Protein 5XEI (pdb70)

Sequence (517 aa):
MPYIEKLELKGFKSYGNRKVVIPFSKGFTAIVGANGSGKSNIGDAILFVLGGLSAKAMRATRISDLIFAGSKGEPPAKYAEVAIYFNNEDRGFPIDEDEVVIKRRVYPDGRSAYWLNGRRATRSEILDLLSAAMISPEGYNLVLQGDITKFIKMSPLERRQLIDEISGIAEYDAKKEKALEELKQAEENLARVDLLIKEVKKQLDKLEKERNDALRYLDLKERLERARVALLLGEIKRLESMIDEGERKRAEIEENTIKVKSAQLRIQLEEKRRELKHFDAALIRSVKEVSLDLEVLRKEIEDMEAEIKALEPVNMKAIEDFEVVERRYLELKSKREKLEAEKESIIEFINEIEKEKKNVFMRTLEAIAKNFSELFAKLSPGGSARLILENPEDPFSGGLEIEAKPAGKDVKRIEAMSGGEKALTALAFIFAIQRFKPAPFYLFDEIDAHLDDANVKRVADLIKESSRESQFIVITLRDVMMANADKIIGVSMRDGVSRVVSLSLEKAMKILEEAKK

Nearest PDB structures (foldseek):
  5xei-assembly1_A  TM=1.002E+00  e=3.843E-80  Pyrococcus yayanosii CH1
  5xns-assembly1_A  TM=9.616E-01  e=6.512E-53  Pyrococcus furiosus DSM 3638
  7qen-assembly1_B  TM=7.552E-01  e=3.077E-23  Saccharomyces cerevisiae CEN.PK113-7D
  7q2y-assembly1_B  TM=7.771E-01  e=1.416E-22  Saccharomyces cerevisiae S288C
  6yvu-assembly1_B  TM=4.804E-01  e=2.755E-14  Saccharomyces cerevisiae S288C

Solvent-accessible surface area: 27731 Å² total; per-residue (Å²): 87,1,48,0,48,63,0,11,0,79,1,0,28,18,0,2,45,139,119,21,68,0,50,14,22,141,10,0,0,0,0,2,5,47,135,62,6,10,18,13,12,0,0,0,0,0,29,0,0,18,4,6,98,51,33,143,40,2,95,9,125,156,70,19,76,1,18,10,90,29,30,178,61,13,87,76,15,158,51,0,13,0,2,0,37,0,16,0,123,71,101,18,0,90,49,123,90,64,82,0,26,0,70,2,46,0,46,79,106,32,145,41,9,10,46,32,63,60,188,160,11,78,86,76,86,0,63,87,12,10,80,64,0,48,8,26,10,109,22,30,0,16,6,10,90,38,53,24,54,108,33,7,162,45,36,27,92,108,2,22,58,16,0,24,90,5,7,25,11,70,130,56,49,60,131,49,105,132,4,80,85,73,26,125,98,2,62,97,39,27,51,135,3,54,133,64,13,158,119,1,87,157,70,8,61,119,19,49,129,47,53,51,42,0,70,146,36,69,101,34,91,99,128,4,60,67,11,94,0,18,25,8,41,1,51,18,107,106,33,97,48,112,37,98,107,12,44,118,102,92,78,103,102,148,174,65,91,27,96,103,121,4,54,56,23,33,52,58,11,83,68,72,108,108,47,20,151,121,57,106,79,76,41,30,156,73,11,131,119,119,74,94,82,24,105,79,17,124,63,89,14,130,47,17,81,60,86,11,69,70,53,97,131,35,59,75,155,0,38,122,62,25,70,97,14,51,153,115,26,112,121,21,75,46,106,61,91,129,15,79,63,80,53,89,62,24,57,104,101,11,62,104,4,54,107,68,26,50,95,41,1,45,164,2,12,96,26,0,22,140,27,0,35,88,13,1,38,117,1,19,74,73,8,56,3,172,17,64,26,84,57,97,139,80,1,56,82,5,0,0,22,0,55,2,88,21,54,75,135,111,79,54,112,0,70,68,9,79,41,17,37,42,6,10,0,3,3,0,11,17,2,0,1,0,90,48,78,38,1,4,0,1,0,0,3,38,6,6,67,138,8,79,92,52,30,0,110,66,2,0,54,6,0,93,119,2,19,220,89,6,2,1,0,0,1,2,53,51,50,38,1,7,77,35,18,97,58,16,2,6,5,61,89,103,82,38,4,2,37,33,77,72,44,44,70,112,97,0,71,99,101,13,86,107,66,102,216

Secondary structure (DSSP, 8-state):
--EEEEEEEESBTTB-SS-EEEE--SSEEEEE--TTSSTTHHHHHHHHHTT---TTTTT-SSGGGGB----SSSPPPS-EEEEEEEE-TT--SSSS-SEEEEEEEE-TTS-EEEEETTEEE-HHHHHHHHHHTT-SGGGTTEE-TTHHHHHHS--HHHHHHHHHHHHTTHHHHHHHHHHHHHHHHHHHHHHHHHHHHHHHHHHHHHHHHHHHHHHHHHHHHHHHHHHHHHHHHHHHHHHHHHHHHHTTTGGG----HHHHHHHHHHHHHHHHHHGGGGS-HHHHHTTTTS---HHHHHHHHHHHHHHHHHH-S--THHHHHHHHHHHHHHHHHHHHHHHHHHHHHHHHHHHHHHHHHHHHHHHHHHHHHHHHHHHHHHHSTT-EEEEEES-SSSGGGS-EEEEEE-TTS--EEGGG--SHHHHHHHHHHHHHHHHHS--SEEEEESSSTT--HHHHHHHHHHHHHHTTTSEEEEEE--HHHHHH-SEEEEEEEETTEEEEEE--HHHHHHHHHHS--

Foldseek 3Di:
DKAWQWKWKAQFAQAANDIAIGGADLFFEEEAEDDPLCSQLVLLLVCVQLVNPPCVQSVAVGLLNRGACDFPVHHTDQKIKMKIWIQCPVVLFVDPDRIWMKMKIAGNVGDMWIDTVRDTDDNVVSNVRCVSSPFQQVPLQRAHPCVLVVVLQQDLARVLVSLLSLLVLVVLVVVLVVLVVVLVVLVVVLVVLVVVLVVLVVVLVVLVVLLVLLVVLVVLVLVLVLLVLQLLVLVQVVLVVCLVCLLVCVVPCPPVPSVVVSVVSVVVRVVSVVVCVPPDPVSNVVNVPDDYDNVVSVVVSVVSVVVSVVSPPGDNVSNVVNVVSVVVNVVSVVVSVVSVVVSVVSVVVSVVSVVVSVVSSVVSVVQLQVQLQVQLCLLQPQKGKGKDQPDNVNSNVTGIWIWIDHHVRDIDTSNPDDALNSLSSSVSSSVSSCVSPNRQEHEAEPSVVGPDDVNVLSVLVSSLVSSVPHHYYYHYLDLSNVVSGPWYWYWGDDRRHIDIDGADNVRSVVVSVVVVD

B-factor: mean 64.95, std 22.3, range [29.48, 149.22]

InterPro domains:
  IPR003395 RecF/RecN/SMC, N-terminal [PF02463] (3-1150)
  IPR010935 SMCs flexible hinge [PF06470] (520-627)
  IPR010935 SMCs flexible hinge [SM00968] (520-630)
  IPR011890 Structural maintenance of chromosomes protein, prokaryotic [MF_01894] (2-1159)
  IPR011890 Structural maintenance of chromosomes protein, prokaryotic [TIGR02168] (3-1157)
  IPR011890 Structural maintenance of chromosomes protein, prokaryotic [TIGR02169] (3-1157)
  IPR024704 Structural maintenance of chromosomes protein [PIRSF005719] (3-1161)
  IPR027417 P-loop containing nucleoside triphosphate hydrolase [G3DSA:3.40.50.300] (2-233)
  IPR027417 P-loop containing nucleoside triphosphate hydrolase [G3DSA:3.40.50.300] (979-1165)
  IPR027417 P-loop containing nucleoside triphosphate hydrolase [SSF52540] (1-1164)
  IPR036277 SMCs flexible hinge superfamily [SSF75553] (480-671)

Structure (mmCIF, N/CA/C/O backbone):
data_5XEI
#
_entry.id   5XEI
#
_cell.length_a   120.320
_cell.length_b   50.836
_cell.length_c   122.057
_cell.angle_alpha   90.000
_cell.angle_beta   118.090
_cell.angle_gamma   90.000
#
_symmetry.space_group_name_H-M   'C 1 2 1'
#
loop_
_entity.id
_entity.type
_entity.pdbx_description
1 polymer 'Chromosome partition protein Smc'
2 water water
#
loop_
_atom_site.group_PDB
_atom_site.id
_atom_site.type_symbol
_atom_site.label_atom_id
_atom_site.label_alt_id
_atom_site.label_comp_id
_atom_site.label_asym_id
_atom_site.label_entity_id
_atom_site.label_seq_id
_atom_site.pdbx_PDB_ins_code
_atom_site.Cartn_x
_atom_site.Cartn_y
_atom_site.Cartn_z
_atom_site.occupancy
_atom_site.B_iso_or_equiv
_atom_site.auth_seq_id
_atom_site.auth_comp_id
_atom_site.auth_asym_id
_atom_site.auth_atom_id
_atom_site.pdbx_PDB_model_num
ATOM 1 N N . MET A 1 1 ? -9.047 24.549 27.411 1.00 88.04 1 MET A N 1
ATOM 2 C CA . MET A 1 1 ? -9.590 23.267 27.888 1.00 87.02 1 MET A CA 1
ATOM 3 C C . MET A 1 1 ? -8.966 22.053 27.173 1.00 82.38 1 MET A C 1
ATOM 4 O O . MET A 1 1 ? -8.654 22.133 25.973 1.00 86.89 1 MET A O 1
ATOM 9 N N . PRO A 1 2 ? -8.776 20.921 27.918 1.00 70.60 2 PRO A N 1
ATOM 10 C CA . PRO A 1 2 ? -8.298 19.687 27.276 1.00 63.86 2 PRO A CA 1
ATOM 11 C C . PRO A 1 2 ? -9.285 19.167 26.240 1.00 61.39 2 PRO A C 1
ATOM 12 O O . PRO A 1 2 ? -10.292 19.826 25.959 1.00 63.69 2 PRO A O 1
ATOM 16 N N . TYR A 1 3 ? -9.016 17.995 25.668 1.00 53.96 3 TYR A N 1
ATOM 17 C CA . TYR A 1 3 ? -9.970 17.390 24.749 1.00 54.66 3 TYR A CA 1
ATOM 18 C C . TYR A 1 3 ? -9.559 15.944 24.481 1.00 56.55 3 TYR A C 1
ATOM 19 O O . TYR A 1 3 ? -8.372 15.601 24.538 1.00 57.86 3 TYR A O 1
ATOM 28 N N . ILE A 1 4 ? -10.551 15.109 24.181 1.00 45.73 4 ILE A N 1
ATOM 29 C CA . ILE A 1 4 ? -10.339 13.672 24.073 1.00 46.84 4 ILE A CA 1
ATOM 30 C C . ILE A 1 4 ? -9.612 13.372 22.772 1.00 48.35 4 ILE A C 1
ATOM 31 O O . ILE A 1 4 ? -10.159 13.573 21.683 1.00 53.38 4 ILE A O 1
ATOM 36 N N . GLU A 1 5 ? -8.384 12.872 22.879 1.00 48.98 5 GLU A N 1
ATOM 37 C CA . GLU A 1 5 ? -7.662 12.456 21.679 1.00 51.61 5 GLU A CA 1
ATOM 38 C C . GLU A 1 5 ? -8.150 11.108 21.180 1.00 50.53 5 GLU A C 1
ATOM 39 O O . GLU A 1 5 ? -8.233 10.893 19.968 1.00 52.58 5 GLU A O 1
ATOM 45 N N . LYS A 1 6 ? -8.495 10.193 22.083 1.00 50.53 6 LYS A N 1
ATOM 46 C CA . LYS A 1 6 ? -9.004 8.897 21.646 1.00 47.15 6 LYS A CA 1
ATOM 47 C C . LYS A 1 6 ? -9.597 8.139 22.827 1.00 46.58 6 LYS A C 1
ATOM 48 O O . LYS A 1 6 ? -9.459 8.527 23.992 1.00 41.86 6 LYS A O 1
ATOM 54 N N . LEU A 1 7 ? -10.214 7.014 22.504 1.00 46.09 7 LEU A N 1
ATOM 55 C CA . LEU A 1 7 ? -10.897 6.197 23.487 1.00 44.48 7 LEU A CA 1
ATOM 56 C C . LEU A 1 7 ? -10.671 4.732 23.147 1.00 46.92 7 LEU A C 1
ATOM 57 O O . LEU A 1 7 ? -10.739 4.344 21.979 1.00 46.74 7 LEU A O 1
ATOM 62 N N . GLU A 1 8 ? -10.377 3.925 24.167 1.00 52.18 8 GLU A N 1
ATOM 63 C CA . GLU A 1 8 ? -10.051 2.515 23.980 1.00 54.77 8 GLU A CA 1
ATOM 64 C C . GLU A 1 8 ? -10.944 1.628 24.824 1.00 54.20 8 GLU A C 1
ATOM 65 O O . GLU A 1 8 ? -10.999 1.777 26.054 1.00 48.11 8 GLU A O 1
ATOM 71 N N . LEU A 1 9 ? -11.585 0.676 24.152 1.00 46.24 9 LEU A N 1
ATOM 72 C CA . LEU A 1 9 ? -12.451 -0.307 24.777 1.00 48.56 9 LEU A CA 1
ATOM 73 C C . LEU A 1 9 ? -11.811 -1.679 24.651 1.00 49.49 9 LEU A C 1
ATOM 74 O O . LEU A 1 9 ? -11.399 -2.072 23.556 1.00 55.20 9 LEU A O 1
ATOM 79 N N . LYS A 1 10 ? -11.719 -2.405 25.763 1.00 47.36 10 LYS A N 1
ATOM 80 C CA . LYS A 1 10 ? -11.409 -3.829 25.713 1.00 50.88 10 LYS A CA 1
ATOM 81 C C . LYS A 1 10 ? -12.345 -4.571 26.655 1.00 41.47 10 LYS A C 1
ATOM 82 O O . LYS A 1 10 ? -12.344 -4.317 27.861 1.00 45.55 10 LYS A O 1
ATOM 88 N N . GLY A 1 11 ? -13.166 -5.456 26.094 1.00 42.14 11 GLY A N 1
ATOM 89 C CA . GLY A 1 11 ? -14.118 -6.221 26.869 1.00 37.47 11 GLY A CA 1
ATOM 90 C C . GLY A 1 11 ? -15.347 -5.480 27.321 1.00 37.86 11 GLY A C 1
ATOM 91 O O . GLY A 1 11 ? -15.965 -5.890 28.303 1.00 39.31 11 GLY A O 1
ATOM 92 N N . PHE A 1 12 ? -15.746 -4.423 26.619 1.00 44.07 12 PHE A N 1
ATOM 93 C CA . PHE A 1 12 ? -16.785 -3.501 27.075 1.00 39.48 12 PHE A CA 1
ATOM 94 C C . PHE A 1 12 ? -18.050 -3.702 26.247 1.00 41.11 12 PHE A C 1
ATOM 95 O O . PHE A 1 12 ? -18.033 -3.523 25.019 1.00 39.95 12 PHE A O 1
ATOM 103 N N . LYS A 1 13 ? -19.142 -4.057 26.925 1.00 38.15 13 LYS A N 1
ATOM 104 C CA . LYS A 1 13 ? -20.436 -4.230 26.286 1.00 37.16 13 LYS A CA 1
ATOM 105 C C . LYS A 1 13 ? -20.306 -4.929 24.936 1.00 42.73 13 LYS A C 1
ATOM 106 O O . LYS A 1 13 ? -19.585 -5.922 24.827 1.00 43.15 13 LYS A O 1
ATOM 112 N N . SER A 1 14 ? -20.945 -4.407 23.895 1.00 42.45 14 SER A N 1
ATOM 113 C CA . SER A 1 14 ? -20.959 -5.055 22.585 1.00 37.10 14 SER A CA 1
ATOM 114 C C . SER A 1 14 ? -19.598 -5.077 21.873 1.00 39.60 14 SER A C 1
ATOM 115 O O . SER A 1 14 ? -19.509 -5.508 20.714 1.00 44.58 14 SER A O 1
ATOM 118 N N . TYR A 1 15 ? -18.482 -4.637 22.422 1.00 40.65 15 TYR A N 1
ATOM 119 C CA . TYR A 1 15 ? -17.215 -4.684 21.711 1.00 45.90 15 TYR A CA 1
ATOM 120 C C . TYR A 1 15 ? -16.455 -5.919 22.186 1.00 53.32 15 TYR A C 1
ATOM 121 O O . TYR A 1 15 ? -16.604 -6.350 23.335 1.00 52.30 15 TYR A O 1
ATOM 130 N N . GLY A 1 16 ? -15.699 -6.536 21.288 1.00 55.82 16 GLY A N 1
ATOM 131 C CA . GLY A 1 16 ? -15.182 -7.857 21.581 1.00 54.89 16 GLY A CA 1
ATOM 132 C C . GLY A 1 16 ? -14.067 -7.805 22.605 1.00 55.93 16 GLY A C 1
ATOM 133 O O . GLY A 1 16 ? -13.810 -6.786 23.249 1.00 59.82 16 GLY A O 1
ATOM 134 N N . ASN A 1 17 ? -13.381 -8.946 22.753 1.00 57.94 17 ASN A N 1
ATOM 135 C CA . ASN A 1 17 ? -12.161 -8.971 23.564 1.00 56.20 17 ASN A CA 1
ATOM 136 C C . ASN A 1 17 ? -11.026 -8.204 22.904 1.00 52.82 17 ASN A C 1
ATOM 137 O O . ASN A 1 17 ? -10.108 -7.753 23.593 1.00 57.89 17 ASN A O 1
ATOM 142 N N . ARG A 1 18 ? -11.053 -8.073 21.580 1.00 60.64 18 ARG A N 1
ATOM 143 C CA . ARG A 1 18 ? -10.088 -7.221 20.894 1.00 66.45 18 ARG A CA 1
ATOM 144 C C . ARG A 1 18 ? -10.162 -5.796 21.436 1.00 58.02 18 ARG A C 1
ATOM 145 O O . ARG A 1 18 ? -11.244 -5.210 21.532 1.00 56.60 18 ARG A O 1
ATOM 153 N N . LYS A 1 19 ? -9.013 -5.253 21.831 1.00 52.76 19 LYS A N 1
ATOM 154 C CA . LYS A 1 19 ? -8.934 -3.827 22.114 1.00 57.41 19 LYS A CA 1
ATOM 155 C C . LYS A 1 19 ? -9.449 -3.041 20.906 1.00 57.30 19 LYS A C 1
ATOM 156 O O . LYS A 1 19 ? -9.291 -3.463 19.757 1.00 53.73 19 LYS A O 1
ATOM 162 N N . VAL A 1 20 ? -10.118 -1.923 21.172 1.00 49.45 20 VAL A N 1
ATOM 163 C CA . VAL A 1 20 ? -10.701 -1.072 20.139 1.00 47.70 20 VAL A CA 1
ATOM 164 C C . VAL A 1 20 ? -10.261 0.360 20.398 1.00 47.32 20 VAL A C 1
ATOM 165 O O . VAL A 1 20 ? -10.439 0.867 21.508 1.00 52.94 20 VAL A O 1
ATOM 169 N N . VAL A 1 21 ? -9.703 1.016 19.387 1.00 47.14 21 VAL A N 1
ATOM 170 C CA . VAL A 1 21 ? -9.194 2.379 19.528 1.00 54.63 21 VAL A CA 1
ATOM 171 C C . VAL A 1 21 ? -10.031 3.316 18.670 1.00 52.58 21 VAL A C 1
ATOM 172 O O . VAL A 1 21 ? -10.087 3.179 17.441 1.00 61.97 21 VAL A O 1
ATOM 176 N N . ILE A 1 22 ? -10.681 4.282 19.312 1.00 46.39 22 ILE A N 1
ATOM 177 C CA . ILE A 1 22 ? -11.590 5.166 18.618 1.00 48.38 22 ILE A CA 1
ATOM 178 C C . ILE A 1 22 ? -10.980 6.576 18.639 1.00 49.70 22 ILE A C 1
ATOM 179 O O . ILE A 1 22 ? -10.914 7.202 19.700 1.00 49.27 22 ILE A O 1
ATOM 184 N N . PRO A 1 23 ? -10.498 7.073 17.511 1.00 53.94 23 PRO A N 1
ATOM 185 C CA . PRO A 1 23 ? -9.875 8.398 17.486 1.00 56.73 23 PRO A CA 1
ATOM 186 C C . PRO A 1 23 ? -10.917 9.472 17.223 1.00 55.68 23 PRO A C 1
ATOM 187 O O . PRO A 1 23 ? -11.928 9.257 16.547 1.00 58.90 23 PRO A O 1
ATOM 191 N N . PHE A 1 24 ? -10.663 10.650 17.778 1.00 50.40 24 PHE A N 1
ATOM 192 C CA . PHE A 1 24 ? -11.646 11.721 17.794 1.00 49.02 24 PHE A CA 1
ATOM 193 C C . PHE A 1 24 ? -11.074 12.978 17.161 1.00 51.02 24 PHE A C 1
ATOM 194 O O . PHE A 1 24 ? -9.963 13.403 17.502 1.00 53.15 24 PHE A O 1
ATOM 202 N N . SER A 1 25 ? -11.834 13.561 16.240 1.00 50.14 25 SER A N 1
ATOM 203 C CA . SER A 1 25 ? -11.550 14.902 15.761 1.00 48.67 25 SER A CA 1
ATOM 204 C C . SER A 1 25 ? -11.549 15.882 16.933 1.00 54.08 25 SER A C 1
ATOM 205 O O . SER A 1 25 ? -12.304 15.725 17.906 1.00 51.05 25 SER A O 1
ATOM 208 N N . LYS A 1 26 ? -10.667 16.891 16.847 1.00 51.73 26 LYS A N 1
ATOM 209 C CA . LYS A 1 26 ? -10.694 17.981 17.817 1.00 48.71 26 LYS A CA 1
ATOM 210 C C . LYS A 1 26 ? -12.003 18.756 17.750 1.00 50.90 26 LYS A C 1
ATOM 211 O O . LYS A 1 26 ? -12.427 19.332 18.756 1.00 55.21 26 LYS A O 1
ATOM 217 N N . GLY A 1 27 ? -12.668 18.766 16.603 1.00 45.35 27 GLY A N 1
ATOM 218 C CA . GLY A 1 27 ? -13.959 19.406 16.548 1.00 51.65 27 GLY A CA 1
ATOM 219 C C . GLY A 1 27 ? -15.131 18.448 16.567 1.00 52.67 27 GLY A C 1
ATOM 220 O O . GLY A 1 27 ? -15.464 17.855 17.595 1.00 56.46 27 GLY A O 1
ATOM 221 N N . PHE A 1 28 ? -15.760 18.291 15.420 1.00 50.41 28 PHE A N 1
ATOM 222 C CA . PHE A 1 28 ? -17.020 17.586 15.292 1.00 47.23 28 PHE A CA 1
ATOM 223 C C . PHE A 1 28 ? -16.703 16.180 14.787 1.00 50.00 28 PHE A C 1
ATOM 224 O O . PHE A 1 28 ? -16.295 16.016 13.637 1.00 53.52 28 PHE A O 1
ATOM 232 N N . THR A 1 29 ? -16.845 15.173 15.650 1.00 46.58 29 THR A N 1
ATOM 233 C CA . THR A 1 29 ? -16.850 13.776 15.228 1.00 43.49 29 THR A CA 1
ATOM 234 C C . THR A 1 29 ? -18.269 13.239 15.338 1.00 45.00 29 THR A C 1
ATOM 235 O O . THR A 1 29 ? -18.994 13.576 16.279 1.00 45.10 29 THR A O 1
ATOM 239 N N . ALA A 1 30 ? -18.660 12.393 14.386 1.00 47.18 30 ALA A N 1
ATOM 240 C CA . ALA A 1 30 ? -19.998 11.813 14.355 1.00 48.57 30 ALA A CA 1
ATOM 241 C C . ALA A 1 30 ? -19.923 10.286 14.361 1.00 51.55 30 ALA A C 1
ATOM 242 O O . ALA A 1 30 ? -19.402 9.674 13.419 1.00 40.83 30 ALA A O 1
ATOM 244 N N . ILE A 1 31 ? -20.457 9.678 15.417 1.00 50.78 31 ILE A N 1
ATOM 245 C CA . ILE A 1 31 ? -20.661 8.236 15.476 1.00 49.63 31 ILE A CA 1
ATOM 246 C C . ILE A 1 31 ? -21.987 7.909 14.792 1.00 53.05 31 ILE A C 1
ATOM 247 O O . ILE A 1 31 ? -23.047 8.395 15.214 1.00 47.94 31 ILE A O 1
ATOM 252 N N . VAL A 1 32 ? -21.937 7.072 13.746 1.00 52.43 32 VAL A N 1
ATOM 253 C CA . VAL A 1 32 ? -23.138 6.673 13.017 1.00 55.41 32 VAL A CA 1
ATOM 254 C C . VAL A 1 32 ? -23.178 5.160 12.856 1.00 54.45 32 VAL A C 1
ATOM 255 O O . VAL A 1 32 ? -22.149 4.479 12.853 1.00 53.14 32 VAL A O 1
ATOM 259 N N . GLY A 1 33 ? -24.393 4.652 12.713 1.00 47.68 33 GLY A N 1
ATOM 260 C CA . GLY A 1 33 ? -24.689 3.239 12.633 1.00 39.74 33 GLY A CA 1
ATOM 261 C C . GLY A 1 33 ? -26.156 3.005 12.900 1.00 46.05 33 GLY A C 1
ATOM 262 O O . GLY A 1 33 ? -26.867 3.869 13.419 1.00 47.00 33 GLY A O 1
ATOM 263 N N . ALA A 1 34 ? -26.618 1.805 12.545 1.00 46.84 34 ALA A N 1
ATOM 264 C CA . ALA A 1 34 ? -28.044 1.518 12.621 1.00 48.17 34 ALA A CA 1
ATOM 265 C C . ALA A 1 34 ? -28.478 1.260 14.058 1.00 54.60 34 ALA A C 1
ATOM 266 O O . ALA A 1 34 ? -27.655 1.094 14.969 1.00 56.20 34 ALA A O 1
ATOM 268 N N . ASN A 1 35 ? -29.799 1.204 14.248 1.00 53.99 35 ASN A N 1
ATOM 269 C CA . ASN A 1 35 ? -30.376 0.825 15.537 1.00 55.38 35 ASN A CA 1
ATOM 270 C C . ASN A 1 35 ? -29.811 -0.510 16.008 1.00 51.50 35 ASN A C 1
ATOM 271 O O . ASN A 1 35 ? -29.991 -1.534 15.346 1.00 46.88 35 ASN A O 1
ATOM 276 N N . GLY A 1 36 ? -29.150 -0.504 17.163 1.00 55.51 36 GLY A N 1
ATOM 277 C CA . GLY A 1 36 ? -28.568 -1.730 17.674 1.00 50.26 36 GLY A CA 1
ATOM 278 C C . GLY A 1 36 ? -27.250 -2.107 17.043 1.00 43.77 36 GLY A C 1
ATOM 279 O O . GLY A 1 36 ? -26.818 -3.255 17.162 1.00 50.39 36 GLY A O 1
ATOM 280 N N . SER A 1 37 ? -26.610 -1.187 16.336 1.00 43.67 37 SER A N 1
ATOM 281 C CA . SER A 1 37 ? -25.226 -1.408 15.971 1.00 43.80 37 SER A CA 1
ATOM 282 C C . SER A 1 37 ? -24.321 -1.277 17.171 1.00 49.89 37 SER A C 1
ATOM 283 O O . SER A 1 37 ? -23.128 -1.598 17.065 1.00 46.45 37 SER A O 1
ATOM 286 N N . GLY A 1 38 ? -24.862 -0.775 18.288 1.00 53.02 38 GLY A N 1
ATOM 287 C CA . GLY A 1 38 ? -24.090 -0.524 19.490 1.00 49.60 38 GLY A CA 1
ATOM 288 C C . GLY A 1 38 ? -23.313 0.767 19.461 1.00 50.43 38 GLY A C 1
ATOM 289 O O . GLY A 1 38 ? -22.325 0.902 20.196 1.00 47.10 38 GLY A O 1
ATOM 290 N N . LYS A 1 39 ? -23.704 1.717 18.604 1.00 45.46 39 LYS A N 1
ATOM 291 C CA . LYS A 1 39 ? -22.983 2.980 18.570 1.00 40.85 39 LYS A CA 1
ATOM 292 C C . LYS A 1 39 ? -23.101 3.721 19.904 1.00 40.13 39 LYS A C 1
ATOM 293 O O . LYS A 1 39 ? -22.191 4.461 20.286 1.00 38.21 39 LYS A O 1
ATOM 299 N N . SER A 1 40 ? -24.181 3.498 20.651 1.00 40.46 40 SER A N 1
ATOM 300 C CA . SER A 1 40 ? -24.430 4.273 21.861 1.00 45.23 40 SER A CA 1
ATOM 301 C C . SER A 1 40 ? -23.620 3.783 23.053 1.00 46.08 40 SER A C 1
ATOM 302 O O . SER A 1 40 ? -23.433 4.522 24.028 1.00 39.07 40 SER A O 1
ATOM 305 N N . ASN A 1 41 ? -23.141 2.550 23.000 1.00 47.27 41 ASN A N 1
ATOM 306 C CA . ASN A 1 41 ? -22.285 2.061 24.057 1.00 43.45 41 ASN A CA 1
ATOM 307 C C . ASN A 1 41 ? -20.980 2.837 24.151 1.00 40.97 41 ASN A C 1
ATOM 308 O O . ASN A 1 41 ? -20.289 2.746 25.181 1.00 36.92 41 ASN A O 1
ATOM 313 N N . ILE A 1 42 ? -20.645 3.626 23.131 1.00 32.85 42 ILE A N 1
ATOM 314 C CA . ILE A 1 42 ? -19.472 4.480 23.250 1.00 39.72 42 ILE A CA 1
ATOM 315 C C . ILE A 1 42 ? -19.741 5.614 24.238 1.00 40.36 42 ILE A C 1
ATOM 316 O O . ILE A 1 42 ? -18.923 5.892 25.129 1.00 35.28 42 ILE A O 1
ATOM 321 N N . GLY A 1 43 ? -20.907 6.253 24.123 1.00 34.40 43 GLY A N 1
ATOM 322 C CA . GLY A 1 43 ? -21.358 7.141 25.184 1.00 33.42 43 GLY A CA 1
ATOM 323 C C . GLY A 1 43 ? -21.254 6.511 26.558 1.00 35.73 43 GLY A C 1
ATOM 324 O O . GLY A 1 43 ? -20.636 7.074 27.467 1.00 42.19 43 GLY A O 1
ATOM 325 N N . ASP A 1 44 ? -21.803 5.303 26.713 1.00 33.56 44 ASP A N 1
ATOM 326 C CA . ASP A 1 44 ? -21.725 4.616 27.999 1.00 38.27 44 ASP A CA 1
ATOM 327 C C . ASP A 1 44 ? -20.291 4.359 28.417 1.00 37.72 44 ASP A C 1
ATOM 328 O O . ASP A 1 44 ? -19.984 4.342 29.617 1.00 33.37 44 ASP A O 1
ATOM 333 N N . ALA A 1 45 ? -19.410 4.106 27.450 1.00 34.03 45 ALA A N 1
ATOM 334 C CA . ALA A 1 45 ? -18.013 3.905 27.793 1.00 34.62 45 ALA A CA 1
ATOM 335 C C . ALA A 1 45 ? -17.451 5.149 28.459 1.00 38.76 45 ALA A C 1
ATOM 336 O O . ALA A 1 45 ? -16.783 5.067 29.502 1.00 36.22 45 ALA A O 1
ATOM 338 N N . ILE A 1 46 ? -17.738 6.317 27.882 1.00 38.18 46 ILE A N 1
ATOM 339 C CA . ILE A 1 46 ? -17.163 7.552 28.398 1.00 40.56 46 ILE A CA 1
ATOM 340 C C . ILE A 1 46 ? -17.649 7.806 29.821 1.00 38.94 46 ILE A C 1
ATOM 341 O O . ILE A 1 46 ? -16.866 8.192 30.702 1.00 34.04 46 ILE A O 1
ATOM 346 N N . LEU A 1 47 ? -18.938 7.563 30.079 1.00 33.35 47 LEU A N 1
ATOM 347 C CA . LEU A 1 47 ? -19.451 7.715 31.438 1.00 34.66 47 LEU A CA 1
ATOM 348 C C . LEU A 1 47 ? -18.813 6.703 32.381 1.00 40.85 47 LEU A C 1
ATOM 349 O O . LEU A 1 47 ? -18.467 7.029 33.522 1.00 40.75 47 LEU A O 1
ATOM 354 N N . PHE A 1 48 ? -18.640 5.470 31.913 1.00 39.27 48 PHE A N 1
ATOM 355 C CA . PHE A 1 48 ? -17.946 4.478 32.711 1.00 39.13 48 PHE A CA 1
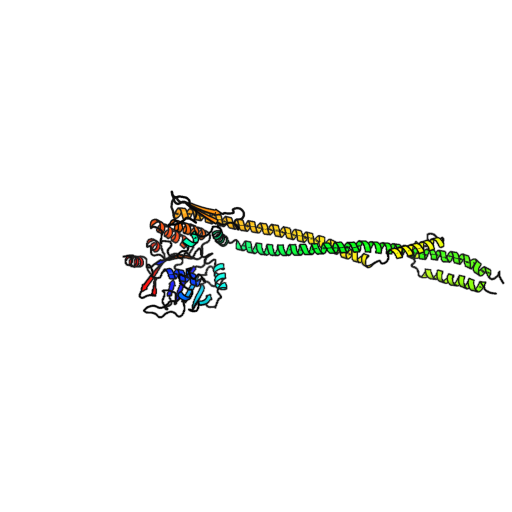ATOM 356 C C . PHE A 1 48 ? -16.565 4.978 33.109 1.00 42.17 48 PHE A C 1
ATOM 357 O O . PHE A 1 48 ? -16.220 4.995 34.299 1.00 44.59 48 PHE A O 1
ATOM 365 N N . VAL A 1 49 ? -15.768 5.429 32.135 1.00 40.26 49 VAL A N 1
ATOM 366 C CA . VAL A 1 49 ? -14.385 5.787 32.459 1.00 41.18 49 VAL A CA 1
ATOM 367 C C . VAL A 1 49 ? -14.273 7.055 33.310 1.00 41.76 49 VAL A C 1
ATOM 368 O O . VAL A 1 49 ? -13.262 7.235 33.993 1.00 40.10 49 VAL A O 1
ATOM 372 N N . LEU A 1 50 ? -15.271 7.946 33.307 1.00 40.57 50 LEU A N 1
ATOM 373 C CA . LEU A 1 50 ? -15.249 9.094 34.208 1.00 39.52 50 LEU A CA 1
ATOM 374 C C . LEU A 1 50 ? -15.762 8.751 35.587 1.00 47.74 50 LEU A C 1
ATOM 375 O O . LEU A 1 50 ? -16.381 9.604 36.235 1.00 48.05 50 LEU A O 1
ATOM 380 N N . GLY A 1 51 ? -15.549 7.518 36.041 1.00 48.42 51 GLY A N 1
ATOM 381 C CA . GLY A 1 51 ? -15.987 7.134 37.372 1.00 53.11 51 GLY A CA 1
ATOM 382 C C . GLY A 1 51 ? -17.489 7.157 37.552 1.00 56.38 51 GLY A C 1
ATOM 383 O O . GLY A 1 51 ? -17.984 7.514 38.632 1.00 58.67 51 GLY A O 1
ATOM 384 N N . GLY A 1 52 ? -18.230 6.796 36.511 1.00 55.67 52 GLY A N 1
ATOM 385 C CA . GLY A 1 52 ? -19.668 6.686 36.654 1.00 66.21 52 GLY A CA 1
ATOM 386 C C . GLY A 1 52 ? -20.069 5.423 37.390 1.00 65.26 52 GLY A C 1
ATOM 387 O O . GLY A 1 52 ? -19.866 4.326 36.869 1.00 64.85 52 GLY A O 1
ATOM 388 N N . LEU A 1 53 ? -20.602 5.553 38.610 1.00 67.59 53 LEU A N 1
ATOM 389 C CA . LEU A 1 53 ? -21.228 4.436 39.312 1.00 70.24 53 LEU A CA 1
ATOM 390 C C . LEU A 1 53 ? -22.718 4.317 38.981 1.00 71.33 53 LEU A C 1
ATOM 391 O O . LEU A 1 53 ? -23.464 3.657 39.711 1.00 66.76 53 LEU A O 1
ATOM 396 N N . SER A 1 54 ? -23.133 4.890 37.847 1.00 82.63 54 SER A N 1
ATOM 397 C CA . SER A 1 54 ? -24.521 5.239 37.556 1.00 83.14 54 SER A CA 1
ATOM 398 C C . SER A 1 54 ? -25.441 4.030 37.352 1.00 87.34 54 SER A C 1
ATOM 399 O O . SER A 1 54 ? -26.657 4.169 37.539 1.00 89.63 54 SER A O 1
ATOM 402 N N . ALA A 1 55 ? -24.898 2.868 36.956 1.00 81.57 55 ALA A N 1
ATOM 403 C CA . ALA A 1 55 ? -25.651 1.628 36.759 1.00 77.63 55 ALA A CA 1
ATOM 404 C C . ALA A 1 55 ? -26.702 1.771 35.653 1.00 77.87 55 ALA A C 1
ATOM 405 O O . ALA A 1 55 ? -26.454 1.371 34.507 1.00 73.84 55 ALA A O 1
ATOM 407 N N . LYS A 1 56 ? -27.878 2.332 35.979 1.00 83.07 56 LYS A N 1
ATOM 408 C CA . LYS A 1 56 ? -28.909 2.562 34.963 1.00 77.96 56 LYS A CA 1
ATOM 409 C C . LYS A 1 56 ? -28.376 3.397 33.807 1.00 81.26 56 LYS A C 1
ATOM 410 O O . LYS A 1 56 ? -28.707 3.140 32.640 1.00 78.36 56 LYS A O 1
ATOM 416 N N . ALA A 1 57 ? -27.563 4.414 34.112 1.00 78.13 57 ALA A N 1
ATOM 417 C CA . ALA A 1 57 ? -27.171 5.372 33.089 1.00 77.87 57 ALA A CA 1
ATOM 418 C C . ALA A 1 57 ? -26.184 4.785 32.088 1.00 68.65 57 ALA A C 1
ATOM 419 O O . ALA A 1 57 ? -26.163 5.221 30.927 1.00 65.16 57 ALA A O 1
ATOM 421 N N . MET A 1 58 ? -25.388 3.796 32.490 1.00 65.36 58 MET A N 1
ATOM 422 C CA . MET A 1 58 ? -24.572 3.062 31.529 1.00 70.65 58 MET A CA 1
ATOM 423 C C . MET A 1 58 ? -25.348 1.936 30.844 1.00 68.91 58 MET A C 1
ATOM 424 O O . MET A 1 58 ? -24.744 1.162 30.088 1.00 62.58 58 MET A O 1
ATOM 429 N N . ARG A 1 59 ? -26.672 1.862 31.084 1.00 74.09 59 ARG A N 1
ATOM 430 C CA . ARG A 1 59 ? -27.609 0.935 30.426 1.00 71.57 59 ARG A CA 1
ATOM 431 C C . ARG A 1 59 ? -27.138 -0.509 30.511 1.00 69.92 59 ARG A C 1
ATOM 432 O O . ARG A 1 59 ? -27.279 -1.288 29.563 1.00 65.88 59 ARG A O 1
ATOM 440 N N . ALA A 1 60 ? -26.552 -0.863 31.643 1.00 68.92 60 ALA A N 1
ATOM 441 C CA . ALA A 1 60 ? -26.347 -2.249 32.012 1.00 74.37 60 ALA A CA 1
ATOM 442 C C . ALA A 1 60 ? -27.317 -2.563 33.138 1.00 78.09 60 ALA A C 1
ATOM 443 O O . ALA A 1 60 ? -27.597 -1.699 33.979 1.00 70.02 60 ALA A O 1
ATOM 445 N N . THR A 1 61 ? -27.866 -3.783 33.136 1.00 82.97 61 THR A N 1
ATOM 446 C CA . THR A 1 61 ? -28.770 -4.153 34.223 1.00 83.88 61 THR A CA 1
ATOM 447 C C . THR A 1 61 ? -28.057 -4.061 35.575 1.00 81.08 61 THR A C 1
ATOM 448 O O . THR A 1 61 ? -28.658 -3.660 36.579 1.00 89.39 61 THR A O 1
ATOM 452 N N . ARG A 1 62 ? -26.764 -4.389 35.607 1.00 74.64 62 ARG A N 1
ATOM 453 C CA . ARG A 1 62 ? -25.960 -4.358 36.816 1.00 65.47 62 ARG A CA 1
ATOM 454 C C . ARG A 1 62 ? -24.588 -3.830 36.451 1.00 58.28 62 ARG A C 1
ATOM 455 O O . ARG A 1 62 ? -24.234 -3.723 35.277 1.00 61.12 62 ARG A O 1
ATOM 463 N N . ILE A 1 63 ? -23.800 -3.510 37.469 1.00 55.09 63 ILE A N 1
ATOM 464 C CA . ILE A 1 63 ? -22.474 -2.966 37.196 1.00 65.00 63 ILE A CA 1
ATOM 465 C C . ILE A 1 63 ? -21.617 -4.004 36.467 1.00 64.51 63 ILE A C 1
ATOM 466 O O . ILE A 1 63 ? -20.890 -3.673 35.522 1.00 67.12 63 ILE A O 1
ATOM 471 N N . SER A 1 64 ? -21.735 -5.277 36.839 1.00 58.11 64 SER A N 1
ATOM 472 C CA . SER A 1 64 ? -20.894 -6.274 36.193 1.00 56.95 64 SER A CA 1
ATOM 473 C C . SER A 1 64 ? -21.308 -6.561 34.748 1.00 60.00 64 SER A C 1
ATOM 474 O O . SER A 1 64 ? -20.481 -7.062 33.979 1.00 59.59 64 SER A O 1
ATOM 477 N N . ASP A 1 65 ? -22.545 -6.256 34.346 1.00 59.25 65 ASP A N 1
ATOM 478 C CA . ASP A 1 65 ? -22.966 -6.457 32.950 1.00 55.16 65 ASP A CA 1
ATOM 479 C C . ASP A 1 65 ? -22.652 -5.268 32.063 1.00 57.59 65 ASP A C 1
ATOM 480 O O . ASP A 1 65 ? -23.443 -4.911 31.180 1.00 57.10 65 ASP A O 1
ATOM 485 N N . LEU A 1 66 ? -21.538 -4.602 32.333 1.00 51.43 66 LEU A N 1
ATOM 486 C CA . LEU A 1 66 ? -20.818 -3.821 31.345 1.00 49.06 66 LEU A CA 1
ATOM 487 C C . LEU A 1 66 ? -19.742 -4.654 30.673 1.00 43.84 66 LEU A C 1
ATOM 488 O O . LEU A 1 66 ? -18.969 -4.122 29.865 1.00 42.48 66 LEU A O 1
ATOM 493 N N . ILE A 1 67 ? -19.647 -5.933 31.019 1.00 39.89 67 ILE A N 1
ATOM 494 C CA . ILE A 1 67 ? -18.574 -6.794 30.539 1.00 43.30 67 ILE A CA 1
ATOM 495 C C . ILE A 1 67 ? -19.105 -7.683 29.417 1.00 43.37 67 ILE A C 1
ATOM 496 O O . ILE A 1 67 ? -20.188 -8.283 29.534 1.00 39.42 67 ILE A O 1
ATOM 501 N N . PHE A 1 68 ? -18.365 -7.715 28.308 1.00 33.60 68 PHE A N 1
ATOM 502 C CA . PHE A 1 68 ? -18.670 -8.577 27.179 1.00 39.30 68 PHE A CA 1
ATOM 503 C C . PHE A 1 68 ? -19.075 -9.964 27.658 1.00 42.94 68 PHE A C 1
ATOM 504 O O . PHE A 1 68 ? -18.267 -10.697 28.241 1.00 39.30 68 PHE A O 1
ATOM 512 N N . ALA A 1 69 ? -20.343 -10.304 27.457 1.00 44.68 69 ALA A N 1
ATOM 513 C CA . ALA A 1 69 ? -20.873 -11.600 27.840 1.00 40.94 69 ALA A CA 1
ATOM 514 C C . ALA A 1 69 ? -20.572 -12.687 26.809 1.00 41.24 69 ALA A C 1
ATOM 515 O O . ALA A 1 69 ? -21.014 -13.822 26.983 1.00 37.58 69 ALA A O 1
ATOM 517 N N . GLY A 1 70 ? -19.837 -12.367 25.748 1.00 41.75 70 GLY A N 1
ATOM 518 C CA . GLY A 1 70 ? -19.424 -13.317 24.744 1.00 38.05 70 GLY A CA 1
ATOM 519 C C . GLY A 1 70 ? -20.397 -13.382 23.574 1.00 45.31 70 GLY A C 1
ATOM 520 O O . GLY A 1 70 ? -21.590 -13.084 23.704 1.00 47.72 70 GLY A O 1
ATOM 521 N N . SER A 1 71 ? -19.875 -13.791 22.421 1.00 46.83 71 SER A N 1
ATOM 522 C CA . SER A 1 71 ? -20.675 -13.946 21.213 1.00 45.78 71 SER A CA 1
ATOM 523 C C . SER A 1 71 ? -20.369 -15.281 20.552 1.00 47.76 71 SER A C 1
ATOM 524 O O . SER A 1 71 ? -19.552 -16.073 21.031 1.00 42.84 71 SER A O 1
ATOM 527 N N . LYS A 1 72 ? -21.029 -15.496 19.411 1.00 57.72 72 LYS A N 1
ATOM 528 C CA . LYS A 1 72 ? -20.832 -16.701 18.609 1.00 51.25 72 LYS A CA 1
ATOM 529 C C . LYS A 1 72 ? -19.361 -16.959 18.316 1.00 49.11 72 LYS A C 1
ATOM 530 O O . LYS A 1 72 ? -18.916 -18.107 18.308 1.00 59.70 72 LYS A O 1
ATOM 536 N N . GLY A 1 73 ? -18.585 -15.914 18.087 1.00 47.88 73 GLY A N 1
ATOM 537 C CA . GLY A 1 73 ? -17.229 -16.122 17.631 1.00 50.57 73 GLY A CA 1
ATOM 538 C C . GLY A 1 73 ? -16.168 -15.739 18.637 1.00 55.81 73 GLY A C 1
ATOM 539 O O . GLY A 1 73 ? -14.978 -15.945 18.382 1.00 56.76 73 GLY A O 1
ATOM 540 N N . GLU A 1 74 ? -16.569 -15.166 19.774 1.00 48.98 74 GLU A N 1
ATOM 541 C CA . GLU A 1 74 ? -15.590 -14.734 20.756 1.00 44.20 74 GLU A CA 1
ATOM 542 C C . GLU A 1 74 ? -16.027 -15.132 22.154 1.00 42.03 74 GLU A C 1
ATOM 543 O O . GLU A 1 74 ? -17.218 -15.083 22.475 1.00 42.62 74 GLU A O 1
ATOM 549 N N . PRO A 1 75 ? -15.081 -15.518 23.004 1.00 43.54 75 PRO A N 1
ATOM 550 C CA . PRO A 1 75 ? -15.398 -15.907 24.393 1.00 42.64 75 PRO A CA 1
ATOM 551 C C . PRO A 1 75 ? -15.768 -14.713 25.246 1.00 42.49 75 PRO A C 1
ATOM 552 O O . PRO A 1 75 ? -15.318 -13.587 24.981 1.00 40.22 75 PRO A O 1
ATOM 556 N N . PRO A 1 76 ? -16.536 -14.926 26.316 1.00 46.64 76 PRO A N 1
ATOM 557 C CA . PRO A 1 76 ? -16.825 -13.831 27.253 1.00 40.64 76 PRO A CA 1
ATOM 558 C C . PRO A 1 76 ? -15.533 -13.227 27.783 1.00 38.53 76 PRO A C 1
ATOM 559 O O . PRO A 1 76 ? -14.508 -13.900 27.899 1.00 46.73 76 PRO A O 1
ATOM 563 N N . ALA A 1 77 ? -15.578 -11.936 28.080 1.00 43.06 77 ALA A N 1
ATOM 564 C CA . ALA A 1 77 ? -14.380 -11.253 28.530 1.00 41.66 77 ALA A CA 1
ATOM 565 C C . ALA A 1 77 ? -14.128 -11.536 29.999 1.00 39.77 77 ALA A C 1
ATOM 566 O O . ALA A 1 77 ? -15.046 -11.847 30.765 1.00 36.67 77 ALA A O 1
ATOM 568 N N . LYS A 1 78 ? -12.862 -11.410 30.397 1.00 41.89 78 LYS A N 1
ATOM 569 C CA . LYS A 1 78 ? -12.541 -11.558 31.810 1.00 43.85 78 LYS A CA 1
ATOM 570 C C . LYS A 1 78 ? -12.807 -10.288 32.598 1.00 41.51 78 LYS A C 1
ATOM 571 O O . LYS A 1 78 ? -12.805 -10.339 33.833 1.00 44.99 78 LYS A O 1
ATOM 577 N N . TYR A 1 79 ? -13.020 -9.163 31.917 1.00 45.47 79 TYR A N 1
ATOM 578 C CA . TYR A 1 79 ? -13.291 -7.864 32.533 1.00 44.88 79 TYR A CA 1
ATOM 579 C C . TYR A 1 79 ? -13.607 -6.857 31.433 1.00 44.58 79 TYR A C 1
ATOM 580 O O . TYR A 1 79 ? -13.432 -7.125 30.240 1.00 49.38 79 TYR A O 1
ATOM 589 N N . ALA A 1 80 ? -14.111 -5.705 31.847 1.00 43.72 80 ALA A N 1
ATOM 590 C CA . ALA A 1 80 ? -14.376 -4.598 30.947 1.00 42.50 80 ALA A CA 1
ATOM 591 C C . ALA A 1 80 ? -13.375 -3.492 31.236 1.00 39.28 80 ALA A C 1
ATOM 592 O O . ALA A 1 80 ? -13.068 -3.209 32.397 1.00 39.78 80 ALA A O 1
ATOM 594 N N . GLU A 1 81 ? -12.858 -2.877 30.181 1.00 39.69 81 GLU A N 1
ATOM 595 C CA . GLU A 1 81 ? -11.784 -1.910 30.339 1.00 49.61 81 GLU A CA 1
ATOM 596 C C . GLU A 1 81 ? -11.936 -0.761 29.350 1.00 46.04 81 GLU A C 1
ATOM 597 O O . GLU A 1 81 ? -12.130 -0.976 28.151 1.00 41.40 81 GLU A O 1
ATOM 603 N N . VAL A 1 82 ? -11.848 0.459 29.856 1.00 44.71 82 VAL A N 1
ATOM 604 C CA . VAL A 1 82 ? -11.921 1.651 29.027 1.00 43.62 82 VAL A CA 1
ATOM 605 C C . VAL A 1 82 ? -10.748 2.543 29.386 1.00 47.89 82 VAL A C 1
ATOM 606 O O . VAL A 1 82 ? -10.456 2.754 30.570 1.00 43.99 82 VAL A O 1
ATOM 610 N N . ALA A 1 83 ? -10.067 3.059 28.371 1.00 48.09 83 ALA A N 1
ATOM 611 C CA . ALA A 1 83 ? -9.002 4.022 28.585 1.00 47.69 83 ALA A CA 1
ATOM 612 C C . ALA A 1 83 ? -9.354 5.275 27.805 1.00 51.72 83 ALA A C 1
ATOM 613 O O . ALA A 1 83 ? -9.802 5.190 26.654 1.00 46.49 83 ALA A O 1
ATOM 615 N N . ILE A 1 84 ? -9.178 6.436 28.422 1.00 42.50 84 ILE A N 1
ATOM 616 C CA . ILE A 1 84 ? -9.487 7.679 27.738 1.00 51.88 84 ILE A CA 1
ATOM 617 C C . ILE A 1 84 ? -8.254 8.568 27.756 1.00 50.71 84 ILE A C 1
ATOM 618 O O . ILE A 1 84 ? -7.571 8.683 28.780 1.00 49.06 84 ILE A O 1
ATOM 623 N N . TYR A 1 85 ? -7.965 9.192 26.619 1.00 52.63 85 TYR A N 1
ATOM 624 C CA . TYR A 1 85 ? -6.757 9.991 26.460 1.00 51.81 85 TYR A CA 1
ATOM 625 C C . TYR A 1 85 ? -7.140 11.431 26.186 1.00 47.5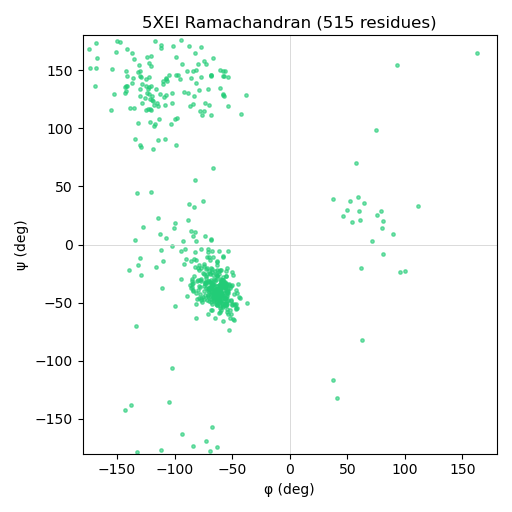2 85 TYR A C 1
ATOM 626 O O . TYR A 1 85 ? -7.815 11.709 25.189 1.00 47.40 85 TYR A O 1
ATOM 635 N N . PHE A 1 86 ? -6.705 12.336 27.064 1.00 53.63 86 PHE A N 1
ATOM 636 C CA . PHE A 1 86 ? -6.944 13.769 26.929 1.00 51.53 86 PHE A CA 1
ATOM 637 C C . PHE A 1 86 ? -5.668 14.487 26.531 1.00 58.02 86 PHE A C 1
ATOM 638 O O . PHE A 1 86 ? -4.581 14.176 27.034 1.00 52.65 86 PHE A O 1
ATOM 646 N N . ASN A 1 87 ? -5.811 15.466 25.645 1.00 59.37 87 ASN A N 1
ATOM 647 C CA . ASN A 1 87 ? -4.719 16.368 25.327 1.00 59.15 87 ASN A CA 1
ATOM 648 C C . ASN A 1 87 ? -4.740 17.504 26.335 1.00 61.20 87 ASN A C 1
ATOM 649 O O . ASN A 1 87 ? -5.729 18.241 26.422 1.00 62.00 87 ASN A O 1
ATOM 654 N N . ASN A 1 88 ? -3.650 17.646 27.089 1.00 59.12 88 ASN A N 1
ATOM 655 C CA . ASN A 1 88 ? -3.560 18.617 28.170 1.00 59.77 88 ASN A CA 1
ATOM 656 C C . ASN A 1 88 ? -2.519 19.696 27.896 1.00 66.10 88 ASN A C 1
ATOM 657 O O . ASN A 1 88 ? -2.019 20.319 28.838 1.00 69.30 88 ASN A O 1
ATOM 662 N N . GLU A 1 89 ? -2.172 19.927 26.623 1.00 67.96 89 GLU A N 1
ATOM 663 C CA . GLU A 1 89 ? -1.192 20.956 26.275 1.00 67.71 89 GLU A CA 1
ATOM 664 C C . GLU A 1 89 ? -1.603 22.334 26.758 1.00 70.51 89 GLU A C 1
ATOM 665 O O . GLU A 1 89 ? -0.791 23.261 26.691 1.00 77.19 89 GLU A O 1
ATOM 671 N N . ASP A 1 90 ? -2.841 22.494 27.217 1.00 68.07 90 ASP A N 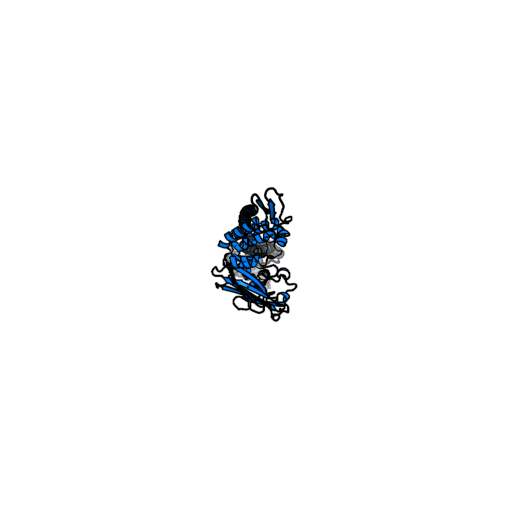1
ATOM 672 C CA . ASP A 1 90 ? -3.310 23.728 27.823 1.00 67.03 90 ASP A CA 1
ATOM 673 C C . ASP A 1 90 ? -3.369 23.655 29.347 1.00 66.58 90 ASP A C 1
ATOM 674 O O . ASP A 1 90 ? -3.774 24.631 29.986 1.00 70.12 90 ASP A O 1
ATOM 679 N N . ARG A 1 91 ? -3.017 22.511 29.936 1.00 69.26 91 ARG A N 1
ATOM 680 C CA . ARG A 1 91 ? -2.929 22.336 31.390 1.00 64.93 91 ARG A CA 1
ATOM 681 C C . ARG A 1 91 ? -4.255 22.588 32.112 1.00 67.89 91 ARG A C 1
ATOM 682 O O . ARG A 1 91 ? -4.263 22.994 33.279 1.00 67.74 91 ARG A O 1
ATOM 690 N N . GLY A 1 92 ? -5.394 22.349 31.453 1.00 68.22 92 GLY A N 1
ATOM 691 C CA . GLY A 1 92 ? -6.652 22.322 32.187 1.00 66.68 92 GLY A CA 1
ATOM 692 C C . GLY A 1 92 ? -6.635 21.318 33.325 1.00 62.64 92 GLY A C 1
ATOM 693 O O . GLY A 1 92 ? -7.269 21.527 34.365 1.00 55.07 92 GLY A O 1
ATOM 694 N N . PHE A 1 93 ? -5.922 20.215 33.140 1.00 62.93 93 PHE A N 1
ATOM 695 C CA . PHE A 1 93 ? -5.683 19.286 34.224 1.00 59.36 93 PHE A CA 1
ATOM 696 C C . PHE A 1 93 ? -4.501 19.770 35.055 1.00 62.20 93 PHE A C 1
ATOM 697 O O . PHE A 1 93 ? -3.430 20.045 34.494 1.00 62.82 93 PHE A O 1
ATOM 705 N N . PRO A 1 94 ? -4.653 19.895 36.385 1.00 62.89 94 PRO A N 1
ATOM 706 C CA . PRO A 1 94 ? -3.490 20.170 37.241 1.00 57.92 94 PRO A CA 1
ATOM 707 C C . PRO A 1 94 ? -2.503 19.016 37.267 1.00 63.02 94 PRO A C 1
ATOM 708 O O . PRO A 1 94 ? -2.318 18.373 38.307 1.00 72.98 94 PRO A O 1
ATOM 712 N N . ILE A 1 95 ? -1.882 18.740 36.122 1.00 65.29 95 ILE A N 1
ATOM 713 C CA . ILE A 1 95 ? -0.854 17.716 35.970 1.00 60.91 95 ILE A CA 1
ATOM 714 C C . ILE A 1 95 ? 0.166 18.267 34.994 1.00 70.99 95 ILE A C 1
ATOM 715 O O . ILE A 1 95 ? -0.205 18.834 33.960 1.00 71.45 95 ILE A O 1
ATOM 720 N N . ASP A 1 96 ? 1.452 18.101 35.303 1.00 72.18 96 ASP A N 1
ATOM 721 C CA . ASP A 1 96 ? 2.490 18.641 34.430 1.00 75.07 96 ASP A CA 1
ATOM 722 C C . ASP A 1 96 ? 2.767 17.695 33.257 1.00 73.34 96 ASP A C 1
ATOM 723 O O . ASP A 1 96 ? 3.894 17.280 32.984 1.00 73.18 96 ASP A O 1
ATOM 728 N N . GLU A 1 97 ? 1.690 17.386 32.540 1.00 71.48 97 GLU A N 1
ATOM 729 C CA . GLU A 1 97 ? 1.727 16.542 31.361 1.00 72.63 97 GLU A CA 1
ATOM 730 C C . GLU A 1 97 ? 0.743 17.097 30.337 1.00 68.51 97 GLU A C 1
ATOM 731 O O . GLU A 1 97 ? -0.263 17.718 30.694 1.00 64.58 97 GLU A O 1
ATOM 737 N N . ASP A 1 98 ? 1.070 16.898 29.055 1.00 63.10 98 ASP A N 1
ATOM 738 C CA . ASP A 1 98 ? 0.157 17.235 27.969 1.00 64.01 98 ASP A CA 1
ATOM 739 C C . ASP A 1 98 ? -0.759 16.098 27.588 1.00 66.68 98 ASP A C 1
ATOM 740 O O . ASP A 1 98 ? -1.680 16.308 26.788 1.00 70.32 98 ASP A O 1
ATOM 745 N N . GLU A 1 99 ? -0.482 14.892 28.061 1.00 66.05 99 GLU A N 1
ATOM 746 C CA . GLU A 1 99 ? -1.394 13.773 27.903 1.00 62.28 99 GLU A CA 1
ATOM 747 C C . GLU A 1 99 ? -1.762 13.286 29.290 1.00 57.08 99 GLU A C 1
ATOM 748 O O . GLU A 1 99 ? -0.890 12.860 30.051 1.00 64.10 99 GLU A O 1
ATOM 754 N N . VAL A 1 100 ? -3.033 13.415 29.635 1.00 53.64 100 VAL A N 1
ATOM 755 C CA . VAL A 1 100 ? -3.607 12.790 30.816 1.00 56.57 100 VAL A CA 1
ATOM 756 C C . VAL A 1 100 ? -4.389 11.573 30.343 1.00 51.68 100 VAL A C 1
ATOM 757 O O . VAL A 1 100 ? -5.314 11.701 29.534 1.00 52.77 100 VAL A O 1
ATOM 761 N N . VAL A 1 101 ? -4.025 10.398 30.843 1.00 52.55 101 VAL A N 1
ATOM 762 C CA . VAL A 1 101 ? -4.643 9.145 30.429 1.00 53.67 101 VAL A CA 1
ATOM 763 C C . VAL A 1 101 ? -5.286 8.494 31.639 1.00 52.04 101 VAL A C 1
ATOM 764 O O . VAL A 1 101 ? -4.608 8.237 32.641 1.00 55.79 101 VAL A O 1
ATOM 768 N N . ILE A 1 102 ? -6.579 8.203 31.529 1.00 46.60 102 ILE A N 1
ATOM 769 C CA . ILE A 1 102 ? -7.358 7.583 32.592 1.00 46.79 102 ILE A CA 1
ATOM 770 C C . ILE A 1 102 ? -7.872 6.249 32.077 1.00 48.56 102 ILE A C 1
ATOM 771 O O . ILE A 1 102 ? -8.528 6.191 31.028 1.00 53.93 102 ILE A O 1
ATOM 776 N N . LYS A 1 103 ? -7.554 5.181 32.793 1.00 46.07 103 LYS A N 1
ATOM 777 C CA . LYS A 1 103 ? -8.047 3.853 32.479 1.00 44.12 103 LYS A CA 1
ATOM 778 C C . LYS A 1 103 ? -8.827 3.328 33.677 1.00 45.50 103 LYS A C 1
ATOM 779 O O . LYS A 1 103 ? -8.413 3.507 34.828 1.00 49.51 103 LYS A O 1
ATOM 785 N N . ARG A 1 104 ? -9.980 2.722 33.405 1.00 41.84 104 ARG A N 1
ATOM 786 C CA . ARG A 1 104 ? -10.803 2.095 34.426 1.00 43.00 104 ARG A CA 1
ATOM 787 C C . ARG A 1 104 ? -11.155 0.682 33.993 1.00 47.27 104 ARG A C 1
ATOM 788 O O . ARG A 1 104 ? -11.372 0.416 32.802 1.00 49.00 104 ARG A O 1
ATOM 796 N N . ARG A 1 105 ? -11.211 -0.225 34.962 1.00 42.22 105 ARG A N 1
ATOM 797 C CA . ARG A 1 105 ? -11.462 -1.621 34.663 1.00 40.21 105 ARG A CA 1
ATOM 798 C C . ARG A 1 105 ? -12.366 -2.202 35.728 1.00 41.13 105 ARG A C 1
ATOM 799 O O . ARG A 1 105 ? -12.168 -1.958 36.920 1.00 45.24 105 ARG A O 1
ATOM 807 N N . VAL A 1 106 ? -13.355 -2.974 35.303 1.00 42.64 106 VAL A N 1
ATOM 808 C CA . VAL A 1 106 ? -14.326 -3.560 36.216 1.00 47.87 106 VAL A CA 1
ATOM 809 C C . VAL A 1 106 ? -14.305 -5.070 36.032 1.00 44.21 106 VAL A C 1
ATOM 810 O O . VAL A 1 106 ? -14.290 -5.565 34.900 1.00 45.62 106 VAL A O 1
ATOM 814 N N . TYR A 1 107 ? -14.266 -5.785 37.124 1.00 44.00 107 TYR A N 1
ATOM 815 C CA . TYR A 1 107 ? -14.228 -7.238 37.136 1.00 46.30 107 TYR A CA 1
ATOM 816 C C . TYR A 1 107 ? -15.622 -7.804 37.380 1.00 44.31 107 TYR A C 1
ATOM 817 O O . TYR A 1 107 ? -16.532 -7.094 37.822 1.00 40.54 107 TYR A O 1
ATOM 826 N N . PRO A 1 108 ? -15.835 -9.079 37.056 1.00 47.04 108 PRO A N 1
ATOM 827 C CA . PRO A 1 108 ? -17.181 -9.660 37.197 1.00 40.07 108 PRO A CA 1
ATOM 828 C C . PRO A 1 108 ? -17.725 -9.666 38.611 1.00 39.26 108 PRO A C 1
ATOM 829 O O . PRO A 1 108 ? -18.949 -9.682 38.786 1.00 40.24 108 PRO A O 1
ATOM 833 N N . ASP A 1 109 ? -16.882 -9.658 39.631 1.00 41.48 109 ASP A N 1
ATOM 834 C CA . ASP A 1 109 ? -17.400 -9.529 40.989 1.00 43.90 109 ASP A CA 1
ATOM 835 C C . ASP A 1 109 ? -17.688 -8.079 41.393 1.00 47.72 109 ASP A C 1
ATOM 836 O O . ASP A 1 109 ? -17.879 -7.832 42.586 1.00 46.55 109 ASP A O 1
ATOM 841 N N . GLY A 1 110 ? -17.661 -7.110 40.467 1.00 41.35 110 GLY A N 1
ATOM 842 C CA . GLY A 1 110 ? -18.074 -5.761 40.763 1.00 41.94 110 GLY A CA 1
ATOM 843 C C . GLY A 1 110 ? -16.966 -4.776 41.127 1.00 49.58 110 GLY A C 1
ATOM 844 O O . GLY A 1 110 ? -17.174 -3.573 40.964 1.00 50.63 110 GLY A O 1
ATOM 845 N N . ARG A 1 111 ? -15.812 -5.235 41.618 1.00 49.07 111 ARG A N 1
ATOM 846 C CA . ARG A 1 111 ? -14.735 -4.316 41.974 1.00 50.08 111 ARG A CA 1
ATOM 847 C C . ARG A 1 111 ? -14.143 -3.652 40.732 1.00 51.65 111 ARG A C 1
ATOM 848 O O . ARG A 1 111 ? -14.039 -4.267 39.668 1.00 46.89 111 ARG A O 1
ATOM 856 N N . SER A 1 112 ? -13.737 -2.376 40.888 1.00 60.10 112 SER A N 1
ATOM 857 C CA . SER A 1 112 ? -13.135 -1.543 39.846 1.00 49.90 112 SER A CA 1
ATOM 858 C C . SER A 1 112 ? -11.669 -1.248 40.149 1.00 45.31 112 SER A C 1
ATOM 859 O O . SER A 1 112 ? -11.095 -1.706 41.133 1.00 52.57 112 SER A O 1
ATOM 862 N N . ALA A 1 113 ? -11.065 -0.444 39.287 1.00 50.83 113 ALA A N 1
ATOM 863 C CA . ALA A 1 113 ? -9.655 -0.114 39.417 1.00 52.77 113 ALA A CA 1
ATOM 864 C C . ALA A 1 113 ? -9.348 1.011 38.450 1.00 50.57 113 ALA A C 1
ATOM 865 O O . ALA A 1 113 ? -9.793 0.977 37.301 1.00 47.70 113 ALA A O 1
ATOM 867 N N . TYR A 1 114 ? -8.584 1.991 38.909 1.00 54.97 114 TYR A N 1
ATOM 868 C CA . TYR A 1 114 ? -8.290 3.163 38.105 1.00 51.92 114 TYR A CA 1
ATOM 869 C C . TYR A 1 114 ? -6.786 3.303 37.907 1.00 49.14 114 TYR A C 1
ATOM 870 O O . TYR A 1 114 ? -5.980 2.697 38.614 1.00 52.40 114 TYR A O 1
ATOM 879 N N . TRP A 1 115 ? -6.419 4.099 36.911 1.00 51.82 115 TRP A N 1
ATOM 880 C CA . TRP A 1 115 ? -5.035 4.469 36.651 1.00 52.15 115 TRP A CA 1
ATOM 881 C C . TRP A 1 115 ? -5.027 5.817 35.953 1.00 57.07 115 TRP A C 1
ATOM 882 O O . TRP A 1 115 ? -5.728 5.976 34.947 1.00 56.24 115 TRP A O 1
ATOM 893 N N . LEU A 1 116 ? -4.238 6.774 36.441 1.00 57.86 116 LEU A N 1
ATOM 894 C CA . LEU A 1 116 ? -3.862 7.911 35.608 1.00 53.53 116 LEU A CA 1
ATOM 895 C C . LEU A 1 116 ? -2.404 7.758 35.229 1.00 51.40 116 LEU A C 1
ATOM 896 O O . LEU A 1 116 ? -1.564 7.480 36.086 1.00 55.41 116 LEU A O 1
ATOM 901 N N . ASN A 1 117 ? -2.130 7.868 33.933 1.00 56.89 117 ASN A N 1
ATOM 902 C CA . ASN A 1 117 ? -0.774 7.776 33.405 1.00 53.90 117 ASN A CA 1
ATOM 903 C C . ASN A 1 117 ? -0.035 6.551 33.938 1.00 59.56 117 ASN A C 1
ATOM 904 O O . ASN A 1 117 ? 1.187 6.579 34.101 1.00 68.26 117 ASN A O 1
ATOM 909 N N . GLY A 1 118 ? -0.775 5.473 34.240 1.00 57.82 118 GLY A N 1
ATOM 910 C CA . GLY A 1 118 ? -0.212 4.176 34.569 1.00 53.38 118 GLY A CA 1
ATOM 911 C C . GLY A 1 118 ? -0.149 3.840 36.056 1.00 57.67 118 GLY A C 1
ATOM 912 O O . GLY A 1 118 ? -0.078 2.658 36.409 1.00 56.65 118 GLY A O 1
ATOM 913 N N . ARG A 1 119 ? -0.147 4.832 36.938 1.00 56.94 119 ARG A N 1
ATOM 914 C CA . ARG A 1 119 ? -0.130 4.522 38.359 1.00 56.11 119 ARG A CA 1
ATOM 915 C C . ARG A 1 119 ? -1.543 4.285 38.879 1.00 51.00 119 ARG A C 1
ATOM 916 O O . ARG A 1 119 ? -2.501 4.929 38.447 1.00 50.55 119 ARG A O 1
ATOM 924 N N . ARG A 1 120 ? -1.666 3.341 39.804 1.00 52.28 120 ARG A N 1
ATOM 925 C CA . ARG A 1 120 ? -2.946 3.098 40.450 1.00 56.01 120 ARG A CA 1
ATOM 926 C C . ARG A 1 120 ? -3.447 4.363 41.122 1.00 53.77 120 ARG A C 1
ATOM 927 O O . ARG A 1 120 ? -2.720 5.007 41.881 1.00 62.20 120 ARG A O 1
ATOM 935 N N . ALA A 1 121 ? -4.690 4.718 40.839 1.00 48.07 121 ALA A N 1
ATOM 936 C CA . ALA A 1 121 ? -5.352 5.831 41.486 1.00 47.71 121 ALA A CA 1
ATOM 937 C C . ALA A 1 121 ? -6.618 5.339 42.164 1.00 54.25 121 ALA A C 1
ATOM 938 O O . ALA A 1 121 ? -7.184 4.304 41.800 1.00 59.33 121 ALA A O 1
ATOM 940 N N . THR A 1 122 ? -7.053 6.086 43.165 1.00 54.66 122 THR A N 1
ATOM 941 C CA . THR A 1 122 ? -8.361 5.840 43.742 1.00 57.35 122 THR A CA 1
ATOM 942 C C . THR A 1 122 ? -9.430 6.618 42.978 1.00 63.16 122 THR A C 1
ATOM 943 O O . THR A 1 122 ? -9.144 7.477 42.132 1.00 58.04 122 THR A O 1
ATOM 947 N N . ARG A 1 123 ? -10.689 6.320 43.292 1.00 62.84 123 ARG A N 1
ATOM 948 C CA . ARG A 1 123 ? -11.744 7.011 42.570 1.00 59.23 123 ARG A CA 1
ATOM 949 C C . ARG A 1 123 ? -11.845 8.475 42.969 1.00 59.26 123 ARG A C 1
ATOM 950 O O . ARG A 1 123 ? -12.091 9.322 42.100 1.00 61.75 123 ARG A O 1
ATOM 958 N N . SER A 1 124 ? -11.643 8.807 44.252 1.00 61.45 124 SER A N 1
ATOM 959 C CA . SER A 1 124 ? -11.751 10.209 44.657 1.00 58.81 124 SER A CA 1
ATOM 960 C C . SER A 1 124 ? -10.650 11.065 44.037 1.00 55.92 124 SER A C 1
ATOM 961 O O . SER A 1 124 ? -10.848 12.264 43.835 1.00 58.35 124 SER A O 1
ATOM 964 N N . GLU A 1 125 ? -9.497 10.476 43.711 1.00 57.51 125 GLU A N 1
ATOM 965 C CA . GLU A 1 125 ? -8.459 11.244 43.028 1.00 58.63 125 GLU A CA 1
ATOM 966 C C . GLU A 1 125 ? -8.812 11.497 41.567 1.00 60.77 125 GLU A C 1
ATOM 967 O O . GLU A 1 125 ? -8.593 12.603 41.064 1.00 62.51 125 GLU A O 1
ATOM 973 N N . ILE A 1 126 ? -9.326 10.484 40.854 1.00 59.44 126 ILE A N 1
ATOM 974 C CA . ILE A 1 126 ? -9.791 10.712 39.484 1.00 50.55 126 ILE A CA 1
ATOM 975 C C . ILE A 1 126 ? -10.919 11.742 39.477 1.00 52.96 126 ILE A C 1
ATOM 976 O O . ILE A 1 126 ? -10.938 12.663 38.650 1.00 50.35 126 ILE A O 1
ATOM 981 N N . LEU A 1 127 ? -11.861 11.622 40.415 1.00 49.08 127 LEU A N 1
ATOM 982 C CA . LEU A 1 127 ? -13.010 12.521 40.414 1.00 49.11 127 LEU A CA 1
ATOM 983 C C . LEU A 1 127 ? -12.581 13.959 40.681 1.00 54.93 127 LEU A C 1
ATOM 984 O O . LEU A 1 127 ? -12.997 14.888 39.979 1.00 52.81 127 LEU A O 1
ATOM 989 N N . ASP A 1 128 ? -11.742 14.161 41.701 1.00 60.33 128 ASP A N 1
ATOM 990 C CA . ASP A 1 128 ? -11.385 15.514 42.107 1.00 56.34 128 ASP A CA 1
ATOM 991 C C . ASP A 1 128 ? -10.595 16.220 41.017 1.00 53.95 128 ASP A C 1
ATOM 992 O O . ASP A 1 128 ? -10.741 17.433 40.833 1.00 53.33 128 ASP A O 1
ATOM 997 N N . LEU A 1 129 ? -9.774 15.470 40.273 1.00 49.62 129 LEU A N 1
ATOM 998 C CA . LEU A 1 129 ? -9.020 16.035 39.159 1.00 51.64 129 LEU A CA 1
ATOM 999 C C . LEU A 1 129 ? -9.925 16.296 37.945 1.00 57.28 129 LEU A C 1
ATOM 1000 O O . LEU A 1 129 ? -9.809 17.339 37.278 1.00 52.08 129 LEU A O 1
ATOM 1005 N N . LEU A 1 130 ? -10.856 15.386 37.651 1.00 55.15 130 LEU A N 1
ATOM 1006 C CA . LEU A 1 130 ? -11.822 15.698 36.607 1.00 48.76 130 LEU A CA 1
ATOM 1007 C C . LEU A 1 130 ? -12.621 16.944 36.950 1.00 55.35 130 LEU A C 1
ATOM 1008 O O . LEU A 1 130 ? -13.005 17.693 36.043 1.00 55.93 130 LEU A O 1
ATOM 1013 N N . SER A 1 131 ? -12.852 17.206 38.246 1.00 52.56 131 SER A N 1
ATOM 1014 C CA . SER A 1 131 ? -13.533 18.440 38.640 1.00 54.77 131 SER A CA 1
ATOM 1015 C C . SER A 1 131 ? -12.642 19.647 38.441 1.00 54.62 131 SER A C 1
ATOM 1016 O O . SER A 1 131 ? -13.079 20.665 37.896 1.00 59.14 131 SER A O 1
ATOM 1019 N N . ALA A 1 132 ? -11.394 19.559 38.902 1.00 53.11 132 ALA A N 1
ATOM 1020 C CA . ALA A 1 132 ? -10.446 20.645 38.688 1.00 53.69 132 ALA A CA 1
ATOM 1021 C C . ALA A 1 132 ? -10.353 21.030 37.217 1.00 55.72 132 ALA A C 1
ATOM 1022 O O . ALA A 1 132 ? -10.191 22.210 36.895 1.00 62.83 132 ALA A O 1
ATOM 1024 N N . ALA A 1 133 ? -10.466 20.070 36.309 1.00 58.03 133 ALA A N 1
ATOM 1025 C CA . ALA A 1 133 ? -10.490 20.394 34.887 1.00 62.04 133 ALA A CA 1
ATOM 1026 C C . ALA A 1 133 ? -11.891 20.745 34.399 1.00 59.02 133 ALA A C 1
ATOM 1027 O O . ALA A 1 133 ? -12.124 20.828 33.182 1.00 55.02 133 ALA A O 1
ATOM 1029 N N . MET A 1 134 ? -12.816 20.950 35.338 1.00 59.79 134 MET A N 1
ATOM 1030 C CA . MET A 1 134 ? -14.244 21.127 35.075 1.00 64.99 134 MET A CA 1
ATOM 1031 C C . MET A 1 134 ? -14.730 20.231 33.940 1.00 57.65 134 MET A C 1
ATOM 1032 O O . MET A 1 134 ? -15.558 20.632 33.124 1.00 56.15 134 MET A O 1
ATOM 1037 N N . ILE A 1 135 ? -14.225 19.001 33.895 1.00 65.46 135 ILE A N 1
ATOM 1038 C CA . ILE A 1 135 ? -14.762 17.986 32.996 1.00 63.62 135 ILE A CA 1
ATOM 1039 C C . ILE A 1 135 ? -16.140 17.591 33.493 1.00 71.39 135 ILE A C 1
ATOM 1040 O O . ILE A 1 135 ? -16.285 17.093 34.622 1.00 73.34 135 ILE A O 1
ATOM 1045 N N . SER A 1 136 ? -17.157 17.791 32.651 1.00 65.98 136 SER A N 1
ATOM 1046 C CA . SER A 1 136 ? -18.523 17.379 32.963 1.00 68.86 136 SER A CA 1
ATOM 1047 C C . SER A 1 136 ? -19.053 18.010 34.256 1.00 67.22 136 SER A C 1
ATOM 1048 O O . SER A 1 136 ? -19.216 17.308 35.267 1.00 76.90 136 SER A O 1
ATOM 1051 N N . PRO A 1 137 ? -19.324 19.349 34.268 1.00 62.13 137 PRO A N 1
ATOM 1052 C CA . PRO A 1 137 ? -20.011 19.974 35.422 1.00 67.83 137 PRO A CA 1
ATOM 1053 C C . PRO A 1 137 ? -21.465 19.538 35.564 1.00 62.54 137 PRO A C 1
ATOM 1054 O O . PRO A 1 137 ? -22.315 19.889 34.735 1.00 54.08 137 PRO A O 1
ATOM 1058 N N . GLU A 1 138 ? -21.768 18.783 36.620 1.00 64.77 138 GLU A N 1
ATOM 1059 C CA . GLU A 1 138 ? -23.051 18.093 36.766 1.00 66.76 138 GLU A CA 1
ATOM 1060 C C . GLU A 1 138 ? -23.374 17.213 35.556 1.00 65.91 138 GLU A C 1
ATOM 1061 O O . GLU A 1 138 ? -24.532 16.848 35.340 1.00 74.93 138 GLU A O 1
ATOM 1067 N N . GLY A 1 139 ? -22.369 16.861 34.758 1.00 60.39 139 GLY A N 1
ATOM 1068 C CA . GLY A 1 139 ? -22.625 16.128 33.542 1.00 55.46 139 GLY A CA 1
ATOM 1069 C C . GLY A 1 139 ? -23.498 16.841 32.534 1.00 48.52 139 GLY A C 1
ATOM 1070 O O . GLY A 1 139 ? -24.076 16.174 31.669 1.00 49.46 139 GLY A O 1
ATOM 1071 N N . TYR A 1 140 ? -23.606 18.178 32.604 1.00 49.01 140 TYR A N 1
ATOM 1072 C CA . TYR A 1 140 ? -24.436 18.895 31.628 1.00 43.59 140 TYR A CA 1
ATOM 1073 C C . TYR A 1 140 ? -23.953 18.661 30.203 1.00 40.53 140 TYR A C 1
ATOM 1074 O O . TYR A 1 140 ? -24.771 18.601 29.282 1.00 45.03 140 TYR A O 1
ATOM 1083 N N . ASN A 1 141 ? -22.639 18.520 30.002 1.00 41.07 141 ASN A N 1
ATOM 1084 C CA . ASN A 1 141 ? -22.058 18.316 28.679 1.00 44.22 141 ASN A CA 1
ATOM 1085 C C . ASN A 1 141 ? -22.113 16.861 28.208 1.00 45.61 141 ASN A C 1
ATOM 1086 O O . ASN A 1 141 ? -21.735 16.591 27.058 1.00 42.00 141 ASN A O 1
ATOM 1091 N N . LEU A 1 142 ? -22.553 15.926 29.064 1.00 44.37 142 LEU A N 1
ATOM 1092 C CA . LEU A 1 142 ? -22.830 14.536 28.668 1.00 49.27 142 LEU A CA 1
ATOM 1093 C C . LEU A 1 142 ? -24.338 14.349 28.554 1.00 46.51 142 LEU A C 1
ATOM 1094 O O . LEU A 1 142 ? -25.034 14.205 29.566 1.00 45.11 142 LEU A O 1
ATOM 1099 N N . VAL A 1 143 ? -24.831 14.317 27.314 1.00 48.63 143 VAL A N 1
ATOM 1100 C CA . VAL A 1 143 ? -26.251 14.143 27.033 1.00 48.25 143 VAL A CA 1
ATOM 1101 C C . VAL A 1 143 ? -26.503 12.754 26.463 1.00 53.43 143 VAL A C 1
ATOM 1102 O O . VAL A 1 143 ? -26.455 12.547 25.245 1.00 55.54 143 VAL A O 1
ATOM 1106 N N . LEU A 1 144 ? -26.788 11.806 27.348 1.00 57.38 144 LEU A N 1
ATOM 1107 C CA . LEU A 1 144 ? -27.105 10.426 27.020 1.00 58.15 144 LEU A CA 1
ATOM 1108 C C . LEU A 1 144 ? -28.620 10.238 26.929 1.00 60.52 144 LEU A C 1
ATOM 1109 O O . LEU A 1 144 ? -29.401 11.145 27.206 1.00 56.77 144 LEU A O 1
ATOM 1114 N N . GLN A 1 145 ? -29.039 9.036 26.544 1.00 67.09 145 GLN A N 1
ATOM 1115 C CA . GLN A 1 145 ? -30.470 8.789 26.379 1.00 72.93 145 GLN A CA 1
ATOM 1116 C C . GLN A 1 145 ? -31.203 9.008 27.707 1.00 67.29 145 GLN A C 1
ATOM 1117 O O . GLN A 1 145 ? -30.737 8.588 28.770 1.00 69.51 145 GLN A O 1
ATOM 1123 N N . GLY A 1 146 ? -32.333 9.714 27.646 1.00 66.47 146 GLY A N 1
ATOM 1124 C CA . GLY A 1 146 ? -33.093 10.062 28.832 1.00 72.57 146 GLY A CA 1
ATOM 1125 C C . GLY A 1 146 ? -32.593 11.264 29.619 1.00 77.20 146 GLY A C 1
ATOM 1126 O O . GLY A 1 146 ? -33.282 11.705 30.551 1.00 77.62 146 GLY A O 1
ATOM 1127 N N . ASP A 1 147 ? -31.419 11.812 29.293 1.00 75.96 147 ASP A N 1
ATOM 1128 C CA . ASP A 1 147 ? -30.944 12.985 30.024 1.00 71.89 147 ASP A CA 1
ATOM 1129 C C . ASP A 1 147 ? -31.840 14.198 29.775 1.00 76.10 147 ASP A C 1
ATOM 1130 O O . ASP A 1 147 ? -32.106 14.971 30.705 1.00 77.05 147 ASP A O 1
ATOM 1135 N N . ILE A 1 148 ? -32.315 14.386 28.533 1.00 72.51 148 ILE A N 1
ATOM 1136 C CA . ILE A 1 148 ? -33.206 15.513 28.243 1.00 71.47 148 ILE A CA 1
ATOM 1137 C C . ILE A 1 148 ? -34.460 15.433 29.100 1.00 72.96 148 ILE A C 1
ATOM 1138 O O . ILE A 1 148 ? -34.915 16.436 29.659 1.00 71.73 148 ILE A O 1
ATOM 1143 N N . THR A 1 149 ? -35.042 14.243 29.209 1.00 70.94 149 THR A N 1
ATOM 1144 C CA . THR A 1 149 ? -36.217 14.092 30.054 1.00 76.55 149 THR A CA 1
ATOM 1145 C C . THR A 1 149 ? -35.871 14.310 31.524 1.00 74.71 149 THR A C 1
ATOM 1146 O O . THR A 1 149 ? -36.642 14.936 32.257 1.00 77.06 149 THR A O 1
ATOM 1150 N N . LYS A 1 150 ? -34.706 13.828 31.970 1.00 72.26 150 LYS A N 1
ATOM 1151 C CA . LYS A 1 150 ? -34.281 14.097 33.342 1.00 71.62 150 LYS A CA 1
ATOM 1152 C C . LYS A 1 150 ? -34.103 15.588 33.586 1.00 78.97 150 LYS A C 1
ATOM 1153 O O . LYS A 1 150 ? -34.379 16.080 34.688 1.00 79.52 150 LYS A O 1
ATOM 1159 N N . PHE A 1 151 ? -33.638 16.314 32.568 1.00 75.60 151 PHE A N 1
ATOM 1160 C CA . PHE A 1 151 ? -33.357 17.737 32.690 1.00 76.21 151 PHE A CA 1
ATOM 1161 C C . PHE A 1 151 ? -34.637 18.567 32.703 1.00 80.97 151 PHE A C 1
ATOM 1162 O O . PHE A 1 151 ? -34.651 19.687 33.240 1.00 77.79 151 PHE A O 1
ATOM 1170 N N . ILE A 1 152 ? -35.710 18.020 32.125 1.00 80.92 152 ILE A N 1
ATOM 1171 C CA . ILE A 1 152 ? -37.000 18.695 32.034 1.00 76.48 152 ILE A CA 1
ATOM 1172 C C . ILE A 1 152 ? -37.777 18.555 33.339 1.00 77.95 152 ILE A C 1
ATOM 1173 O O . ILE A 1 152 ? -38.396 19.514 33.815 1.00 78.66 152 ILE A O 1
ATOM 1178 N N . LYS A 1 153 ? -37.753 17.363 33.936 1.00 73.78 153 LYS A N 1
ATOM 1179 C CA . LYS A 1 153 ? -38.309 17.151 35.265 1.00 77.92 153 LYS A CA 1
ATOM 1180 C C . LYS A 1 153 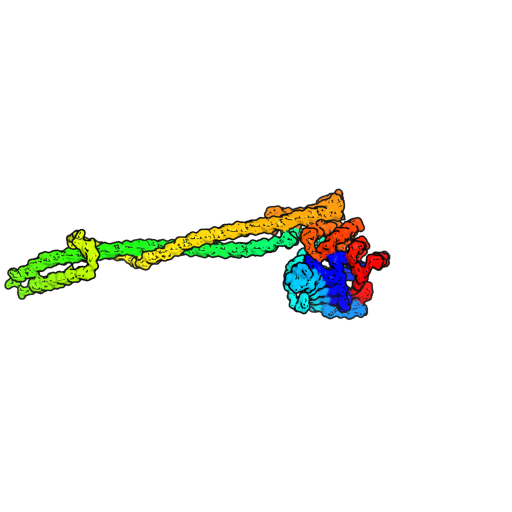? -37.469 17.808 36.358 1.00 80.27 153 LYS A C 1
ATOM 1181 O O . LYS A 1 153 ? -37.856 17.772 37.532 1.00 82.41 153 LYS A O 1
ATOM 1187 N N . MET A 1 154 ? -36.334 18.405 36.001 1.00 82.41 154 MET A N 1
ATOM 1188 C CA . MET A 1 154 ? -35.416 18.951 36.992 1.00 78.39 154 MET A CA 1
ATOM 1189 C C . MET A 1 154 ? -36.015 20.196 37.639 1.00 73.96 154 MET A C 1
ATOM 1190 O O . MET A 1 154 ? -36.556 21.065 36.949 1.00 74.86 154 MET A O 1
ATOM 1195 N N . SER A 1 155 ? -35.933 20.272 38.967 1.00 71.76 155 SER A N 1
ATOM 1196 C CA . SER A 1 155 ? -36.490 21.403 39.702 1.00 74.87 155 SER A CA 1
ATOM 1197 C C . SER A 1 155 ? -35.729 22.693 39.388 1.00 73.26 155 SER A C 1
ATOM 1198 O O . SER A 1 155 ? -34.589 22.652 38.910 1.00 71.70 155 SER A O 1
ATOM 1201 N N . PRO A 1 156 ? -36.337 23.861 39.650 1.00 68.66 156 PRO A N 1
ATOM 1202 C CA . PRO A 1 156 ? -35.553 25.103 39.532 1.00 67.12 156 PRO A CA 1
ATOM 1203 C C . PRO A 1 156 ? -34.401 25.119 40.512 1.00 66.68 156 PRO A C 1
ATOM 1204 O O . PRO A 1 156 ? -33.254 25.387 40.121 1.00 63.79 156 PRO A O 1
ATOM 1208 N N . LEU A 1 157 ? -34.683 24.810 41.785 1.00 69.69 157 LEU A N 1
ATOM 1209 C CA . LEU A 1 157 ? -33.628 24.730 42.787 1.00 62.98 157 LEU A CA 1
ATOM 1210 C C . LEU A 1 157 ? -32.509 23.802 42.345 1.00 62.31 157 LEU A C 1
ATOM 1211 O O . LEU A 1 157 ? -31.349 24.074 42.631 1.00 67.23 157 LEU A O 1
ATOM 1216 N N . GLU A 1 158 ? -32.821 22.726 41.615 1.00 65.42 158 GLU A N 1
ATOM 1217 C CA . GLU A 1 158 ? -31.766 21.831 41.127 1.00 65.87 158 GLU A CA 1
ATOM 1218 C C . GLU A 1 158 ? -30.963 22.423 39.961 1.00 64.25 158 GLU A C 1
ATOM 1219 O O . GLU A 1 158 ? -29.853 21.953 39.675 1.00 53.32 158 GLU A O 1
ATOM 1225 N N . ARG A 1 159 ? -31.498 23.439 39.281 1.00 67.37 159 ARG A N 1
ATOM 1226 C CA . ARG A 1 159 ? -30.862 24.010 38.100 1.00 62.40 159 ARG A CA 1
ATOM 1227 C C . ARG A 1 159 ? -29.812 25.073 38.438 1.00 62.11 159 ARG A C 1
ATOM 1228 O O . ARG A 1 159 ? -28.784 25.166 37.751 1.00 56.35 159 ARG A O 1
ATOM 1236 N N . ARG A 1 160 ? -30.027 25.847 39.510 1.00 66.15 160 ARG A N 1
ATOM 1237 C CA . ARG A 1 160 ? -29.123 26.942 39.869 1.00 60.20 160 ARG A CA 1
ATOM 1238 C C . ARG A 1 160 ? -27.695 26.468 40.068 1.00 57.80 160 ARG A C 1
ATOM 1239 O O . ARG A 1 160 ? -26.750 27.107 39.588 1.00 56.09 160 ARG A O 1
ATOM 1247 N N . GLN A 1 161 ? -27.525 25.366 40.805 1.00 53.03 161 GLN A N 1
ATOM 1248 C CA . GLN A 1 161 ? -26.210 24.912 41.247 1.00 52.29 161 GLN A CA 1
ATOM 1249 C C . GLN A 1 161 ? -25.205 24.824 40.113 1.00 54.06 161 GLN A C 1
ATOM 1250 O O . GLN A 1 161 ? -24.016 25.094 40.308 1.00 50.61 161 GLN A O 1
ATOM 1256 N N . LEU A 1 162 ? -25.653 24.433 38.924 1.00 53.01 162 LEU A N 1
ATOM 1257 C CA . LEU A 1 162 ? -24.728 24.414 37.806 1.00 51.80 162 LEU A CA 1
ATOM 1258 C C . LEU A 1 162 ? -24.293 25.824 37.426 1.00 44.77 162 LEU A C 1
ATOM 1259 O O . LEU A 1 162 ? -23.138 26.034 37.039 1.00 41.01 162 LEU A O 1
ATOM 1264 N N . ILE A 1 163 ? -25.191 26.804 37.525 1.00 47.08 163 ILE A N 1
ATOM 1265 C CA . ILE A 1 163 ? -24.770 28.187 37.291 1.00 49.39 163 ILE A CA 1
ATOM 1266 C C . ILE A 1 163 ? -23.705 28.610 38.306 1.00 45.08 163 ILE A C 1
ATOM 1267 O O . ILE A 1 163 ? -22.749 29.314 37.947 1.00 41.63 163 ILE A O 1
ATOM 1272 N N . ASP A 1 164 ? -23.833 28.182 39.579 1.00 41.17 164 ASP A N 1
ATOM 1273 C CA . ASP A 1 164 ? -22.787 28.477 40.568 1.00 43.5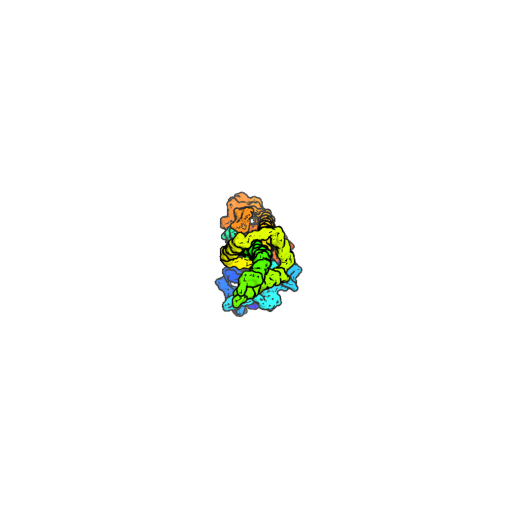1 164 ASP A CA 1
ATOM 1274 C C . ASP A 1 164 ? -21.426 28.000 40.094 1.00 44.12 164 ASP A C 1
ATOM 1275 O O . ASP A 1 164 ? -20.453 28.768 40.058 1.00 45.74 164 ASP A O 1
ATOM 1280 N N . GLU A 1 165 ? -21.338 26.711 39.765 1.00 43.32 165 GLU A N 1
ATOM 1281 C CA . GLU A 1 165 ? -20.130 26.162 39.161 1.00 42.95 165 GLU A CA 1
ATOM 1282 C C . GLU A 1 165 ? -19.613 27.035 38.015 1.00 44.80 165 GLU A C 1
ATOM 1283 O O . GLU A 1 165 ? -18.459 27.482 38.029 1.00 42.19 165 GLU A O 1
ATOM 1289 N N . ILE A 1 166 ? -20.461 27.316 37.024 1.00 39.88 166 ILE A N 1
ATOM 1290 C CA . ILE A 1 166 ? -19.987 28.014 35.834 1.00 44.71 166 ILE A CA 1
ATOM 1291 C C . ILE A 1 166 ? -19.455 29.398 36.200 1.00 43.75 166 ILE A C 1
ATOM 1292 O O . ILE A 1 166 ? -18.413 29.841 35.701 1.00 40.11 166 ILE A O 1
ATOM 1297 N N . SER A 1 167 ? -20.177 30.104 37.069 1.00 40.15 167 SER A N 1
ATOM 1298 C CA . SER A 1 167 ? -19.774 31.453 37.428 1.00 44.02 167 SER A CA 1
ATOM 1299 C C . SER A 1 167 ? -18.479 31.461 38.217 1.00 46.51 167 SER A C 1
ATOM 1300 O O . SER A 1 167 ? -17.764 32.469 38.197 1.00 48.05 167 SER A O 1
ATOM 1303 N N . GLY A 1 168 ? -18.150 30.358 38.883 1.00 48.69 168 GLY A N 1
ATOM 1304 C CA . GLY A 1 168 ? -16.888 30.264 39.585 1.00 50.16 168 GLY A CA 1
ATOM 1305 C C . GLY A 1 168 ? -16.854 30.962 40.924 1.00 56.20 168 GLY A C 1
ATOM 1306 O O . GLY A 1 168 ? -15.782 31.390 41.362 1.00 60.17 168 GLY A O 1
ATOM 1307 N N . ILE A 1 169 ? -17.999 31.076 41.602 1.00 54.83 169 ILE A N 1
ATOM 1308 C CA . ILE A 1 169 ? -18.052 31.716 42.913 1.00 54.55 169 ILE A CA 1
ATOM 1309 C C . ILE A 1 169 ? -17.327 30.942 44.009 1.00 53.24 169 ILE A C 1
ATOM 1310 O O . ILE A 1 169 ? -17.219 31.442 45.135 1.00 56.48 169 ILE A O 1
ATOM 1315 N N . ALA A 1 170 ? -16.818 29.745 43.726 1.00 51.71 170 ALA A N 1
ATOM 1316 C CA . ALA A 1 170 ? -16.154 28.975 44.776 1.00 55.42 170 ALA A CA 1
ATOM 1317 C C . ALA A 1 170 ? -14.985 29.745 45.375 1.00 62.19 170 ALA A C 1
ATOM 1318 O O . ALA A 1 170 ? -14.750 29.682 46.590 1.00 63.14 170 ALA A O 1
ATOM 1320 N N . GLU A 1 171 ? -14.251 30.491 44.552 1.00 53.62 171 GLU A N 1
ATOM 1321 C CA . GLU A 1 171 ? -13.084 31.188 45.079 1.00 59.22 171 GLU A CA 1
ATOM 1322 C C . GLU A 1 171 ? -13.481 32.181 46.164 1.00 61.01 171 GLU A C 1
ATOM 1323 O O . GLU A 1 171 ? -12.809 32.289 47.200 1.00 57.17 171 GLU A O 1
ATOM 1329 N N . TYR A 1 172 ? -14.598 32.884 45.959 1.00 59.52 172 TYR A N 1
ATOM 1330 C CA . TYR A 1 172 ? -15.121 33.774 46.989 1.00 52.42 172 TYR A CA 1
ATOM 1331 C C . TYR A 1 172 ? -15.598 32.988 48.201 1.00 55.62 172 TYR A C 1
ATOM 1332 O O . TYR A 1 172 ? -15.473 33.456 49.339 1.00 52.01 172 TYR A O 1
ATOM 1341 N N . ASP A 1 173 ? -16.142 31.786 47.988 1.00 58.00 173 ASP A N 1
ATOM 1342 C CA . ASP A 1 173 ? -16.600 31.012 49.139 1.00 56.43 173 ASP A CA 1
ATOM 1343 C C . ASP A 1 173 ? -15.436 30.503 49.983 1.00 58.11 173 ASP A C 1
ATOM 1344 O O . ASP A 1 173 ? -15.559 30.411 51.211 1.00 58.94 173 ASP A O 1
ATOM 1349 N N . ALA A 1 174 ? -14.291 30.213 49.361 1.00 58.49 174 ALA A N 1
ATOM 1350 C CA . ALA A 1 174 ? -13.097 29.876 50.133 1.00 57.38 174 ALA A CA 1
ATOM 1351 C C . ALA A 1 174 ? -12.631 31.055 50.985 1.00 61.96 174 ALA A C 1
ATOM 1352 O O . ALA A 1 174 ? -12.310 30.887 52.166 1.00 61.81 174 ALA A O 1
ATOM 1354 N N . LYS A 1 175 ? -12.568 32.261 50.406 1.00 59.19 175 LYS A N 1
ATOM 1355 C CA . LYS A 1 175 ? -12.201 33.427 51.209 1.00 53.53 175 LYS A CA 1
ATOM 1356 C C . LYS A 1 175 ? -13.203 33.644 52.336 1.00 53.05 175 LYS A C 1
ATOM 1357 O O . LYS A 1 175 ? -12.833 33.688 53.513 1.00 56.02 175 LYS A O 1
ATOM 1363 N N . LYS A 1 176 ? -14.488 33.746 51.993 1.00 52.13 176 LYS A N 1
ATOM 1364 C CA . LYS A 1 176 ? -15.511 33.886 53.021 1.00 52.14 176 LYS A CA 1
ATOM 1365 C C . LYS A 1 176 ? -15.316 32.896 54.169 1.00 55.61 176 LYS A C 1
ATOM 1366 O O . LYS A 1 176 ? -15.466 33.265 55.337 1.00 53.89 176 LYS A O 1
ATOM 1372 N N . GLU A 1 177 ? -14.964 31.641 53.874 1.00 57.33 177 GLU A N 1
ATOM 1373 C CA . GLU A 1 177 ? -14.925 30.660 54.955 1.00 61.94 177 GLU A CA 1
ATOM 1374 C C . GLU A 1 177 ? -13.788 30.954 55.929 1.00 61.29 177 GLU A C 1
ATOM 1375 O O . GLU A 1 177 ? -13.970 30.834 57.146 1.00 63.03 177 GLU A O 1
ATOM 1381 N N . LYS A 1 178 ? -12.603 31.337 55.426 1.00 59.60 178 LYS A N 1
ATOM 1382 C CA . LYS A 1 178 ? -11.542 31.713 56.360 1.00 61.96 178 LYS A CA 1
ATOM 1383 C C . LYS A 1 178 ? -11.887 33.009 57.087 1.00 59.19 178 LYS A C 1
ATOM 1384 O O . LYS A 1 178 ? -11.494 33.197 58.241 1.00 60.99 178 LYS A O 1
ATOM 1390 N N . ALA A 1 179 ? -12.637 33.900 56.449 1.00 53.70 179 ALA A N 1
ATOM 1391 C CA . ALA A 1 179 ? -13.105 35.079 57.159 1.00 56.49 179 ALA A CA 1
ATOM 1392 C C . ALA A 1 179 ? -14.027 34.690 58.302 1.00 53.32 179 ALA A C 1
ATOM 1393 O O . ALA A 1 179 ? -13.967 35.277 59.387 1.00 53.55 179 ALA A O 1
ATOM 1395 N N . LEU A 1 180 ? -14.898 33.708 58.075 1.00 51.27 180 LEU A N 1
ATOM 1396 C CA . LEU A 1 180 ? -15.793 33.288 59.141 1.00 49.34 180 LEU A CA 1
ATOM 1397 C C . LEU A 1 180 ? -15.044 32.502 60.210 1.00 52.71 180 LEU A C 1
ATOM 1398 O O . LEU A 1 180 ? -15.440 32.513 61.379 1.00 50.03 180 LEU A O 1
ATOM 1403 N N . GLU A 1 181 ? -13.968 31.814 59.838 1.00 52.64 181 GLU A N 1
ATOM 1404 C CA . GLU A 1 181 ? -13.126 31.208 60.858 1.00 58.68 181 GLU A CA 1
ATOM 1405 C C . GLU A 1 181 ? -12.575 32.289 61.781 1.00 58.89 181 GLU A C 1
ATOM 1406 O O . GLU A 1 181 ? -12.783 32.251 62.998 1.00 63.63 181 GLU A O 1
ATOM 1412 N N . GLU A 1 182 ? -11.948 33.311 61.208 1.00 59.52 182 GLU A N 1
ATOM 1413 C CA . GLU A 1 182 ? -11.364 34.364 62.029 1.00 57.42 182 GLU A CA 1
ATOM 1414 C C . GLU A 1 182 ? -12.421 35.112 62.822 1.00 50.23 182 GLU A C 1
ATOM 1415 O O . GLU A 1 182 ? -12.173 35.505 63.964 1.00 51.80 182 GLU A O 1
ATOM 1421 N N . LEU A 1 183 ? -13.613 35.310 62.258 1.00 51.28 183 LEU A N 1
ATOM 1422 C CA . LEU A 1 183 ? -14.659 35.968 63.037 1.00 54.34 183 LEU A CA 1
ATOM 1423 C C . LEU A 1 183 ? -15.019 35.135 64.259 1.00 57.48 183 LEU A C 1
ATOM 1424 O O . LEU A 1 183 ? -15.195 35.675 65.359 1.00 52.08 183 LEU A O 1
ATOM 1429 N N . LYS A 1 184 ? -15.134 33.814 64.076 1.00 55.16 184 LYS A N 1
ATOM 1430 C CA . LYS A 1 184 ? -15.444 32.916 65.182 1.00 53.32 184 LYS A CA 1
ATOM 1431 C C . LYS A 1 184 ? -14.393 33.032 66.277 1.00 61.48 184 LYS A C 1
ATOM 1432 O O . LYS A 1 184 ? -14.711 33.249 67.452 1.00 60.09 184 LYS A O 1
ATOM 1438 N N . GLN A 1 185 ? -13.126 32.900 65.897 1.00 60.07 185 GLN A N 1
ATOM 1439 C CA . GLN A 1 185 ? -12.031 33.079 66.830 1.00 52.58 185 GLN A CA 1
ATOM 1440 C C . GLN A 1 185 ? -12.103 34.436 67.500 1.00 57.39 185 GLN A C 1
ATOM 1441 O O . GLN A 1 185 ? -11.804 34.574 68.692 1.00 59.28 185 GLN A O 1
ATOM 1447 N N . ALA A 1 186 ? -12.518 35.454 66.752 1.00 59.76 186 ALA A N 1
ATOM 1448 C CA . ALA A 1 186 ? -12.434 36.813 67.270 1.00 57.82 186 ALA A CA 1
ATOM 1449 C C . ALA A 1 186 ? -13.365 37.014 68.450 1.00 53.21 186 ALA A C 1
ATOM 1450 O O . ALA A 1 186 ? -12.999 37.676 69.423 1.00 60.40 186 ALA A O 1
ATOM 1452 N N . GLU A 1 187 ? -14.569 36.458 68.398 1.00 52.04 187 GLU A N 1
ATOM 1453 C CA . GLU A 1 187 ? -15.490 36.730 69.491 1.00 57.52 187 GLU A CA 1
ATOM 1454 C C . GLU A 1 187 ? -15.421 35.715 70.604 1.00 57.07 187 GLU A C 1
ATOM 1455 O O . GLU A 1 187 ? -15.930 35.993 71.694 1.00 60.53 187 GLU A O 1
ATOM 1461 N N . GLU A 1 188 ? -14.835 34.546 70.372 1.00 53.93 188 GLU A N 1
ATOM 1462 C CA . GLU A 1 188 ? -14.546 33.696 71.514 1.00 60.70 188 GLU A CA 1
ATOM 1463 C C . GLU A 1 188 ? -13.457 34.325 72.365 1.00 59.22 188 GLU A C 1
ATOM 1464 O O . GLU A 1 188 ? -13.591 34.422 73.589 1.00 61.23 188 GLU A O 1
ATOM 1470 N N . ASN A 1 189 ? -12.386 34.789 71.725 1.00 58.63 189 ASN A N 1
ATOM 1471 C CA . ASN A 1 189 ? -11.459 35.701 72.389 1.00 54.35 189 ASN A CA 1
ATOM 1472 C C . ASN A 1 189 ? -12.203 36.821 73.105 1.00 55.05 189 ASN A C 1
ATOM 1473 O O . ASN A 1 189 ? -12.036 37.033 74.315 1.00 53.74 189 ASN A O 1
ATOM 1478 N N . LEU A 1 190 ? -13.040 37.546 72.363 1.00 52.82 190 LEU A N 1
ATOM 1479 C CA . LEU A 1 190 ? -13.776 38.668 72.932 1.00 52.82 190 LEU A CA 1
ATOM 1480 C C . LEU A 1 190 ? -14.594 38.240 74.137 1.00 50.86 190 LEU A C 1
ATOM 1481 O O . LEU A 1 190 ? -14.713 38.990 75.114 1.00 55.05 190 LEU A O 1
ATOM 1486 N N . ALA A 1 191 ? -15.155 37.032 74.092 1.00 49.56 191 ALA A N 1
ATOM 1487 C CA . ALA A 1 191 ? -15.935 36.542 75.220 1.00 51.89 191 ALA A CA 1
ATOM 1488 C C . ALA A 1 191 ? -15.033 36.156 76.384 1.00 50.61 191 ALA A C 1
ATOM 1489 O O . ALA A 1 191 ? -15.409 36.315 77.551 1.00 42.89 191 ALA A O 1
ATOM 1491 N N . ARG A 1 192 ? -13.845 35.644 76.086 1.00 51.21 192 ARG A N 1
ATOM 1492 C CA . ARG A 1 192 ? -12.879 35.383 77.138 1.00 49.12 192 ARG A CA 1
ATOM 1493 C C . ARG A 1 192 ? -12.545 36.666 77.877 1.00 55.84 192 ARG A C 1
ATOM 1494 O O . ARG A 1 192 ? -12.573 36.714 79.112 1.00 57.89 192 ARG A O 1
ATOM 1502 N N . VAL A 1 193 ? -12.237 37.724 77.131 1.00 52.39 193 VAL A N 1
ATOM 1503 C CA . VAL A 1 193 ? -11.872 38.981 77.762 1.00 45.44 193 VAL A CA 1
ATOM 1504 C C . VAL A 1 193 ? -13.001 39.476 78.660 1.00 49.11 193 VAL A C 1
ATOM 1505 O O . VAL A 1 193 ? -12.759 39.947 79.778 1.00 48.12 193 VAL A O 1
ATOM 1509 N N . ASP A 1 194 ? -14.253 39.338 78.209 1.00 49.25 194 ASP A N 1
ATOM 1510 C CA . ASP A 1 194 ? -15.386 39.777 79.025 1.00 50.73 194 ASP A CA 1
ATOM 1511 C C . ASP A 1 194 ? -15.440 39.036 80.354 1.00 48.72 194 ASP A C 1
ATOM 1512 O O . ASP A 1 194 ? -15.765 39.626 81.397 1.00 43.18 194 ASP A O 1
ATOM 1517 N N . LEU A 1 195 ? -15.164 37.729 80.328 1.00 45.29 195 LEU A N 1
ATOM 1518 C CA . LEU A 1 195 ? -15.213 36.947 81.553 1.00 46.24 195 LEU A CA 1
ATOM 1519 C C . LEU A 1 195 ? -14.048 37.309 82.471 1.00 49.60 195 LEU A C 1
ATOM 1520 O O . LEU A 1 195 ? -14.196 37.282 83.697 1.00 42.22 195 LEU A O 1
ATOM 1525 N N . LEU A 1 196 ? -12.902 37.692 81.895 1.00 47.77 196 LEU A N 1
ATOM 1526 C CA . LEU A 1 196 ? -11.773 38.138 82.698 1.00 43.47 196 LEU A CA 1
ATOM 1527 C C . LEU A 1 196 ? -12.041 39.494 83.319 1.00 46.23 196 LEU A C 1
ATOM 1528 O O . LEU A 1 196 ? -11.679 39.737 84.477 1.00 46.57 196 LEU A O 1
ATOM 1533 N N . ILE A 1 197 ? -12.663 40.391 82.558 1.00 46.75 197 ILE A N 1
ATOM 1534 C CA . ILE A 1 197 ? -12.986 41.711 83.081 1.00 42.96 197 ILE A CA 1
ATOM 1535 C C . ILE A 1 197 ? -13.948 41.599 84.243 1.00 43.83 197 ILE A C 1
ATOM 1536 O O . ILE A 1 197 ? -13.851 42.346 85.222 1.00 45.97 197 ILE A O 1
ATOM 1541 N N . LYS A 1 198 ? -14.897 40.670 84.161 1.00 47.36 198 LYS A N 1
ATOM 1542 C CA . LYS A 1 198 ? -15.892 40.597 85.216 1.00 52.24 198 LYS A CA 1
ATOM 1543 C C . LYS A 1 198 ? -15.247 40.172 86.539 1.00 52.23 198 LYS A C 1
ATOM 1544 O O . LYS A 1 198 ? -15.490 40.800 87.575 1.00 54.27 198 LYS A O 1
ATOM 1550 N N . GLU A 1 199 ? -14.379 39.151 86.519 1.00 48.58 199 GLU A N 1
ATOM 1551 C CA . GLU A 1 199 ? -13.732 38.721 87.759 1.00 55.13 199 GLU A CA 1
ATOM 1552 C C . GLU A 1 199 ? -12.731 39.759 88.243 1.00 58.52 199 GLU A C 1
ATOM 1553 O O . GLU A 1 199 ? -12.707 40.110 89.430 1.00 57.68 199 GLU A O 1
ATOM 1559 N N . VAL A 1 200 ? -11.871 40.232 87.341 1.00 50.60 200 VAL A N 1
ATOM 1560 C CA . VAL A 1 200 ? -10.858 41.201 87.722 1.00 49.49 200 VAL A CA 1
ATOM 1561 C C . VAL A 1 200 ? -11.509 42.418 88.358 1.00 50.82 200 VAL A C 1
ATOM 1562 O O . VAL A 1 200 ? -11.094 42.880 89.426 1.00 46.57 200 VAL A O 1
ATOM 1566 N N . LYS A 1 201 ? -12.571 42.924 87.732 1.00 56.62 201 LYS A N 1
ATOM 1567 C CA . LYS A 1 201 ? -13.289 44.067 88.283 1.00 55.07 201 LYS A CA 1
ATOM 1568 C C . LYS A 1 20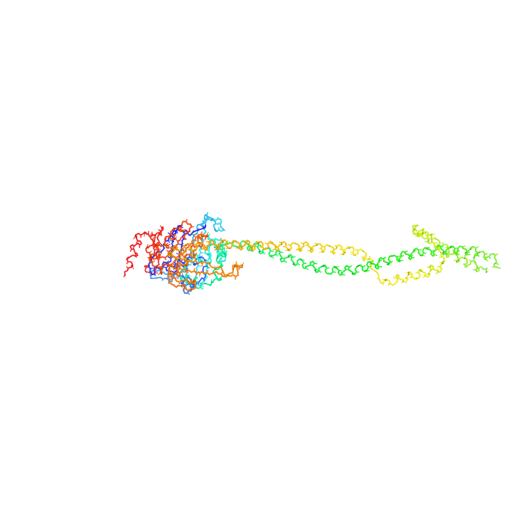1 ? -13.800 43.761 89.688 1.00 60.26 201 LYS A C 1
ATOM 1569 O O . LYS A 1 201 ? -13.872 44.652 90.544 1.00 63.63 201 LYS A O 1
ATOM 1575 N N . LYS A 1 202 ? -14.106 42.503 89.967 1.00 54.90 202 LYS A N 1
ATOM 1576 C CA . LYS A 1 202 ? -14.637 42.187 91.284 1.00 58.73 202 LYS A CA 1
ATOM 1577 C C . LYS A 1 202 ? -13.502 42.008 92.290 1.00 63.31 202 LYS A C 1
ATOM 1578 O O . LYS A 1 202 ? -13.586 42.474 93.437 1.00 60.54 202 LYS A O 1
ATOM 1584 N N . GLN A 1 203 ? -12.411 41.386 91.850 1.00 60.00 203 GLN A N 1
ATOM 1585 C CA . GLN A 1 203 ? -11.197 41.340 92.648 1.00 53.89 203 GLN A CA 1
ATOM 1586 C C . GLN A 1 203 ? -10.676 42.739 92.954 1.00 57.90 203 GLN A C 1
ATOM 1587 O O . GLN A 1 203 ? -10.270 43.027 94.087 1.00 60.11 203 GLN A O 1
ATOM 1593 N N . LEU A 1 204 ? -10.690 43.627 91.961 1.00 59.05 204 LEU A N 1
ATOM 1594 C CA . LEU A 1 204 ? -10.164 44.977 92.152 1.00 57.43 204 LEU A CA 1
ATOM 1595 C C . LEU A 1 204 ? -10.862 45.669 93.309 1.00 62.92 204 LEU A C 1
ATOM 1596 O O . LEU A 1 204 ? -10.251 46.446 94.050 1.00 71.87 204 LEU A O 1
ATOM 1601 N N . ASP A 1 205 ? -12.138 45.368 93.508 1.00 66.13 205 ASP A N 1
ATOM 1602 C CA . ASP A 1 205 ? -12.908 46.094 94.506 1.00 69.52 205 ASP A CA 1
ATOM 1603 C C . ASP A 1 205 ? -12.751 45.541 95.906 1.00 67.00 205 ASP A C 1
ATOM 1604 O O . ASP A 1 205 ? -12.894 46.295 96.870 1.00 64.17 205 ASP A O 1
ATOM 1609 N N . LYS A 1 206 ? -12.507 44.243 96.063 1.00 62.45 206 LYS A N 1
ATOM 1610 C CA . LYS A 1 206 ? -11.914 43.820 97.322 1.00 66.00 206 LYS A CA 1
ATOM 1611 C C . LYS A 1 206 ? -10.701 44.686 97.623 1.00 63.60 206 LYS A C 1
ATOM 1612 O O . LYS A 1 206 ? -10.596 45.285 98.697 1.00 59.42 206 LYS A O 1
ATOM 1618 N N . LEU A 1 207 ? -9.800 44.804 96.650 1.00 61.10 207 LEU A N 1
ATOM 1619 C CA . LEU A 1 207 ? -8.507 45.407 96.914 1.00 55.77 207 LEU A CA 1
ATOM 1620 C C . LEU A 1 207 ? -8.620 46.895 97.190 1.00 56.83 207 LEU A C 1
ATOM 1621 O O . LEU A 1 207 ? -7.826 47.427 97.973 1.00 55.44 207 LEU A O 1
ATOM 1626 N N . GLU A 1 208 ? -9.578 47.590 96.571 1.00 57.49 208 GLU A N 1
ATOM 1627 C CA . GLU A 1 208 ? -9.747 49.004 96.898 1.00 58.95 208 GLU A CA 1
ATOM 1628 C C . GLU A 1 208 ? -10.079 49.186 98.364 1.00 57.32 208 GLU A C 1
ATOM 1629 O O . GLU A 1 208 ? -9.618 50.141 99.002 1.00 57.54 208 GLU A O 1
ATOM 1635 N N . LYS A 1 209 ? -10.900 48.293 98.909 1.00 56.35 209 LYS A N 1
ATOM 1636 C CA . LYS A 1 209 ? -11.337 48.437 100.288 1.00 57.00 209 LYS A CA 1
ATOM 1637 C C . LYS A 1 209 ? -10.222 48.055 101.253 1.00 57.01 209 LYS A C 1
ATOM 1638 O O . LYS A 1 209 ? -9.958 48.776 102.222 1.00 55.36 209 LYS A O 1
ATOM 1644 N N . GLU A 1 210 ? -9.548 46.938 100.985 1.00 53.55 210 GLU A N 1
ATOM 1645 C CA . GLU A 1 210 ? -8.368 46.578 101.757 1.00 51.30 210 GLU A CA 1
ATOM 1646 C C . GLU A 1 210 ? -7.280 47.638 101.639 1.00 51.04 210 GLU A C 1
ATOM 1647 O O . GLU A 1 210 ? -6.656 48.004 102.640 1.00 55.45 210 GLU A O 1
ATOM 1653 N N . ARG A 1 211 ? -7.035 48.150 100.432 1.00 52.64 211 ARG A N 1
ATOM 1654 C CA . ARG A 1 211 ? -6.020 49.187 100.296 1.00 55.67 211 ARG A CA 1
ATOM 1655 C C . ARG A 1 211 ? -6.295 50.328 101.257 1.00 52.65 211 ARG A C 1
ATOM 1656 O O . ARG A 1 211 ? -5.401 50.772 101.991 1.00 51.10 211 ARG A O 1
ATOM 1664 N N . ASN A 1 212 ? -7.543 50.796 101.281 1.00 53.45 212 ASN A N 1
ATOM 1665 C CA . ASN A 1 212 ? -7.852 51.973 102.079 1.00 56.47 212 ASN A CA 1
ATOM 1666 C C . ASN A 1 212 ? -7.746 51.680 103.562 1.00 55.40 212 ASN A C 1
ATOM 1667 O O . ASN A 1 212 ? -7.354 52.559 104.331 1.00 52.14 212 ASN A O 1
ATOM 1672 N N . ASP A 1 213 ? -8.077 50.459 103.975 1.00 51.77 213 ASP A N 1
ATOM 1673 C CA . ASP A 1 213 ? -7.884 50.093 105.367 1.00 51.79 213 ASP A CA 1
ATOM 1674 C C . ASP A 1 213 ? -6.411 50.000 105.696 1.00 51.79 213 ASP A C 1
ATOM 1675 O O . ASP A 1 213 ? -5.978 50.464 106.754 1.00 55.42 213 ASP A O 1
ATOM 1680 N N . ALA A 1 214 ? -5.622 49.408 104.798 1.00 49.10 214 ALA A N 1
ATOM 1681 C CA . ALA A 1 214 ? -4.182 49.386 105.013 1.00 46.18 214 ALA A CA 1
ATOM 1682 C C . ALA A 1 214 ? -3.633 50.804 105.092 1.00 55.15 214 ALA A C 1
ATOM 1683 O O . ALA A 1 214 ? -2.746 51.089 105.906 1.00 53.19 214 ALA A O 1
ATOM 1685 N N . LEU A 1 215 ? -4.185 51.721 104.293 1.00 50.93 215 LEU A N 1
ATOM 1686 C CA . LEU A 1 215 ? -3.700 53.096 104.325 1.00 50.86 215 LEU A CA 1
ATOM 1687 C C . LEU A 1 215 ? -4.006 53.776 105.660 1.00 52.74 215 LEU A C 1
ATOM 1688 O O . LEU A 1 215 ? -3.154 54.484 106.202 1.00 57.16 215 LEU A O 1
ATOM 1693 N N . ARG A 1 216 ? -5.204 53.590 106.213 1.00 51.06 216 ARG A N 1
ATOM 1694 C CA . ARG A 1 216 ? -5.510 54.293 107.458 1.00 55.68 216 ARG A CA 1
ATOM 1695 C C . ARG A 1 216 ? -4.873 53.604 108.649 1.00 55.78 216 ARG A C 1
ATOM 1696 O O . ARG A 1 216 ? -4.429 54.266 109.589 1.00 52.85 216 ARG A O 1
ATOM 1704 N N . TYR A 1 217 ? -4.804 52.279 108.625 1.00 56.06 217 TYR A N 1
ATOM 1705 C CA . TYR A 1 217 ? -3.928 51.592 109.559 1.00 54.15 217 TYR A CA 1
ATOM 1706 C C . TYR A 1 217 ? -2.533 52.229 109.558 1.00 54.65 217 TYR A C 1
ATOM 1707 O O . TYR A 1 217 ? -1.928 52.434 110.619 1.00 56.22 217 TYR A O 1
ATOM 1716 N N . LEU A 1 218 ? -2.013 52.561 108.377 1.00 50.32 218 LEU A N 1
ATOM 1717 C CA . LEU A 1 218 ? -0.719 53.229 108.303 1.00 52.47 218 LEU A CA 1
ATOM 1718 C C . LEU A 1 218 ? -0.755 54.556 109.045 1.00 59.54 218 LEU A C 1
ATOM 1719 O O . LEU A 1 218 ? 0.055 54.794 109.948 1.00 59.80 218 LEU A O 1
ATOM 1724 N N . ASP A 1 219 ? -1.692 55.437 108.670 1.00 58.22 219 ASP A N 1
ATOM 1725 C CA . ASP A 1 219 ? -1.817 56.732 109.336 1.00 61.04 219 ASP A CA 1
ATOM 1726 C C . ASP A 1 219 ? -1.862 56.587 110.850 1.00 57.95 219 ASP A C 1
ATOM 1727 O O . ASP A 1 219 ? -1.116 57.258 111.573 1.00 54.59 219 ASP A O 1
ATOM 1732 N N . LEU A 1 220 ? -2.758 55.728 111.341 1.00 53.99 220 LEU A N 1
ATOM 1733 C CA . LEU A 1 220 ? -2.897 55.497 112.772 1.00 56.96 220 LEU A CA 1
ATOM 1734 C C . LEU A 1 220 ? -1.584 55.028 113.380 1.00 54.89 220 LEU A C 1
ATOM 1735 O O . LEU A 1 220 ? -1.198 55.470 114.463 1.00 55.67 220 LEU A O 1
ATOM 1740 N N . LYS A 1 221 ? -0.900 54.114 112.699 1.00 58.16 221 LYS A N 1
ATOM 1741 C CA . LYS A 1 221 ? 0.406 53.645 113.147 1.00 49.94 221 LYS A CA 1
ATOM 1742 C C . LYS A 1 221 ? 1.355 54.812 113.373 1.00 51.21 221 LYS A C 1
ATOM 1743 O O . LYS A 1 221 ? 2.062 54.866 114.387 1.00 55.79 221 LYS A O 1
ATOM 1749 N N . GLU A 1 222 ? 1.336 55.793 112.473 1.00 53.20 222 GLU A N 1
ATOM 1750 C CA . GLU A 1 222 ? 2.311 56.871 112.542 1.00 57.98 222 GLU A CA 1
ATOM 1751 C C . GLU A 1 222 ? 1.958 57.879 113.622 1.00 62.74 222 GLU A C 1
ATOM 1752 O O . GLU A 1 222 ? 2.827 58.317 114.384 1.00 66.73 222 GLU A O 1
ATOM 1758 N N . ARG A 1 223 ? 0.694 58.289 113.687 1.00 51.85 223 ARG A N 1
ATOM 1759 C CA . ARG A 1 223 ? 0.315 59.169 114.783 1.00 59.98 223 ARG A CA 1
ATOM 1760 C C . ARG A 1 223 ? 0.577 58.487 116.121 1.00 63.90 223 ARG A C 1
ATOM 1761 O O . ARG A 1 223 ? 1.176 59.087 117.024 1.00 60.30 223 ARG A O 1
ATOM 1769 N N . LEU A 1 224 ? 0.240 57.199 116.230 1.00 56.68 224 LEU A N 1
ATOM 1770 C CA . LEU A 1 224 ? 0.508 56.476 117.466 1.00 54.69 224 LEU A CA 1
ATOM 1771 C C . LEU A 1 224 ? 1.983 56.538 117.859 1.00 57.94 224 LEU A C 1
ATOM 1772 O O . LEU A 1 224 ? 2.302 56.568 119.051 1.00 51.23 224 LEU A O 1
ATOM 1777 N N . GLU A 1 225 ? 2.901 56.584 116.894 1.00 56.38 225 GLU A N 1
ATOM 1778 C CA . GLU A 1 225 ? 4.291 56.528 117.322 1.00 53.01 225 GLU A CA 1
ATOM 1779 C C . GLU A 1 225 ? 4.842 57.889 117.712 1.00 60.49 225 GLU A C 1
ATOM 1780 O O . GLU A 1 225 ? 5.628 57.982 118.661 1.00 58.87 225 GLU A O 1
ATOM 1786 N N . ARG A 1 226 ? 4.451 58.955 117.020 1.00 60.66 226 ARG A N 1
ATOM 1787 C CA . ARG A 1 226 ? 4.867 60.281 117.455 1.00 63.60 226 ARG A CA 1
ATOM 1788 C C . ARG A 1 226 ? 4.309 60.588 118.850 1.00 66.76 226 ARG A C 1
ATOM 1789 O O . ARG A 1 226 ? 5.032 61.055 119.739 1.00 63.48 226 ARG A O 1
ATOM 1797 N N . ALA A 1 227 ? 3.035 60.257 119.078 1.00 63.42 227 ALA A N 1
ATOM 1798 C CA . ALA A 1 227 ? 2.462 60.344 120.417 1.00 56.24 227 ALA A CA 1
ATOM 1799 C C . ALA A 1 227 ? 3.269 59.550 121.438 1.00 59.49 227 ALA A C 1
ATOM 1800 O O . ALA A 1 227 ? 3.389 59.958 122.599 1.00 65.70 227 ALA A O 1
ATOM 1802 N N . ARG A 1 228 ? 3.823 58.408 121.041 1.00 57.96 228 ARG A N 1
ATOM 1803 C CA . ARG A 1 228 ? 4.646 57.663 121.987 1.00 59.73 228 ARG A CA 1
ATOM 1804 C C . ARG A 1 228 ? 5.935 58.411 122.295 1.00 65.13 228 ARG A C 1
ATOM 1805 O O . ARG A 1 228 ? 6.408 58.408 123.438 1.00 62.95 228 ARG A O 1
ATOM 1813 N N . VAL A 1 229 ? 6.515 59.068 121.291 1.00 64.78 229 VAL A N 1
ATOM 1814 C CA . VAL A 1 229 ? 7.718 59.845 121.552 1.00 72.13 229 VAL A CA 1
ATOM 1815 C C . VAL A 1 229 ? 7.376 61.078 122.388 1.00 76.45 229 VAL A C 1
ATOM 1816 O O . VAL A 1 229 ? 8.138 61.462 123.289 1.00 72.31 229 VAL A O 1
ATOM 1820 N N . ALA A 1 230 ? 6.212 61.686 122.128 1.00 75.34 230 ALA A N 1
ATOM 1821 C CA . ALA A 1 230 ? 5.764 62.855 122.882 1.00 68.41 230 ALA A CA 1
ATOM 1822 C C . ALA A 1 230 ? 5.588 62.527 124.357 1.00 73.74 230 ALA A C 1
ATOM 1823 O O . ALA A 1 230 ? 6.221 63.145 125.219 1.00 79.77 230 ALA A O 1
ATOM 1825 N N . LEU A 1 231 ? 4.717 61.557 124.669 1.00 74.67 231 LEU A N 1
ATOM 1826 C CA . LEU A 1 231 ? 4.521 61.152 126.060 1.00 75.38 231 LEU A CA 1
ATOM 1827 C C . LEU A 1 231 ? 5.851 60.892 126.744 1.00 82.45 231 LEU A C 1
ATOM 1828 O O . LEU A 1 231 ? 5.979 61.069 127.959 1.00 90.18 231 LEU A O 1
ATOM 1833 N N . LEU A 1 232 ? 6.866 60.529 125.974 1.00 78.72 232 LEU A N 1
ATOM 1834 C CA . LEU A 1 232 ? 8.133 60.175 126.581 1.00 81.78 232 LEU A CA 1
ATOM 1835 C C . LEU A 1 232 ? 8.999 61.403 126.865 1.00 89.96 232 LEU A C 1
ATOM 1836 O O . LEU A 1 232 ? 9.637 61.473 127.922 1.00 94.56 232 LEU A O 1
ATOM 1841 N N . LEU A 1 233 ? 9.029 62.388 125.963 1.00 84.87 233 LEU A N 1
ATOM 1842 C CA . LEU A 1 233 ? 9.740 63.628 126.265 1.00 82.43 233 LEU A CA 1
ATOM 1843 C C . LEU A 1 233 ? 9.190 64.276 127.532 1.00 90.01 233 LEU A C 1
ATOM 1844 O O . LEU A 1 233 ? 9.951 64.686 128.416 1.00 94.27 233 LEU A O 1
ATOM 1849 N N . GLY A 1 234 ? 7.863 64.353 127.646 1.00 87.84 234 GLY A N 1
ATOM 1850 C CA . GLY A 1 234 ? 7.269 64.771 128.904 1.00 90.25 234 GLY A CA 1
ATOM 1851 C C . GLY A 1 234 ? 7.611 63.843 130.054 1.00 92.49 234 GLY A C 1
ATOM 1852 O O . GLY A 1 234 ? 7.886 64.302 131.165 1.00 101.09 234 GLY A O 1
ATOM 1853 N N . GLU A 1 235 ? 7.630 62.527 129.798 1.00 87.69 235 GLU A N 1
ATOM 1854 C CA . GLU A 1 235 ? 7.856 61.530 130.848 1.00 93.24 235 GLU A CA 1
ATOM 1855 C C . GLU A 1 235 ? 9.185 61.705 131.588 1.00 102.50 235 GLU A C 1
ATOM 1856 O O . GLU A 1 235 ? 9.391 61.018 132.599 1.00 106.59 235 GLU A O 1
ATOM 1862 N N . ILE A 1 236 ? 10.086 62.571 131.130 1.00 97.44 236 ILE A N 1
ATOM 1863 C CA . ILE A 1 236 ? 11.345 62.819 131.833 1.00 97.18 236 ILE A CA 1
ATOM 1864 C C . ILE A 1 236 ? 11.389 64.214 132.432 1.00 106.85 236 ILE A C 1
ATOM 1865 O O . ILE A 1 236 ? 11.971 64.408 133.492 1.00 110.33 236 ILE A O 1
ATOM 1870 N N . LYS A 1 237 ? 10.834 65.219 131.738 1.00 106.04 237 LYS A N 1
ATOM 1871 C CA . LYS A 1 237 ? 10.667 66.533 132.357 1.00 106.29 237 LYS A CA 1
ATOM 1872 C C . LYS A 1 237 ? 10.063 66.373 133.750 1.00 108.49 237 LYS A C 1
ATOM 1873 O O . LYS A 1 237 ? 10.582 66.892 134.748 1.00 108.67 237 LYS A O 1
ATOM 1879 N N . ARG A 1 238 ? 8.959 65.624 133.804 1.00 107.27 238 ARG A N 1
ATOM 1880 C CA . ARG A 1 238 ? 8.288 65.304 135.057 1.00 107.97 238 ARG A CA 1
ATOM 1881 C C . ARG A 1 238 ? 9.213 64.564 136.011 1.00 111.30 238 ARG A C 1
ATOM 1882 O O . ARG A 1 238 ? 9.338 64.928 137.186 1.00 116.48 238 ARG A O 1
ATOM 1890 N N . LEU A 1 239 ? 9.862 63.507 135.516 1.00 104.84 239 LEU A N 1
ATOM 1891 C CA . LEU A 1 239 ? 10.789 62.733 136.335 1.00 105.58 239 LEU A CA 1
ATOM 1892 C C . LEU A 1 239 ? 12.043 63.534 136.677 1.00 109.57 239 LEU A C 1
ATOM 1893 O O . LEU A 1 239 ? 12.772 63.188 137.619 1.00 108.73 239 LEU A O 1
ATOM 1898 N N . GLU A 1 240 ? 12.325 64.588 135.894 1.00 112.97 240 GLU A N 1
ATOM 1899 C CA . GLU A 1 240 ? 13.433 65.495 136.190 1.00 112.77 240 GLU A CA 1
ATOM 1900 C C . GLU A 1 240 ? 13.065 66.471 137.301 1.00 117.06 240 GLU A C 1
ATOM 1901 O O . GLU A 1 240 ? 13.882 66.744 138.185 1.00 114.52 240 GLU A O 1
ATOM 1907 N N . SER A 1 241 ? 11.847 67.024 137.272 1.00 112.66 241 SER A N 1
ATOM 1908 C CA . SER A 1 241 ? 11.436 67.815 138.429 1.00 112.47 241 SER A CA 1
ATOM 1909 C C . SER A 1 241 ? 11.157 66.952 139.661 1.00 115.10 241 SER A C 1
ATOM 1910 O O . SER A 1 241 ? 10.945 67.515 140.741 1.00 117.35 241 SER A O 1
ATOM 1913 N N . MET A 1 242 ? 11.176 65.616 139.522 1.00 118.23 242 MET A N 1
ATOM 1914 C CA . MET A 1 242 ? 10.980 64.657 140.615 1.00 115.03 242 MET A CA 1
ATOM 1915 C C . MET A 1 242 ? 12.255 64.440 141.427 1.00 121.90 242 MET A C 1
ATOM 1916 O O . MET A 1 242 ? 12.287 64.726 142.628 1.00 128.44 242 MET A O 1
ATOM 1921 N N . ILE A 1 243 ? 13.297 63.899 140.787 1.00 121.70 243 ILE A N 1
ATOM 1922 C CA . ILE A 1 243 ? 14.581 63.638 141.436 1.00 125.20 243 ILE A CA 1
ATOM 1923 C C . ILE A 1 243 ? 15.266 64.921 141.908 1.00 127.51 243 ILE A C 1
ATOM 1924 O O . ILE A 1 243 ? 16.095 64.873 142.831 1.00 125.44 243 ILE A O 1
ATOM 1929 N N . ASP A 1 244 ? 14.911 66.075 141.318 1.00 129.05 244 ASP A N 1
ATOM 1930 C CA . ASP A 1 244 ? 15.303 67.398 141.810 1.00 131.23 244 ASP A CA 1
ATOM 1931 C C . ASP A 1 244 ? 15.115 67.492 143.320 1.00 133.79 244 ASP A C 1
ATOM 1932 O O . ASP A 1 244 ? 15.873 68.180 144.016 1.00 136.49 244 ASP A O 1
ATOM 1937 N N . GLU A 1 245 ? 14.087 66.812 143.824 1.00 132.28 245 GLU A N 1
ATOM 1938 C CA . GLU A 1 245 ? 13.798 66.767 145.248 1.00 131.92 245 GLU A CA 1
ATOM 1939 C C . GLU A 1 245 ? 13.535 65.361 145.789 1.00 135.25 245 GLU A C 1
ATOM 1940 O O . GLU A 1 245 ? 13.653 65.165 147.006 1.00 137.28 245 GLU A O 1
ATOM 1946 N N . GLY A 1 246 ? 13.226 64.374 144.937 1.00 135.78 246 GLY A N 1
ATOM 1947 C CA . GLY A 1 246 ? 13.008 62.989 145.351 1.00 131.10 246 GLY A CA 1
ATOM 1948 C C . GLY A 1 246 ? 14.255 62.264 145.825 1.00 131.37 246 GLY A C 1
ATOM 1949 O O . GLY A 1 246 ? 14.139 61.171 146.392 1.00 126.65 246 GLY A O 1
ATOM 1950 N N . GLU A 1 247 ? 15.437 62.832 145.571 1.00 134.84 247 GLU A N 1
ATOM 1951 C CA . GLU A 1 247 ? 16.664 62.465 146.264 1.00 134.99 247 GLU A CA 1
ATOM 1952 C C . GLU A 1 247 ? 17.160 63.562 147.198 1.00 138.80 247 GLU A C 1
ATOM 1953 O O . GLU A 1 247 ? 18.041 63.297 148.024 1.00 136.35 247 GLU A O 1
ATOM 1959 N N . ARG A 1 248 ? 16.622 64.783 147.071 1.00 136.05 248 ARG A N 1
ATOM 1960 C CA . ARG A 1 248 ? 16.839 65.830 148.065 1.00 131.57 248 ARG A CA 1
ATOM 1961 C C . ARG A 1 248 ? 16.170 65.482 149.395 1.00 139.68 248 ARG A C 1
ATOM 1962 O O . ARG A 1 248 ? 16.567 66.005 150.444 1.00 140.04 248 ARG A O 1
ATOM 1970 N N . LYS A 1 249 ? 15.171 64.583 149.375 1.00 140.75 249 LYS A N 1
ATOM 1971 C CA . LYS A 1 249 ? 14.542 64.091 150.603 1.00 138.57 249 LYS A CA 1
ATOM 1972 C C . LYS A 1 249 ? 15.511 63.322 151.493 1.00 140.11 249 LYS A C 1
ATOM 1973 O O . LYS A 1 249 ? 15.189 63.070 152.660 1.00 139.65 249 LYS A O 1
ATOM 1979 N N . ARG A 1 250 ? 16.670 62.917 150.959 1.00 142.95 250 ARG A N 1
ATOM 1980 C CA . ARG A 1 250 ? 17.688 62.166 151.694 1.00 144.91 250 ARG A CA 1
ATOM 1981 C C . ARG A 1 250 ? 18.186 62.901 152.936 1.00 144.48 250 ARG A C 1
ATOM 1982 O O . ARG A 1 250 ? 17.964 62.443 154.062 1.00 142.77 250 ARG A O 1
ATOM 1990 N N . ALA A 1 251 ? 18.868 64.037 152.744 1.00 140.38 251 ALA A N 1
ATOM 1991 C CA . ALA A 1 251 ? 19.415 64.816 153.853 1.00 140.12 251 ALA A CA 1
ATOM 1992 C C . ALA A 1 251 ? 18.332 65.599 154.598 1.00 142.33 251 ALA A C 1
ATOM 1993 O O . ALA A 1 251 ? 18.567 66.732 155.036 1.00 133.16 251 ALA A O 1
ATOM 1995 N N . GLU A 1 252 ? 17.145 64.995 154.745 1.00 146.31 252 GLU A N 1
ATOM 1996 C CA . GLU A 1 252 ? 16.019 65.570 155.486 1.00 141.47 252 GLU A CA 1
ATOM 1997 C C . GLU A 1 252 ? 15.242 64.563 156.328 1.00 143.80 252 GLU A C 1
ATOM 1998 O O . GLU A 1 252 ? 14.548 64.989 157.259 1.00 143.44 252 GLU A O 1
ATOM 2004 N N . ILE A 1 253 ? 15.301 63.258 156.039 1.00 144.35 253 ILE A N 1
ATOM 2005 C CA . ILE A 1 253 ? 14.500 62.247 156.736 1.00 144.38 253 ILE A CA 1
ATOM 2006 C C . ILE A 1 253 ? 15.450 61.125 157.166 1.00 147.44 253 ILE A C 1
ATOM 2007 O O . ILE A 1 253 ? 15.606 60.119 156.463 1.00 146.59 253 ILE A O 1
ATOM 2012 N N . GLU A 1 254 ? 16.086 61.292 158.328 1.00 148.48 254 GLU A N 1
ATOM 2013 C CA . GLU A 1 254 ? 16.923 60.246 158.936 1.00 143.48 254 GLU A CA 1
ATOM 2014 C C . GLU A 1 254 ? 16.999 60.410 160.454 1.00 134.56 254 GLU A C 1
ATOM 2015 O O . GLU A 1 254 ? 17.830 59.784 161.114 1.00 122.50 254 GLU A O 1
ATOM 2021 N N . GLU A 1 259 ? 17.694 52.740 157.469 1.00 129.33 907 GLU A N 1
ATOM 2022 C CA . GLU A 1 259 ? 17.005 54.027 157.419 1.00 130.98 907 GLU A CA 1
ATOM 2023 C C . GLU A 1 259 ? 17.307 54.774 156.132 1.00 130.59 907 GLU A C 1
ATOM 2024 O O . GLU A 1 259 ? 17.380 56.004 156.127 1.00 131.46 907 GLU A O 1
ATOM 2030 N N . ASN A 1 260 ? 17.500 54.024 155.049 1.00 129.36 908 ASN A N 1
ATOM 2031 C CA . ASN A 1 260 ? 17.755 54.577 153.726 1.00 130.45 908 ASN A CA 1
ATOM 2032 C C . ASN A 1 260 ? 16.683 54.132 152.739 1.00 130.34 908 ASN A C 1
ATOM 2033 O O . ASN A 1 260 ? 16.981 53.723 151.612 1.00 129.36 908 ASN A O 1
ATOM 2038 N N . THR A 1 261 ? 15.413 54.200 153.160 1.00 127.33 909 THR A N 1
ATOM 2039 C CA . THR A 1 261 ? 14.314 53.919 152.240 1.00 126.45 909 THR A CA 1
ATOM 2040 C C . THR A 1 261 ? 14.262 54.940 151.111 1.00 127.92 909 THR A C 1
ATOM 2041 O O . THR A 1 261 ? 13.837 54.608 149.996 1.00 123.99 909 THR A O 1
ATOM 2045 N N . ILE A 1 262 ? 14.689 56.180 151.378 1.00 130.27 910 ILE A N 1
ATOM 2046 C CA . ILE A 1 262 ? 14.690 57.217 150.348 1.00 129.35 910 ILE A CA 1
ATOM 2047 C C . ILE A 1 262 ? 15.830 56.997 149.353 1.00 131.03 910 ILE A C 1
ATOM 2048 O O . ILE A 1 262 ? 15.728 57.400 148.186 1.00 129.37 910 ILE A O 1
ATOM 2053 N N . LYS A 1 263 ? 16.911 56.325 149.770 1.00 131.07 911 LYS A N 1
ATOM 2054 C CA . LYS A 1 263 ? 17.974 55.986 148.824 1.00 127.13 911 LYS A CA 1
ATOM 2055 C C . LYS A 1 263 ? 17.551 54.884 147.859 1.00 122.02 911 LYS A C 1
ATOM 2056 O O . LYS A 1 263 ? 18.087 54.809 146.748 1.00 121.24 911 LYS A O 1
ATOM 2062 N N . VAL A 1 264 ? 16.598 54.029 148.254 1.00 123.29 912 VAL A N 1
ATOM 2063 C CA . VAL A 1 264 ? 16.207 52.887 147.426 1.00 116.35 912 VAL A CA 1
ATOM 2064 C C . VAL A 1 264 ? 15.228 53.308 146.338 1.00 116.90 912 VAL A C 1
ATOM 2065 O O . VAL A 1 264 ? 15.414 52.993 145.156 1.00 116.30 912 VAL A O 1
ATOM 2069 N N . LYS A 1 265 ? 14.156 54.003 146.722 1.00 113.44 913 LYS A N 1
ATOM 2070 C CA . LYS A 1 265 ? 13.163 54.437 145.748 1.00 116.03 913 LYS A CA 1
ATOM 2071 C C . LYS A 1 265 ? 13.611 55.653 144.941 1.00 114.94 913 LYS A C 1
ATOM 2072 O O . LYS A 1 265 ? 13.055 55.899 143.865 1.00 111.37 913 LYS A O 1
ATOM 2078 N N . SER A 1 266 ? 14.586 56.426 145.432 1.00 115.17 914 SER A N 1
ATOM 2079 C CA . SER A 1 266 ? 15.222 57.436 144.593 1.00 114.58 914 SER A CA 1
ATOM 2080 C C . SER A 1 266 ? 16.327 56.845 143.727 1.00 111.64 914 SER A C 1
ATOM 2081 O O . SER A 1 266 ? 16.818 57.530 142.821 1.00 112.75 914 SER A O 1
ATOM 2084 N N . ALA A 1 267 ? 16.746 55.605 144.013 1.00 113.98 915 ALA A N 1
ATOM 2085 C CA . ALA A 1 267 ? 17.471 54.789 143.046 1.00 110.35 915 ALA A CA 1
ATOM 2086 C C . ALA A 1 267 ? 16.530 54.096 142.074 1.00 108.47 915 ALA A C 1
ATOM 2087 O O . ALA A 1 267 ? 16.980 53.650 141.016 1.00 105.90 915 ALA A O 1
ATOM 2089 N N . GLN A 1 268 ? 15.246 53.970 142.431 1.00 107.88 916 GLN A N 1
ATOM 2090 C CA . GLN A 1 268 ? 14.224 53.601 141.457 1.00 106.38 916 GLN A CA 1
ATOM 2091 C C . GLN A 1 268 ? 13.896 54.773 140.545 1.00 101.61 916 GLN A C 1
ATOM 2092 O O . GLN A 1 268 ? 13.808 54.615 139.322 1.00 99.01 916 GLN A O 1
ATOM 2094 N N . LEU A 1 269 ? 13.685 55.955 141.133 1.00 100.71 917 LEU A N 1
ATOM 2095 C CA . LEU A 1 269 ? 13.394 57.146 140.346 1.00 95.21 917 LEU A CA 1
ATOM 2096 C C . LEU A 1 269 ? 14.528 57.455 139.377 1.00 96.99 917 LEU A C 1
ATOM 2097 O O . LEU A 1 269 ? 14.284 57.900 138.251 1.00 98.30 917 LEU A O 1
ATOM 2099 N N . ARG A 1 270 ? 15.777 57.220 139.791 1.00 100.94 918 ARG A N 1
ATOM 2100 C CA . ARG A 1 270 ? 16.900 57.419 138.878 1.00 97.90 918 ARG A CA 1
ATOM 2101 C C . ARG A 1 270 ? 17.068 56.259 137.911 1.00 97.12 918 ARG A C 1
ATOM 2102 O O . ARG A 1 270 ? 17.666 56.450 136.851 1.00 94.78 918 ARG A O 1
ATOM 2104 N N . ILE A 1 271 ? 16.544 55.067 138.247 1.00 99.14 919 ILE A N 1
ATOM 2105 C CA . ILE A 1 271 ? 16.746 53.872 137.422 1.00 98.56 919 ILE A CA 1
ATOM 2106 C C . ILE A 1 271 ? 15.718 53.771 136.310 1.00 102.89 919 ILE A C 1
ATOM 2107 O O . ILE A 1 271 ? 16.041 53.342 135.201 1.00 100.23 919 ILE A O 1
ATOM 2109 N N . GLN A 1 272 ? 14.478 54.152 136.581 1.00 99.59 920 GLN A N 1
ATOM 2110 C CA . GLN A 1 272 ? 13.558 54.388 135.479 1.00 89.48 920 GLN A CA 1
ATOM 2111 C C . GLN A 1 272 ? 13.991 55.605 134.656 1.00 95.42 920 GLN A C 1
ATOM 2112 O O . GLN A 1 272 ? 13.832 55.635 133.425 1.00 93.67 920 GLN A O 1
ATOM 2114 N N . LEU A 1 273 ? 14.555 56.616 135.322 1.00 99.99 921 LEU A N 1
ATOM 2115 C CA . LEU A 1 273 ? 14.858 57.875 134.653 1.00 92.38 921 LEU A CA 1
ATOM 2116 C C . LEU A 1 273 ? 15.912 57.697 133.571 1.00 97.04 921 LEU A C 1
ATOM 2117 O O . LEU A 1 273 ? 15.649 57.971 132.396 1.00 101.03 921 LEU A O 1
ATOM 2122 N N . GLU A 1 274 ? 17.126 57.294 133.960 1.00 97.25 922 GLU A N 1
ATOM 2123 C CA . GLU A 1 274 ? 18.252 57.093 133.042 1.00 102.31 922 GLU A CA 1
ATOM 2124 C C . GLU A 1 274 ? 17.843 56.517 131.704 1.00 102.56 922 GLU A C 1
ATOM 2125 O O . GLU A 1 274 ? 18.210 57.025 130.636 1.00 106.11 922 GLU A O 1
ATOM 2131 N N . GLU A 1 275 ? 17.082 55.433 131.772 1.00 98.69 923 GLU A N 1
ATOM 2132 C CA . GLU A 1 275 ? 16.864 54.647 130.581 1.00 94.85 923 GLU A CA 1
ATOM 2133 C C . GLU A 1 275 ? 15.711 55.213 129.749 1.00 96.15 923 GLU A C 1
ATOM 2134 O O . GLU A 1 275 ? 15.772 55.172 128.514 1.00 96.36 923 GLU A O 1
ATOM 2140 N N . LYS A 1 276 ? 14.698 55.822 130.385 1.00 88.37 924 LYS A N 1
ATOM 2141 C CA . LYS A 1 276 ? 13.719 56.557 129.589 1.00 85.81 924 LYS A CA 1
ATOM 2142 C C . LYS A 1 276 ? 14.272 57.882 129.040 1.00 90.58 924 LYS A C 1
ATOM 2143 O O . LYS A 1 276 ? 13.494 58.654 128.478 1.00 89.61 924 LYS A O 1
ATOM 2149 N N . ARG A 1 277 ? 15.572 58.176 129.186 1.00 94.78 925 ARG A N 1
ATOM 2150 C CA . ARG A 1 277 ? 16.245 59.222 128.411 1.00 97.90 925 ARG A CA 1
ATOM 2151 C C . ARG A 1 277 ? 17.022 58.607 127.264 1.00 95.04 925 ARG A C 1
ATOM 2152 O O . ARG A 1 277 ? 16.905 59.021 126.105 1.00 94.67 925 ARG A O 1
ATOM 2160 N N . ARG A 1 278 ? 17.869 57.645 127.616 1.00 87.73 926 ARG A N 1
ATOM 2161 C CA . ARG A 1 278 ? 18.638 56.901 126.637 1.00 85.79 926 ARG A CA 1
ATOM 2162 C C . ARG A 1 278 ? 17.737 56.175 125.644 1.00 91.51 926 ARG A C 1
ATOM 2163 O O . ARG A 1 278 ? 18.160 55.873 124.522 1.00 90.91 926 ARG A O 1
ATOM 2171 N N . GLU A 1 279 ? 16.485 55.921 126.025 1.00 90.33 927 GLU A N 1
ATOM 2172 C CA . GLU A 1 279 ? 15.528 55.292 125.123 1.00 84.88 927 GLU A CA 1
ATOM 2173 C C . GLU A 1 279 ? 15.352 56.090 123.836 1.00 84.75 927 GLU A C 1
ATOM 2174 O O . GLU A 1 279 ? 15.187 55.507 122.754 1.00 88.11 927 GLU A O 1
ATOM 2180 N N . LEU A 1 280 ? 15.388 57.419 123.934 1.00 79.67 928 LEU A N 1
ATOM 2181 C CA . LEU A 1 280 ? 15.169 58.287 122.782 1.00 80.64 928 LEU A CA 1
ATOM 2182 C C . LEU A 1 280 ? 16.428 58.547 121.988 1.00 84.77 928 LEU A C 1
ATOM 2183 O O . LEU A 1 280 ? 16.337 59.066 120.868 1.00 83.06 928 LEU A O 1
ATOM 2188 N N . LYS A 1 281 ? 17.597 58.224 122.549 1.00 90.25 929 LYS A N 1
ATOM 2189 C CA . LYS A 1 281 ? 18.821 58.209 121.757 1.00 93.60 929 LYS A CA 1
ATOM 2190 C C . LYS A 1 281 ? 18.669 57.310 120.537 1.00 89.73 929 LYS A C 1
ATOM 2191 O O . LYS A 1 281 ? 19.392 57.479 119.548 1.00 92.00 929 LYS A O 1
ATOM 2197 N N . HIS A 1 282 ? 17.707 56.391 120.576 1.00 82.02 930 HIS A N 1
ATOM 2198 C CA . HIS A 1 282 ? 17.521 55.382 119.550 1.00 81.27 930 HIS A CA 1
ATOM 2199 C C . HIS A 1 282 ? 16.291 55.641 118.687 1.00 78.02 930 HIS A C 1
ATOM 2200 O O . HIS A 1 282 ? 15.949 54.807 117.843 1.00 75.65 930 HIS A O 1
ATOM 2207 N N . PHE A 1 283 ? 15.618 56.769 118.871 1.00 76.53 931 PHE A N 1
ATOM 2208 C CA . PHE A 1 283 ? 14.558 57.181 117.965 1.00 75.24 931 PHE A CA 1
ATOM 2209 C C . PHE A 1 283 ? 15.124 58.125 116.918 1.00 81.13 931 PHE A C 1
ATOM 2210 O O . PHE A 1 283 ? 15.976 58.964 117.222 1.00 84.38 931 PHE A O 1
ATOM 2218 N N . ASP A 1 284 ? 14.635 57.990 115.687 1.00 87.55 932 ASP A N 1
ATOM 2219 C CA . ASP A 1 284 ? 15.145 58.792 114.582 1.00 86.75 932 ASP A CA 1
ATOM 2220 C C . ASP A 1 284 ? 15.006 60.285 114.867 1.00 90.64 932 ASP A C 1
ATOM 2221 O O . ASP A 1 284 ? 14.084 60.733 115.557 1.00 90.01 932 ASP A O 1
ATOM 2226 N N . ALA A 1 285 ? 15.947 61.057 114.313 1.00 94.23 933 ALA A N 1
ATOM 2227 C CA . ALA A 1 285 ? 15.996 62.491 114.571 1.00 88.50 933 ALA A CA 1
ATOM 2228 C C . ALA A 1 285 ? 14.862 63.241 113.884 1.00 87.91 933 ALA A C 1
ATOM 2229 O O . ALA A 1 285 ? 14.390 64.253 114.415 1.00 94.90 933 ALA A O 1
ATOM 2231 N N . ALA A 1 286 ? 14.420 62.790 112.707 1.00 85.87 934 ALA A N 1
ATOM 2232 C CA . ALA A 1 286 ? 13.293 63.457 112.059 1.00 89.06 934 ALA A CA 1
ATOM 2233 C C . ALA A 1 286 ? 12.036 63.342 112.915 1.00 94.91 934 ALA A C 1
ATOM 2234 O O . ALA A 1 286 ? 11.389 64.350 113.236 1.00 91.04 934 ALA A O 1
ATOM 2236 N N . LEU A 1 287 ? 11.690 62.113 113.313 1.00 93.79 935 LEU A N 1
ATOM 2237 C CA . LEU A 1 287 ? 10.533 61.893 114.172 1.00 87.56 935 LEU A CA 1
ATOM 2238 C C . LEU A 1 287 ? 10.638 62.719 115.447 1.00 92.49 935 LEU A C 1
ATOM 2239 O O . LEU A 1 287 ? 9.733 63.499 115.766 1.00 91.61 935 LEU A O 1
ATOM 2244 N N . ILE A 1 288 ? 11.773 62.602 116.157 1.00 96.94 936 ILE A N 1
ATOM 2245 C CA . ILE A 1 288 ? 11.930 63.215 117.481 1.00 96.39 936 ILE A CA 1
ATOM 2246 C C . ILE A 1 288 ? 11.725 64.722 117.428 1.00 98.59 936 ILE A C 1
ATOM 2247 O O . ILE A 1 288 ? 11.315 65.330 118.425 1.00 98.92 936 ILE A O 1
ATOM 2252 N N . ARG A 1 289 ? 12.008 65.356 116.286 1.00 97.04 937 ARG A N 1
ATOM 2253 C CA . ARG A 1 289 ? 11.881 66.805 116.200 1.00 102.71 937 ARG A CA 1
ATOM 2254 C C . ARG A 1 289 ? 10.534 67.251 115.644 1.00 103.94 937 ARG A C 1
ATOM 2255 O O . ARG A 1 289 ? 10.035 68.309 116.047 1.00 100.94 937 ARG A O 1
ATOM 2263 N N . SER A 1 290 ? 9.907 66.447 114.772 1.00 101.35 938 SER A N 1
ATOM 2264 C CA . SER A 1 290 ? 8.524 66.684 114.362 1.00 94.83 938 SER A CA 1
ATOM 2265 C C . SER A 1 290 ? 7.541 66.459 115.492 1.00 91.56 938 SER A C 1
ATOM 2266 O O . SER A 1 290 ? 6.328 66.518 115.262 1.00 87.05 938 SER A O 1
ATOM 2269 N N . VAL A 1 291 ? 8.047 66.175 116.684 1.00 92.96 939 VAL A N 1
ATOM 2270 C CA . VAL A 1 291 ? 7.230 66.097 117.895 1.00 100.35 939 VAL A CA 1
ATOM 2271 C C . VAL A 1 291 ? 7.794 66.927 119.043 1.00 110.95 939 VAL A C 1
ATOM 2272 O O . VAL A 1 291 ? 7.015 67.405 119.892 1.00 111.28 939 VAL A O 1
ATOM 2276 N N . LYS A 1 292 ? 9.111 67.184 119.096 1.00 113.43 940 LYS A N 1
ATOM 2277 C CA . LYS A 1 292 ? 9.768 67.967 120.147 1.00 114.19 940 LYS A CA 1
ATOM 2278 C C . LYS A 1 292 ? 9.133 69.344 120.324 1.00 114.87 940 LYS A C 1
ATOM 2279 O O . LYS A 1 292 ? 9.490 70.089 121.243 1.00 115.59 940 LYS A O 1
ATOM 2285 N N . GLU A 1 293 ? 8.183 69.686 119.459 1.00 116.42 941 GLU A N 1
ATOM 2286 C CA . GLU A 1 293 ? 7.667 71.038 119.330 1.00 113.92 941 GLU A CA 1
ATOM 2287 C C . GLU A 1 293 ? 6.139 71.045 119.299 1.00 114.63 941 GLU A C 1
ATOM 2288 O O . GLU A 1 293 ? 5.521 71.726 118.474 1.00 116.46 941 GLU A O 1
ATOM 2294 N N . VAL A 1 294 ? 5.498 70.273 120.182 1.00 113.02 942 VAL A N 1
ATOM 2295 C CA . VAL A 1 294 ? 4.046 70.340 120.349 1.00 116.00 942 VAL A CA 1
ATOM 2296 C C . VAL A 1 294 ? 3.751 70.291 121.855 1.00 114.87 942 VAL A C 1
ATOM 2297 O O . VAL A 1 294 ? 4.475 70.899 122.653 1.00 110.02 942 VAL A O 1
ATOM 2301 N N . SER A 1 295 ? 2.724 69.539 122.260 1.00 112.65 943 SER A N 1
ATOM 2302 C CA . SER A 1 295 ? 2.065 69.682 123.551 1.00 108.46 943 SER A CA 1
ATOM 2303 C C . SER A 1 295 ? 2.781 68.918 124.670 1.00 106.06 943 SER A C 1
ATOM 2304 O O . SER A 1 295 ? 3.888 68.397 124.513 1.00 109.02 943 SER A O 1
ATOM 2307 N N . LEU A 1 296 ? 2.141 68.900 125.839 1.00 103.03 944 LEU A N 1
ATOM 2308 C CA . LEU A 1 296 ? 2.465 67.983 126.925 1.00 99.84 944 LEU A CA 1
ATOM 2309 C C . LEU A 1 296 ? 1.153 67.583 127.588 1.00 94.71 944 LEU A C 1
ATOM 2310 O O . LEU A 1 296 ? 0.132 67.449 126.899 1.00 88.56 944 LEU A O 1
ATOM 2315 N N . ASP A 1 297 ? 1.167 67.448 128.920 1.00 94.81 945 ASP A N 1
ATOM 2316 C CA . ASP A 1 297 ? 0.065 66.909 129.716 1.00 91.21 945 ASP A CA 1
ATOM 2317 C C . ASP A 1 297 ? 0.018 65.401 129.525 1.00 90.43 945 ASP A C 1
ATOM 2318 O O . ASP A 1 297 ? -0.520 64.891 128.535 1.00 87.20 945 ASP A O 1
ATOM 2323 N N . LEU A 1 298 ? 0.587 64.682 130.485 1.00 86.46 946 LEU A N 1
ATOM 2324 C CA . LEU A 1 298 ? 0.919 63.291 130.238 1.00 82.94 946 LEU A CA 1
ATOM 2325 C C . LEU A 1 298 ? -0.327 62.427 130.156 1.00 87.12 946 LEU A C 1
ATOM 2326 O O . LEU A 1 298 ? -0.448 61.588 129.257 1.00 89.61 946 LEU A O 1
ATOM 2331 N N . GLU A 1 299 ? -1.286 62.636 131.056 1.00 85.70 947 GLU A N 1
ATOM 2332 C CA . GLU A 1 299 ? -2.424 61.725 131.090 1.00 86.03 947 GLU A CA 1
ATOM 2333 C C . GLU A 1 299 ? -3.386 61.919 129.916 1.00 86.51 947 GLU A C 1
ATOM 2334 O O . GLU A 1 299 ? -4.137 60.993 129.585 1.00 88.38 947 GLU A O 1
ATOM 2340 N N . VAL A 1 300 ? -3.383 63.081 129.257 1.00 84.32 948 VAL A N 1
ATOM 2341 C CA . VAL A 1 300 ? -4.160 63.159 128.021 1.00 83.40 948 VAL A CA 1
ATOM 2342 C C . VAL A 1 300 ? -3.446 62.396 126.905 1.00 85.23 948 VAL A C 1
ATOM 2343 O O . VAL A 1 300 ? -4.090 61.788 126.037 1.00 79.73 948 VAL A O 1
ATOM 2347 N N . LEU A 1 301 ? -2.113 62.375 126.930 1.00 84.00 949 LEU A N 1
ATOM 2348 C CA . LEU A 1 301 ? -1.378 61.600 125.943 1.00 77.94 949 LEU A CA 1
ATOM 2349 C C . LEU A 1 301 ? -1.576 60.103 126.150 1.00 76.21 949 LEU A C 1
ATOM 2350 O O . LEU A 1 301 ? -1.629 59.345 125.180 1.00 78.87 949 LEU A O 1
ATOM 2355 N N . ARG A 1 302 ? -1.689 59.652 127.399 1.00 75.58 950 ARG A N 1
ATOM 2356 C CA . ARG A 1 302 ? -1.888 58.225 127.622 1.00 73.19 950 ARG A CA 1
ATOM 2357 C C . ARG A 1 302 ? -3.313 57.806 127.284 1.00 78.45 950 ARG A C 1
ATOM 2358 O O . ARG A 1 302 ? -3.532 56.703 126.772 1.00 83.24 950 ARG A O 1
ATOM 2366 N N . LYS A 1 303 ? -4.300 58.669 127.553 1.00 79.69 951 LYS A N 1
ATOM 2367 C CA . LYS A 1 303 ? -5.664 58.350 127.142 1.00 73.95 951 LYS A CA 1
ATOM 2368 C C . LYS A 1 303 ? -5.774 58.323 125.627 1.00 77.79 951 LYS A C 1
ATOM 2369 O O . LYS A 1 303 ? -6.455 57.456 125.063 1.00 79.16 951 LYS A O 1
ATOM 2371 N N . GLU A 1 304 ? -5.081 59.251 124.958 1.00 76.06 952 GLU A N 1
ATOM 2372 C CA . GLU A 1 304 ? -5.120 59.338 123.501 1.00 75.92 952 GLU A CA 1
ATOM 2373 C C . GLU A 1 304 ? -4.333 58.207 122.844 1.00 75.66 952 GLU A C 1
ATOM 2374 O O . GLU A 1 304 ? -4.680 57.744 121.748 1.00 70.11 952 GLU A O 1
ATOM 2380 N N . ILE A 1 305 ? -3.257 57.762 123.486 1.00 73.46 953 ILE A N 1
ATOM 2381 C CA . ILE A 1 305 ? -2.557 56.583 123.002 1.00 67.91 953 ILE A CA 1
ATOM 2382 C C . ILE A 1 305 ? -3.438 55.352 123.176 1.00 69.41 953 ILE A C 1
ATOM 2383 O O . ILE A 1 305 ? -3.613 54.558 122.243 1.00 68.19 953 ILE A O 1
ATOM 2388 N N . GLU A 1 306 ? -4.054 55.209 124.351 1.00 68.59 954 GLU A N 1
ATOM 2389 C CA . GLU A 1 306 ? -4.965 54.094 124.579 1.00 72.53 954 GLU A CA 1
ATOM 2390 C C . GLU A 1 306 ? -6.042 54.044 123.499 1.00 73.42 954 GLU A C 1
ATOM 2391 O O . GLU A 1 306 ? -6.418 52.963 123.028 1.00 66.55 954 GLU A O 1
ATOM 2397 N N . ASP A 1 307 ? -6.529 55.213 123.076 1.00 74.64 955 ASP A N 1
ATOM 2398 C CA . ASP A 1 307 ? -7.539 55.269 122.025 1.00 71.30 955 ASP A CA 1
ATOM 2399 C C . ASP A 1 307 ? -6.956 54.824 120.689 1.00 72.34 955 ASP A C 1
ATOM 2400 O O . ASP A 1 307 ? -7.466 53.896 120.047 1.00 70.43 955 ASP A O 1
ATOM 2402 N N . MET A 1 308 ? -5.881 55.484 120.253 1.00 71.64 956 MET A N 1
ATOM 2403 C CA . MET A 1 308 ? -5.262 55.147 118.977 1.00 62.64 956 MET A CA 1
ATOM 2404 C C . MET A 1 308 ? -4.936 53.664 118.905 1.00 59.56 956 MET A C 1
ATOM 2405 O O . MET A 1 308 ? -5.156 53.021 117.876 1.00 59.77 956 MET A O 1
ATOM 2410 N N . GLU A 1 309 ? -4.454 53.094 120.009 1.00 65.26 957 GLU A N 1
ATOM 2411 C CA . GLU A 1 309 ? -4.244 51.653 120.064 1.00 63.89 957 GLU A CA 1
ATOM 2412 C C . GLU A 1 309 ? -5.549 50.882 119.935 1.00 68.43 957 GLU A C 1
ATOM 2413 O O . GLU A 1 309 ? -5.544 49.717 119.520 1.00 67.97 957 GLU A O 1
ATOM 2419 N N . ALA A 1 310 ? -6.671 51.494 120.305 1.00 70.85 958 ALA A N 1
ATOM 2420 C CA . ALA A 1 310 ? -7.934 50.778 120.199 1.00 64.78 958 ALA A CA 1
ATOM 2421 C C . ALA A 1 310 ? -8.444 50.759 118.761 1.00 68.25 958 ALA A C 1
ATOM 2422 O O . ALA A 1 310 ? -8.851 49.704 118.264 1.00 69.95 958 ALA A O 1
ATOM 2424 N N . GLU A 1 311 ? -8.427 51.897 118.065 1.00 61.30 959 GLU A N 1
ATOM 2425 C CA . GLU A 1 311 ? -8.954 51.873 116.710 1.00 63.12 959 GLU A CA 1
ATOM 2426 C C . GLU A 1 311 ? -8.011 51.200 115.733 1.00 67.72 959 GLU A C 1
ATOM 2427 O O . GLU A 1 311 ? -8.444 50.804 114.643 1.00 68.16 959 GLU A O 1
ATOM 2433 N N . ILE A 1 312 ? -6.743 51.035 116.096 1.00 63.04 960 ILE A N 1
ATOM 2434 C CA . ILE A 1 312 ? -5.941 50.083 115.346 1.00 58.49 960 ILE A CA 1
ATOM 2435 C C . ILE A 1 312 ? -6.493 48.682 115.551 1.00 60.95 960 ILE A C 1
ATOM 2436 O O . ILE A 1 312 ? -6.602 47.906 114.598 1.00 66.64 960 ILE A O 1
ATOM 2441 N N . LYS A 1 313 ? -6.906 48.352 116.782 1.00 59.10 961 LYS A N 1
ATOM 2442 C CA . LYS A 1 313 ? -7.489 47.030 117.026 1.00 63.51 961 LYS A CA 1
ATOM 2443 C C . LYS A 1 313 ? -8.816 46.862 116.289 1.00 63.59 961 LYS A C 1
ATOM 2444 O O . LYS A 1 313 ? -9.179 45.743 115.904 1.00 62.83 961 LYS A O 1
ATOM 2446 N N . ALA A 1 314 ? -9.542 47.954 116.072 1.00 62.33 962 ALA A N 1
ATOM 2447 C CA . ALA A 1 314 ? -10.683 47.922 115.174 1.00 66.30 962 ALA A CA 1
ATOM 2448 C C . ALA A 1 314 ? -10.277 47.341 113.820 1.00 73.93 962 ALA A C 1
ATOM 2449 O O . ALA A 1 314 ? -10.602 46.186 113.508 1.00 77.14 962 ALA A O 1
ATOM 2451 N N . LEU A 1 315 ? -9.530 48.125 113.031 1.00 70.39 963 LEU A N 1
ATOM 2452 C CA . LEU A 1 315 ? -9.262 47.778 111.637 1.00 68.99 963 LEU A CA 1
ATOM 2453 C C . LEU A 1 315 ? -8.755 46.356 111.441 1.00 65.82 963 LEU A C 1
ATOM 2454 O O . LEU A 1 315 ? -8.911 45.813 110.345 1.00 71.76 963 LEU A O 1
ATOM 2459 N N . GLU A 1 316 ? -8.153 45.741 112.457 1.00 63.14 964 GLU A N 1
ATOM 2460 C CA . GLU A 1 316 ? -7.507 44.446 112.242 1.00 69.10 964 GLU A CA 1
ATOM 2461 C C . GLU A 1 316 ? -8.559 43.382 111.955 1.00 72.59 964 GLU A C 1
ATOM 2462 O O . GLU A 1 316 ? -9.681 43.464 112.462 1.00 76.78 964 GLU A O 1
ATOM 2468 N N . PRO A 1 317 ? -8.213 42.406 111.096 1.00 74.25 965 PRO A N 1
ATOM 2469 C CA . PRO A 1 317 ? -6.916 42.308 110.415 1.00 69.17 965 PRO A CA 1
ATOM 2470 C C . PRO A 1 317 ? -6.849 43.207 109.178 1.00 63.58 965 PRO A C 1
ATOM 2471 O O . PRO A 1 317 ? -7.893 43.459 108.559 1.00 61.26 965 PRO A O 1
ATOM 2475 N N . VAL A 1 318 ? -5.651 43.690 108.838 1.00 54.38 966 VAL A N 1
ATOM 2476 C CA . VAL A 1 318 ? -5.429 44.412 107.596 1.00 51.24 966 VAL A CA 1
ATOM 2477 C C . VAL A 1 318 ? -4.386 43.661 106.783 1.00 53.19 966 VAL A C 1
ATOM 2478 O O . VAL A 1 318 ? -3.546 42.939 107.315 1.00 59.31 966 VAL A O 1
ATOM 2482 N N . ASN A 1 319 ? -4.459 43.832 105.470 1.00 56.20 967 ASN A N 1
ATOM 2483 C CA . ASN A 1 319 ? -3.610 43.116 104.523 1.00 52.54 967 ASN A CA 1
ATOM 2484 C C . ASN A 1 319 ? -2.765 44.162 103.808 1.00 53.51 967 ASN A C 1
ATOM 2485 O O . ASN A 1 319 ? -3.258 44.878 102.937 1.00 55.36 967 ASN A O 1
ATOM 2490 N N . MET A 1 320 ? -1.495 44.278 104.167 1.00 52.96 968 MET A N 1
ATOM 2491 C CA . MET A 1 320 ? -0.745 45.380 103.592 1.00 58.78 968 MET A CA 1
ATOM 2492 C C . MET A 1 320 ? -0.284 45.104 102.173 1.00 58.27 968 MET A C 1
ATOM 2493 O O . MET A 1 320 ? 0.050 46.058 101.451 1.00 55.20 968 MET A O 1
ATOM 2498 N N . LYS A 1 321 ? -0.276 43.835 101.751 1.00 49.33 969 LYS A N 1
ATOM 2499 C CA . LYS A 1 321 ? -0.040 43.546 100.343 1.00 55.02 969 LYS A CA 1
ATOM 2500 C C . LYS A 1 321 ? -1.031 44.296 99.459 1.00 51.56 969 LYS A C 1
ATOM 2501 O O . LYS A 1 321 ? -0.720 44.617 98.306 1.00 47.46 969 LYS A O 1
ATOM 2507 N N . ALA A 1 322 ? -2.213 44.608 100.001 1.00 47.50 970 ALA A N 1
ATOM 2508 C CA . ALA A 1 322 ? -3.269 45.246 99.224 1.00 50.15 970 ALA A CA 1
ATOM 2509 C C . ALA A 1 322 ? -2.803 46.536 98.556 1.00 51.40 970 ALA A C 1
ATOM 2510 O O . ALA A 1 322 ? -3.200 46.824 97.425 1.00 54.72 970 ALA A O 1
ATOM 2512 N N . ILE A 1 323 ? -1.984 47.339 99.236 1.00 45.81 971 ILE A N 1
ATOM 2513 C CA . ILE A 1 323 ? -1.560 48.595 98.634 1.00 44.72 971 ILE A CA 1
ATOM 2514 C C . ILE A 1 323 ? -0.809 48.330 97.340 1.00 47.75 971 ILE A C 1
ATOM 2515 O O . ILE A 1 323 ? -1.011 49.023 96.332 1.00 50.70 971 ILE A O 1
ATOM 2520 N N . GLU A 1 324 ? 0.052 47.318 97.330 1.00 42.22 972 GLU A N 1
ATOM 2521 C CA . GLU A 1 324 ? 0.745 47.036 96.079 1.00 46.17 972 GLU A CA 1
ATOM 2522 C C . GLU A 1 324 ? -0.103 46.162 95.156 1.00 53.52 972 GLU A C 1
ATOM 2523 O O . GLU A 1 324 ? -0.028 46.310 93.931 1.00 53.81 972 GLU A O 1
ATOM 2529 N N . ASP A 1 325 ? -0.917 45.253 95.721 1.00 48.73 973 ASP A N 1
ATOM 2530 C CA . ASP A 1 325 ? -1.770 44.388 94.906 1.00 45.80 973 ASP A CA 1
ATOM 2531 C C . ASP A 1 325 ? -2.748 45.201 94.072 1.00 50.72 973 ASP A C 1
ATOM 2532 O O . ASP A 1 325 ? -3.014 44.873 92.910 1.00 49.32 973 ASP A O 1
ATOM 2537 N N . PHE A 1 326 ? -3.316 46.249 94.659 1.00 49.83 974 PHE A N 1
ATOM 2538 C CA . PHE A 1 326 ? -4.200 47.133 93.919 1.00 51.59 974 PHE A CA 1
ATOM 2539 C C . PHE A 1 326 ? -3.595 47.558 92.582 1.00 56.02 974 PHE A C 1
ATOM 2540 O O . PHE A 1 326 ? -4.109 47.205 91.513 1.00 61.62 974 PHE A O 1
ATOM 2548 N N . GLU A 1 327 ? -2.487 48.302 92.627 1.00 52.11 975 GLU A N 1
ATOM 2549 C CA . GLU A 1 327 ? -1.839 48.772 91.405 1.00 57.25 975 GLU A CA 1
ATOM 2550 C C . GLU A 1 327 ? -1.764 47.688 90.338 1.00 52.13 975 GLU A C 1
ATOM 2551 O O . GLU A 1 327 ? -2.096 47.917 89.176 1.00 51.63 975 GLU A O 1
ATOM 2557 N N . VAL A 1 328 ? -1.354 46.489 90.727 1.00 51.45 976 VAL A N 1
ATOM 2558 C CA . VAL A 1 328 ? -1.128 45.445 89.741 1.00 50.99 976 VAL A CA 1
ATOM 2559 C C . VAL A 1 328 ? -2.441 44.988 89.124 1.00 55.17 976 VAL A C 1
ATOM 2560 O O . VAL A 1 328 ? -2.511 44.676 87.924 1.00 58.16 976 VAL A O 1
ATOM 2564 N N . VAL A 1 329 ? -3.503 44.938 89.923 1.00 50.73 977 VAL A N 1
ATOM 2565 C CA . VAL A 1 329 ? -4.752 44.439 89.379 1.00 48.06 977 VAL A CA 1
ATOM 2566 C C . VAL A 1 329 ? -5.426 45.532 88.577 1.00 51.90 977 VAL A C 1
ATOM 2567 O O . VAL A 1 329 ? -6.093 45.256 87.572 1.00 55.42 977 VAL A O 1
ATOM 2571 N N . GLU A 1 330 ? -5.224 46.786 88.962 1.00 48.36 978 GLU A N 1
ATOM 2572 C CA . GLU A 1 330 ? -5.781 47.871 88.177 1.00 53.81 978 GLU A CA 1
ATOM 2573 C C . GLU A 1 330 ? -5.162 47.930 86.774 1.00 58.13 978 GLU A C 1
ATOM 2574 O O . GLU A 1 330 ? -5.881 48.071 85.777 1.00 60.19 978 GLU A O 1
ATOM 2580 N N . ARG A 1 331 ? -3.831 47.819 86.675 1.00 50.90 979 ARG A N 1
ATOM 2581 C CA . ARG A 1 331 ? -3.213 47.750 85.351 1.00 54.83 979 ARG A CA 1
ATOM 2582 C C . ARG A 1 331 ? -3.820 46.629 84.525 1.00 51.21 979 ARG A C 1
ATOM 2583 O O . ARG A 1 331 ? -4.145 46.825 83.349 1.00 51.60 979 ARG A O 1
ATOM 2591 N N . ARG A 1 332 ? -4.013 45.458 85.125 1.00 49.35 980 ARG A N 1
ATOM 2592 C CA . ARG A 1 332 ? -4.658 44.370 84.399 1.00 50.12 980 ARG A CA 1
ATOM 2593 C C . ARG A 1 332 ? -6.073 44.762 83.984 1.00 54.34 980 ARG A C 1
ATOM 2594 O O . ARG A 1 332 ? -6.510 44.476 82.862 1.00 55.35 980 ARG A O 1
ATOM 2602 N N . TYR A 1 333 ? -6.788 45.459 84.863 1.00 55.26 981 TYR A N 1
ATOM 2603 C CA . TYR A 1 333 ? -8.129 45.913 84.530 1.00 49.14 981 TYR A CA 1
ATOM 2604 C C . TYR A 1 333 ? -8.101 46.828 83.320 1.00 52.88 981 TYR A C 1
ATOM 2605 O O . TYR A 1 333 ? -8.738 46.547 82.301 1.00 45.69 981 TYR A O 1
ATOM 2614 N N . LEU A 1 334 ? -7.340 47.925 83.406 1.00 55.95 982 LEU A N 1
ATOM 2615 C CA . LEU A 1 334 ? -7.296 48.875 82.300 1.00 54.80 982 LEU A CA 1
ATOM 2616 C C .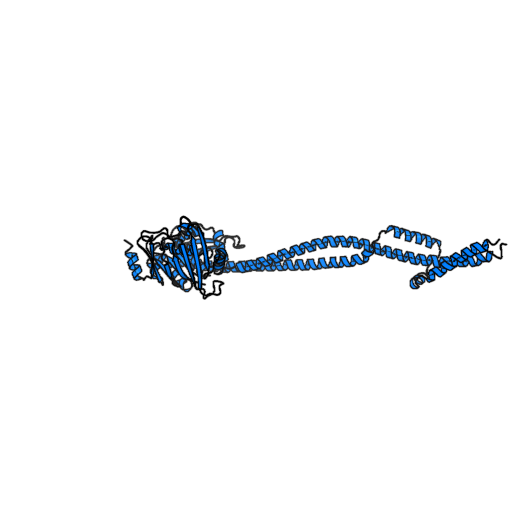 LEU A 1 334 ? -6.783 48.235 81.020 1.00 58.31 982 LEU A C 1
ATOM 2617 O O . LEU A 1 334 ? -7.083 48.730 79.922 1.00 55.29 982 LEU A O 1
ATOM 2622 N N . GLU A 1 335 ? -6.051 47.131 81.119 1.00 47.45 983 GLU A N 1
ATOM 2623 C CA . GLU A 1 335 ? -5.583 46.582 79.867 1.00 48.26 983 GLU A CA 1
ATOM 2624 C C . GLU A 1 335 ? -6.591 45.655 79.235 1.00 51.99 983 GLU A C 1
ATOM 2625 O O . GLU A 1 335 ? -6.699 45.611 78.008 1.00 53.77 983 GLU A O 1
ATOM 2631 N N . LEU A 1 336 ? -7.332 44.908 80.049 1.00 54.86 984 LEU A N 1
ATOM 2632 C CA . LEU A 1 336 ? -8.447 44.146 79.505 1.00 49.38 984 LEU A CA 1
ATOM 2633 C C . LEU A 1 336 ? -9.471 45.065 78.829 1.00 51.00 984 LEU A C 1
ATOM 2634 O O . LEU A 1 336 ? -9.984 44.736 77.756 1.00 55.95 984 LEU A O 1
ATOM 2639 N N . LYS A 1 337 ? -9.777 46.223 79.434 1.00 44.59 985 LYS A N 1
ATOM 2640 C CA . LYS A 1 337 ? -10.646 47.187 78.774 1.00 45.21 985 LYS A CA 1
ATOM 2641 C C . LYS A 1 337 ? -10.015 47.696 77.490 1.00 57.08 985 LYS A C 1
ATOM 2642 O O . LYS A 1 337 ? -10.726 48.111 76.565 1.00 57.10 985 LYS A O 1
ATOM 2648 N N . SER A 1 338 ? -8.685 47.694 77.419 1.00 55.68 986 SER A N 1
ATOM 2649 C CA . SER A 1 338 ? -8.046 48.107 76.182 1.00 53.79 986 SER A CA 1
ATOM 2650 C C . SER A 1 338 ? -8.145 47.010 75.146 1.00 49.67 986 SER A C 1
ATOM 2651 O O . SER A 1 338 ? -8.556 47.254 74.014 1.00 60.65 986 SER A O 1
ATOM 2654 N N . LYS A 1 339 ? -7.781 45.794 75.528 1.00 51.14 987 LYS A N 1
ATOM 2655 C CA . LYS A 1 339 ? -7.861 44.659 74.619 1.00 52.20 987 LYS A CA 1
ATOM 2656 C C . LYS A 1 339 ? -9.278 44.487 74.063 1.00 56.32 987 LYS A C 1
ATOM 2657 O O . LYS A 1 339 ? -9.468 44.393 72.841 1.00 53.45 987 LYS A O 1
ATOM 2663 N N . ARG A 1 340 ? -10.289 44.470 74.943 1.00 51.01 988 ARG A N 1
ATOM 2664 C CA . ARG A 1 340 ? -11.669 44.327 74.489 1.00 50.65 988 ARG A CA 1
ATOM 2665 C C . ARG A 1 340 ? -11.963 45.243 73.307 1.00 55.64 988 ARG A C 1
ATOM 2666 O O . ARG A 1 340 ? -12.374 44.772 72.244 1.00 59.77 988 ARG A O 1
ATOM 2674 N N . GLU A 1 341 ? -11.717 46.547 73.453 1.00 51.29 989 GLU A N 1
ATOM 2675 C CA . GLU A 1 341 ? -12.072 47.472 72.380 1.00 56.33 989 GLU A CA 1
ATOM 2676 C C . GLU A 1 341 ? -11.325 47.152 71.097 1.00 61.69 989 GLU A C 1
ATOM 2677 O O . GLU A 1 341 ? -11.891 47.274 70.004 1.00 68.01 989 GLU A O 1
ATOM 2683 N N . LYS A 1 342 ? -10.062 46.724 71.193 1.00 53.78 990 LYS A N 1
ATOM 2684 C CA . LYS A 1 342 ? -9.361 46.360 69.963 1.00 60.27 990 LYS A CA 1
ATOM 2685 C C . LYS A 1 342 ? -9.926 45.073 69.376 1.00 53.68 990 LYS A C 1
ATOM 2686 O O . LYS A 1 342 ? -10.115 44.980 68.159 1.00 50.26 990 LYS A O 1
ATOM 2692 N N . LEU A 1 343 ? -10.230 44.084 70.221 1.00 48.79 991 LEU A N 1
ATOM 2693 C CA . LEU A 1 343 ? -10.937 42.903 69.732 1.00 52.97 991 LEU A CA 1
ATOM 2694 C C . LEU A 1 343 ? -12.240 43.292 69.055 1.00 53.39 991 LEU A C 1
ATOM 2695 O O . LEU A 1 343 ? -12.544 42.834 67.947 1.00 49.37 991 LEU A O 1
ATOM 2700 N N . GLU A 1 344 ? -13.010 44.173 69.683 1.00 55.22 992 GLU A N 1
ATOM 2701 C CA . GLU A 1 344 ? -14.324 44.471 69.154 1.00 54.44 992 GLU A CA 1
ATOM 2702 C C . GLU A 1 344 ? -14.215 45.224 67.839 1.00 55.21 992 GLU A C 1
ATOM 2703 O O . GLU A 1 344 ? -15.003 45.004 66.915 1.00 57.89 992 GLU A O 1
ATOM 2709 N N . ALA A 1 345 ? -13.224 46.100 67.724 1.00 49.99 993 ALA A N 1
ATOM 2710 C CA . ALA A 1 345 ? -12.996 46.730 66.429 1.00 49.31 993 ALA A CA 1
ATOM 2711 C C . ALA A 1 345 ? -12.544 45.704 65.398 1.00 47.13 993 ALA A C 1
ATOM 2712 O O . ALA A 1 345 ? -13.052 45.683 64.272 1.00 49.99 993 ALA A O 1
ATOM 2714 N N . GLU A 1 346 ? -11.623 44.819 65.769 1.00 48.79 994 GLU A N 1
ATOM 2715 C CA . GLU A 1 346 ? -11.210 43.764 64.857 1.00 46.48 994 GLU A CA 1
ATOM 2716 C C . GLU A 1 346 ? -12.417 42.960 64.370 1.00 52.22 994 GLU A C 1
ATOM 2717 O O . GLU A 1 346 ? -12.512 42.615 63.184 1.00 52.61 994 GLU A O 1
ATOM 2723 N N . LYS A 1 347 ? -13.367 42.684 65.266 1.00 50.44 995 LYS A N 1
ATOM 2724 C CA . LYS A 1 347 ? -14.546 41.912 64.888 1.00 47.52 995 LYS A CA 1
ATOM 2725 C C . LYS A 1 347 ? -15.362 42.657 63.845 1.00 51.72 995 LYS A C 1
ATOM 2726 O O . LYS A 1 347 ? -15.676 42.110 62.782 1.00 48.64 995 LYS A O 1
ATOM 2732 N N . GLU A 1 348 ? -15.687 43.924 64.125 1.00 53.85 996 GLU A N 1
ATOM 2733 C CA . GLU A 1 348 ? -16.440 44.727 63.173 1.00 49.99 996 GLU A CA 1
ATOM 2734 C C . GLU A 1 348 ? -15.757 44.742 61.815 1.00 53.18 996 GLU A C 1
ATOM 2735 O O . GLU A 1 348 ? -16.416 44.621 60.781 1.00 55.59 996 GLU A O 1
ATOM 2741 N N . SER A 1 349 ? -14.432 44.862 61.798 1.00 51.64 997 SER A N 1
ATOM 2742 C CA . SER A 1 349 ? -13.713 44.887 60.533 1.00 46.90 997 SER A CA 1
ATOM 2743 C C . SER A 1 349 ? -13.914 43.597 59.754 1.00 54.16 997 SER A C 1
ATOM 2744 O O . SER A 1 349 ? -14.197 43.623 58.549 1.00 59.86 997 SER A O 1
ATOM 2747 N N . ILE A 1 350 ? -13.733 42.453 60.414 1.00 53.91 998 ILE A N 1
ATOM 2748 C CA . ILE A 1 350 ? -13.964 41.182 59.740 1.00 46.57 998 ILE A CA 1
ATOM 2749 C C . ILE A 1 350 ? -15.360 41.157 59.149 1.00 50.94 998 ILE A C 1
ATOM 2750 O O . ILE A 1 350 ? -15.569 40.703 58.015 1.00 51.17 998 ILE A O 1
ATOM 2755 N N . ILE A 1 351 ? -16.334 41.684 59.896 1.00 49.72 999 ILE A N 1
ATOM 2756 C CA . ILE A 1 351 ? -17.719 41.653 59.443 1.00 52.53 999 ILE A CA 1
ATOM 2757 C C . ILE A 1 351 ? -17.872 42.430 58.142 1.00 50.06 999 ILE A C 1
ATOM 2758 O O . ILE A 1 351 ? -18.500 41.959 57.187 1.00 55.89 999 ILE A O 1
ATOM 2763 N N . GLU A 1 352 ? -17.280 43.616 58.074 1.00 43.74 1000 GLU A N 1
ATOM 2764 C CA . GLU A 1 352 ? -17.349 44.392 56.849 1.00 47.88 1000 GLU A CA 1
ATOM 2765 C C . GLU A 1 352 ? -16.763 43.620 55.680 1.00 47.30 1000 GLU A C 1
ATOM 2766 O O . GLU A 1 352 ? -17.346 43.592 54.592 1.00 48.40 1000 GLU A O 1
ATOM 2772 N N . PHE A 1 353 ? -15.631 42.959 55.902 1.00 43.80 1001 PHE A N 1
ATOM 2773 C CA . PHE A 1 353 ? -14.991 42.161 54.862 1.00 43.10 1001 PHE A CA 1
ATOM 2774 C C . PHE A 1 353 ? -15.897 41.022 54.398 1.00 47.53 1001 PHE A C 1
ATOM 2775 O O . PHE A 1 353 ? -16.062 40.793 53.192 1.00 46.24 1001 PHE A O 1
ATOM 2783 N N . ILE A 1 354 ? -16.496 40.292 55.344 1.00 47.16 1002 ILE A N 1
ATOM 2784 C CA . ILE A 1 354 ? -17.402 39.208 54.976 1.00 47.92 1002 ILE A CA 1
ATOM 2785 C C . ILE A 1 354 ? -18.571 39.733 54.158 1.00 47.93 1002 ILE A C 1
ATOM 2786 O O . ILE A 1 354 ? -19.092 39.037 53.275 1.00 48.48 1002 ILE A O 1
ATOM 2791 N N . ASN A 1 355 ? -19.005 40.957 54.425 1.00 46.31 1003 ASN A N 1
ATOM 2792 C CA . ASN A 1 355 ? -20.050 41.528 53.591 1.00 48.58 1003 ASN A CA 1
ATOM 2793 C C . ASN A 1 355 ? -19.529 41.918 52.218 1.00 45.77 1003 ASN A C 1
ATOM 2794 O O . ASN A 1 355 ? -20.266 41.835 51.237 1.00 45.05 1003 ASN A O 1
ATOM 2799 N N . GLU A 1 356 ? -18.270 42.336 52.121 1.00 45.47 1004 GLU A N 1
ATOM 2800 C CA . GLU A 1 356 ? -17.699 42.593 50.809 1.00 46.27 1004 GLU A CA 1
ATOM 2801 C C . GLU A 1 356 ? -17.662 41.327 49.973 1.00 51.72 1004 GLU A C 1
ATOM 2802 O O . GLU A 1 356 ? -17.953 41.358 48.770 1.00 48.50 1004 GLU A O 1
ATOM 2808 N N . ILE A 1 357 ? -17.326 40.196 50.599 1.00 47.95 1005 ILE A N 1
ATOM 2809 C CA . ILE A 1 357 ? -17.220 38.950 49.855 1.00 47.67 1005 ILE A CA 1
ATOM 2810 C C . ILE A 1 357 ? -18.574 38.554 49.276 1.00 50.54 1005 ILE A C 1
ATOM 2811 O O . ILE A 1 357 ? -18.695 38.271 48.075 1.00 44.08 1005 ILE A O 1
ATOM 2816 N N . GLU A 1 358 ? -19.615 38.527 50.116 1.00 49.57 1006 GLU A N 1
ATOM 2817 C CA . GLU A 1 358 ? -20.915 38.073 49.634 1.00 44.94 1006 GLU A CA 1
ATOM 2818 C C . GLU A 1 358 ? -21.373 38.907 48.452 1.00 51.47 1006 GLU A C 1
ATOM 2819 O O . GLU A 1 358 ? -21.888 38.368 47.465 1.00 52.16 1006 GLU A O 1
ATOM 2825 N N . LYS A 1 359 ? -21.169 40.221 48.520 1.00 47.59 1007 LYS A N 1
ATOM 2826 C CA . LYS A 1 359 ? -21.621 41.078 47.443 1.00 44.49 1007 LYS A CA 1
ATOM 2827 C C . LYS A 1 359 ? -20.761 40.918 46.193 1.00 41.56 1007 LYS A C 1
ATOM 2828 O O . LYS A 1 359 ? -21.295 40.911 45.082 1.00 38.33 1007 LYS A O 1
ATOM 2834 N N . GLU A 1 360 ? -19.450 40.744 46.337 1.00 39.77 1008 GLU A N 1
ATOM 2835 C CA . GLU A 1 360 ? -18.653 40.351 45.180 1.00 42.46 1008 GLU A CA 1
ATOM 2836 C C . GLU A 1 360 ? -19.164 39.042 44.586 1.00 47.94 1008 GLU A C 1
ATOM 2837 O O . GLU A 1 360 ? -19.443 38.957 43.384 1.00 41.21 1008 GLU A O 1
ATOM 2843 N N . LYS A 1 361 ? -19.285 38.007 45.425 1.00 47.74 1009 LYS A N 1
ATOM 2844 C CA . LYS A 1 361 ? -19.816 36.716 44.995 1.00 42.96 1009 LYS A CA 1
ATOM 2845 C C . LYS A 1 361 ? -21.103 36.877 44.198 1.00 43.06 1009 LYS A C 1
ATOM 2846 O O . LYS A 1 361 ? -21.232 36.366 43.079 1.00 43.97 1009 LYS A O 1
ATOM 2852 N N . LYS A 1 362 ? -22.064 37.606 44.753 1.00 43.92 1010 LYS A N 1
ATOM 2853 C CA . LYS A 1 362 ? -23.336 37.758 44.071 1.00 39.72 1010 LYS A CA 1
ATOM 2854 C C . LYS A 1 362 ? -23.150 38.441 42.717 1.00 41.55 1010 LYS A C 1
ATOM 2855 O O . LYS A 1 362 ? -23.655 37.954 41.701 1.00 46.28 1010 LYS A O 1
ATOM 2861 N N . ASN A 1 363 ? -22.390 39.542 42.670 1.00 38.13 1011 ASN A N 1
ATOM 2862 C CA . ASN A 1 363 ? -22.113 40.206 41.389 1.00 41.61 1011 ASN A CA 1
ATOM 2863 C C . ASN A 1 363 ? -21.597 39.232 40.332 1.00 40.93 1011 ASN A C 1
ATOM 2864 O O . ASN A 1 363 ? -22.042 39.253 39.178 1.00 42.24 1011 ASN A O 1
ATOM 2869 N N . VAL A 1 364 ? -20.615 38.407 40.690 1.00 38.48 1012 VAL A N 1
ATOM 2870 C CA . VAL A 1 364 ? -20.095 37.460 39.717 1.00 38.06 1012 VAL A CA 1
ATOM 2871 C C . VAL A 1 364 ? -21.200 36.522 39.285 1.00 38.68 1012 VAL A C 1
ATOM 2872 O O . VAL A 1 364 ? -21.304 36.154 38.110 1.00 34.87 1012 VAL A O 1
ATOM 2876 N N . PHE A 1 365 ? -22.051 36.125 40.226 1.00 40.68 1013 PHE A N 1
ATOM 2877 C CA . PHE A 1 365 ? -23.129 35.217 39.874 1.00 39.11 1013 PHE A CA 1
ATOM 2878 C C . PHE A 1 365 ? -24.062 35.864 38.865 1.00 39.34 1013 PHE A C 1
ATOM 2879 O O . PHE A 1 365 ? -24.359 35.284 37.811 1.00 40.87 1013 PHE A O 1
ATOM 2887 N N . MET A 1 366 ? -24.512 37.085 39.162 1.00 36.58 1014 MET A N 1
ATOM 2888 C CA . MET A 1 366 ? -25.477 37.745 38.294 1.00 37.63 1014 MET A CA 1
ATOM 2889 C C . MET A 1 366 ? -24.874 38.052 36.934 1.00 39.66 1014 MET A C 1
ATOM 2890 O O . MET A 1 366 ? -25.537 37.878 35.907 1.00 46.42 1014 MET A O 1
ATOM 2895 N N . ARG A 1 367 ? -23.627 38.529 36.907 1.00 36.92 1015 ARG A N 1
ATOM 2896 C CA . ARG A 1 367 ? -22.954 38.774 35.638 1.00 34.07 1015 ARG A CA 1
ATOM 2897 C C . ARG A 1 367 ? -22.939 37.517 34.800 1.00 35.61 1015 ARG A C 1
ATOM 2898 O O . ARG A 1 367 ? -23.187 37.555 33.591 1.00 36.74 1015 ARG A O 1
ATOM 2906 N N . THR A 1 368 ? -22.622 36.387 35.427 1.00 38.84 1016 THR A N 1
ATOM 2907 C CA . THR A 1 368 ? -22.694 35.120 34.719 1.00 39.58 1016 THR A CA 1
ATOM 2908 C C . THR A 1 368 ? -24.129 34.809 34.353 1.00 35.19 1016 THR A C 1
ATOM 2909 O O . THR A 1 368 ? -24.432 34.494 33.198 1.00 37.42 1016 THR A O 1
ATOM 2913 N N . LEU A 1 369 ? -25.035 34.933 35.326 1.00 30.35 1017 LEU A N 1
ATOM 2914 C CA . LEU A 1 369 ? -26.416 34.540 35.099 1.00 31.95 1017 LEU A CA 1
ATOM 2915 C C . LEU A 1 369 ? -27.047 35.344 33.973 1.00 39.53 1017 LEU A C 1
ATOM 2916 O O . LEU A 1 369 ? -27.846 34.815 33.195 1.00 36.55 1017 LEU A O 1
ATOM 2921 N N . GLU A 1 370 ? -26.677 36.611 33.845 1.00 44.77 1018 GLU A N 1
ATOM 2922 C CA . GLU A 1 370 ? -27.283 37.433 32.813 1.00 44.05 1018 GLU A CA 1
ATOM 2923 C C . GLU A 1 370 ? -26.656 37.177 31.453 1.00 39.13 1018 GLU A C 1
ATOM 2924 O O . GLU A 1 370 ? -27.371 37.141 30.441 1.00 40.34 1018 GLU A O 1
ATOM 2930 N N . ALA A 1 371 ? -25.335 36.982 31.402 1.00 36.53 1019 ALA A N 1
ATOM 2931 C CA . ALA A 1 371 ? -24.705 36.620 30.137 1.00 40.03 1019 ALA A CA 1
ATOM 2932 C C . ALA A 1 371 ? -25.364 35.371 29.561 1.00 44.93 1019 ALA A C 1
ATOM 2933 O O . ALA A 1 371 ? -25.805 35.347 28.400 1.00 39.03 1019 ALA A O 1
ATOM 2935 N N . ILE A 1 372 ? -25.490 34.334 30.385 1.00 37.37 1020 ILE A N 1
ATOM 2936 C CA . ILE A 1 372 ? -26.047 33.091 29.875 1.00 44.18 1020 ILE A CA 1
ATOM 2937 C C . ILE A 1 372 ? -27.487 33.297 29.416 1.00 40.28 1020 ILE A C 1
ATOM 2938 O O . ILE A 1 372 ? -27.920 32.732 28.405 1.00 37.96 1020 ILE A O 1
ATOM 2943 N N . ALA A 1 373 ? -28.240 34.138 30.117 1.00 40.74 1021 ALA A N 1
ATOM 2944 C CA . ALA A 1 373 ? -29.632 34.330 29.727 1.00 42.36 1021 ALA A CA 1
ATOM 2945 C C . ALA A 1 373 ? -29.742 35.079 28.403 1.00 39.84 1021 ALA A C 1
ATOM 2946 O O . ALA A 1 373 ? -30.623 34.783 27.590 1.00 39.60 1021 ALA A O 1
ATOM 2948 N N . LYS A 1 374 ? -28.880 36.063 28.168 1.00 40.35 1022 LYS A N 1
ATOM 2949 C CA . LYS A 1 374 ? -28.847 36.681 26.846 1.00 41.21 1022 LYS A CA 1
ATOM 2950 C C . LYS A 1 374 ? -28.570 35.628 25.779 1.00 44.58 1022 LYS A C 1
ATOM 2951 O O . LYS A 1 374 ? -29.344 35.470 24.819 1.00 41.74 1022 LYS A O 1
ATOM 2957 N N . ASN A 1 375 ? -27.481 34.871 25.965 1.00 37.87 1023 ASN A N 1
ATOM 2958 C CA . ASN A 1 375 ? -27.144 33.787 25.053 1.00 37.88 1023 ASN A CA 1
ATOM 2959 C C . ASN A 1 375 ? -28.322 32.862 24.838 1.00 40.91 1023 ASN A C 1
ATOM 2960 O O . ASN A 1 375 ? -28.676 32.542 23.700 1.00 43.00 1023 ASN A O 1
ATOM 2965 N N . PHE A 1 376 ? -28.952 32.432 25.929 1.00 39.69 1024 PHE A N 1
ATOM 2966 C CA . PHE A 1 376 ? -30.050 31.482 25.839 1.00 35.60 1024 PHE A CA 1
ATOM 2967 C C . PHE A 1 376 ? -31.147 31.991 24.921 1.00 44.05 1024 PHE A C 1
ATOM 2968 O O . PHE A 1 376 ? -31.650 31.261 24.055 1.00 39.45 1024 PHE A O 1
ATOM 2976 N N . SER A 1 377 ? -31.522 33.256 25.097 1.00 45.16 1025 SER A N 1
ATOM 2977 C CA . SER A 1 377 ? -32.539 33.875 24.259 1.00 45.45 1025 SER A CA 1
ATOM 2978 C C . SER A 1 377 ? -32.196 33.767 22.784 1.00 44.97 1025 SER A C 1
ATOM 2979 O O . SER A 1 377 ? -32.964 33.211 21.991 1.00 46.82 1025 SER A O 1
ATOM 2982 N N . GLU A 1 378 ? -31.032 34.299 22.403 1.00 45.13 1026 GLU A N 1
ATOM 2983 C CA . GLU A 1 378 ? -30.617 34.284 21.006 1.00 44.75 1026 GLU A CA 1
ATOM 2984 C C . GLU A 1 378 ? -30.660 32.874 20.432 1.00 46.52 1026 GLU A C 1
ATOM 2985 O O . GLU A 1 378 ? -31.399 32.596 19.481 1.00 54.49 1026 GLU A O 1
ATOM 2991 N N . LEU A 1 379 ? -29.891 31.965 21.019 1.00 42.13 1027 LEU A N 1
ATOM 2992 C CA . LEU A 1 379 ? -29.811 30.616 20.477 1.00 46.16 1027 LEU A CA 1
ATOM 2993 C C . LEU A 1 379 ? -31.183 29.953 20.364 1.00 51.33 1027 LEU A C 1
ATOM 2994 O O . LEU A 1 379 ? -31.434 29.232 19.389 1.00 56.58 1027 LEU A O 1
ATOM 2999 N N . PHE A 1 380 ? -32.099 30.195 21.308 1.00 47.60 1028 PHE A N 1
ATOM 3000 C CA . PHE A 1 380 ? -33.413 29.570 21.174 1.00 43.20 1028 PHE A CA 1
ATOM 3001 C C . PHE A 1 380 ? -34.197 30.181 20.023 1.00 52.92 1028 PHE A C 1
ATOM 3002 O O . PHE A 1 380 ? -34.914 29.472 19.306 1.00 51.30 1028 PHE A O 1
ATOM 3010 N N . ALA A 1 381 ? -34.094 31.499 19.835 1.00 55.06 1029 ALA A N 1
ATOM 3011 C CA . ALA A 1 381 ? -34.647 32.089 18.618 1.00 51.84 1029 ALA A CA 1
ATOM 3012 C C . ALA A 1 381 ? -33.994 31.489 17.383 1.00 50.75 1029 ALA A C 1
ATOM 3013 O O . ALA A 1 381 ? -34.646 31.339 16.348 1.00 56.09 1029 ALA A O 1
ATOM 3015 N N . LYS A 1 382 ? -32.719 31.113 17.483 1.00 50.57 1030 LYS A N 1
ATOM 3016 C CA . LYS A 1 382 ? -32.030 30.523 16.343 1.00 51.36 1030 LYS A CA 1
ATOM 3017 C C . LYS A 1 382 ? -32.550 29.120 16.049 1.00 54.28 1030 LYS A C 1
ATOM 3018 O O . LYS A 1 382 ? -32.715 28.751 14.882 1.00 56.67 1030 LYS A O 1
ATOM 3024 N N . LEU A 1 383 ? -32.847 28.330 17.083 1.00 50.88 1031 LEU A N 1
ATOM 3025 C CA . LEU A 1 383 ? -33.341 26.976 16.833 1.00 51.19 1031 LEU A CA 1
ATOM 3026 C C . LEU A 1 383 ? -34.841 26.929 16.548 1.00 47.52 1031 LEU A C 1
ATOM 3027 O O . LEU A 1 383 ? -35.313 26.001 15.886 1.00 55.20 1031 LEU A O 1
ATOM 3032 N N . SER A 1 384 ? -35.611 27.878 17.057 1.00 49.67 1032 SER A N 1
ATOM 3033 C CA . SER A 1 384 ? -37.052 27.948 16.816 1.00 52.20 1032 SER A CA 1
ATOM 3034 C C . SER A 1 384 ? -37.352 29.362 16.351 1.00 52.90 1032 SER A C 1
ATOM 3035 O O . SER A 1 384 ? -37.747 30.230 17.142 1.00 52.22 1032 SER A O 1
ATOM 3038 N N . PRO A 1 385 ? -37.181 29.622 15.061 1.00 62.81 1033 PRO A N 1
ATOM 3039 C CA . PRO A 1 385 ? -37.220 31.005 14.571 1.00 57.96 1033 PRO A CA 1
ATOM 3040 C C . PRO A 1 385 ? -38.529 31.703 14.918 1.00 58.63 1033 PRO A C 1
ATOM 3041 O O . PRO A 1 385 ? -39.603 31.092 14.966 1.00 50.44 1033 PRO A O 1
ATOM 3045 N N . GLY A 1 386 ? -38.415 33.005 15.189 1.00 55.42 1034 GLY A N 1
ATOM 3046 C CA . GLY A 1 386 ? -39.524 33.781 15.687 1.00 52.80 1034 GLY A CA 1
ATOM 3047 C C . GLY A 1 386 ? -39.926 33.488 17.116 1.00 63.57 1034 GLY A C 1
ATOM 3048 O O . GLY A 1 386 ? -40.913 34.068 17.590 1.00 65.91 1034 GLY A O 1
ATOM 3049 N N . GLY A 1 387 ? -39.208 32.598 17.818 1.00 56.11 1035 GLY A N 1
ATOM 3050 C CA . GLY A 1 387 ? -39.498 32.300 19.202 1.00 53.79 1035 GLY A CA 1
ATOM 3051 C C . GLY A 1 387 ? -38.545 33.006 20.155 1.00 50.71 1035 GLY A C 1
ATOM 3052 O O . GLY A 1 387 ? -37.553 33.618 19.757 1.00 42.05 1035 GLY A O 1
ATOM 3053 N N . SER A 1 388 ? -38.873 32.920 21.442 1.00 45.97 1036 SER A N 1
ATOM 3054 C CA . SER A 1 388 ? -37.966 33.402 22.471 1.00 49.64 1036 SER A CA 1
ATOM 3055 C C . SER A 1 388 ? -38.169 32.591 23.742 1.00 52.29 1036 SER A C 1
ATOM 3056 O O . SER A 1 388 ? -39.054 31.726 23.831 1.00 49.82 1036 SER A O 1
ATOM 3059 N N . ALA A 1 389 ? -37.318 32.874 24.728 1.00 52.90 1037 ALA A N 1
ATOM 3060 C CA . ALA A 1 389 ? -37.324 32.148 25.993 1.00 52.90 1037 ALA A CA 1
ATOM 3061 C C . ALA A 1 389 ? -36.468 32.901 27.002 1.00 49.75 1037 ALA A C 1
ATOM 3062 O O . ALA A 1 389 ? -35.616 33.721 26.639 1.00 45.60 1037 ALA A O 1
ATOM 3064 N N . ARG A 1 390 ? -36.699 32.589 28.281 1.00 48.85 1038 ARG A N 1
ATOM 3065 C CA . ARG A 1 390 ? -36.185 33.375 29.390 1.00 47.27 1038 ARG A CA 1
ATOM 3066 C C . ARG A 1 390 ? -35.757 32.481 30.540 1.00 47.54 1038 ARG A C 1
ATOM 3067 O O . ARG A 1 390 ? -36.509 31.591 30.951 1.00 50.77 1038 ARG A O 1
ATOM 3075 N N . LEU A 1 391 ? -34.554 32.735 31.058 1.00 44.54 1039 LEU A N 1
ATOM 3076 C CA . LEU A 1 391 ? -34.143 32.243 32.366 1.00 46.24 1039 LEU A CA 1
ATOM 3077 C C . LEU A 1 391 ? -34.699 33.149 33.457 1.00 45.88 1039 LEU A C 1
ATOM 3078 O O . LEU A 1 391 ? -34.703 34.369 33.321 1.00 50.42 1039 LEU A O 1
ATOM 3083 N N . ILE A 1 392 ? -35.174 32.560 34.547 1.00 46.73 1040 ILE A N 1
ATOM 3084 C CA . ILE A 1 392 ? -35.840 33.328 35.594 1.00 48.25 1040 ILE A CA 1
ATOM 3085 C C . ILE A 1 392 ? -35.199 32.997 36.933 1.00 49.66 1040 ILE A C 1
ATOM 3086 O O . ILE A 1 392 ? -35.206 31.831 37.351 1.00 50.89 1040 ILE A O 1
ATOM 3091 N N . LEU A 1 393 ? -34.670 34.016 37.612 1.00 47.29 1041 LEU A N 1
ATOM 3092 C CA . LEU A 1 393 ? -34.207 33.854 38.985 1.00 47.11 1041 LEU A CA 1
ATOM 3093 C C . LEU A 1 393 ? -35.390 33.888 39.938 1.00 55.93 1041 LEU A C 1
ATOM 3094 O O . LEU A 1 393 ? -36.257 34.761 39.836 1.00 55.90 1041 LEU A O 1
ATOM 3099 N N . GLU A 1 394 ? -35.427 32.929 40.862 1.00 60.61 1042 GLU A N 1
ATOM 3100 C CA . GLU A 1 394 ? -36.523 32.873 41.820 1.00 60.43 1042 GLU A CA 1
ATOM 3101 C C . GLU A 1 394 ? -36.348 33.912 42.918 1.00 60.32 1042 GLU A C 1
ATOM 3102 O O . GLU A 1 394 ? -37.289 34.636 43.252 1.00 58.17 1042 GLU A O 1
ATOM 3108 N N . ASN A 1 395 ? -35.156 34.007 43.500 1.00 62.51 1043 ASN A N 1
ATOM 3109 C CA . ASN A 1 395 ? -34.918 34.962 44.577 1.00 61.43 1043 ASN A CA 1
ATOM 3110 C C . ASN A 1 395 ? -33.922 35.995 44.081 1.00 59.45 1043 ASN A C 1
ATOM 3111 O O . ASN A 1 395 ? -32.702 35.829 44.243 1.00 60.83 1043 ASN A O 1
ATOM 3116 N N . PRO A 1 396 ? -34.399 37.086 43.486 1.00 60.87 1044 PRO A N 1
ATOM 3117 C CA . PRO A 1 396 ? -33.474 38.091 42.941 1.00 58.06 1044 PRO A CA 1
ATOM 3118 C C . PRO A 1 396 ? -32.580 38.708 43.994 1.00 64.86 1044 PRO A C 1
ATOM 3119 O O . PRO A 1 396 ? -31.493 39.196 43.659 1.00 63.42 1044 PRO A O 1
ATOM 3123 N N . GLU A 1 397 ? -32.984 38.682 45.262 1.00 63.04 1045 GLU A N 1
ATOM 3124 C CA . GLU A 1 397 ? -32.169 39.330 46.274 1.00 67.85 1045 GLU A CA 1
ATOM 3125 C C . GLU A 1 397 ? -31.129 38.390 46.870 1.00 68.82 1045 GLU A C 1
ATOM 3126 O O . GLU A 1 397 ? -29.973 38.777 47.060 1.00 68.53 1045 GLU A O 1
ATOM 3132 N N . ASP A 1 398 ? -31.520 37.160 47.197 1.00 68.14 1046 ASP A N 1
ATOM 3133 C CA . ASP A 1 398 ? -30.584 36.147 47.672 1.00 66.05 1046 ASP A CA 1
ATOM 3134 C C . ASP A 1 398 ? -30.635 35.004 46.664 1.00 65.38 1046 ASP A C 1
ATOM 3135 O O . ASP A 1 398 ? -31.325 33.999 46.883 1.00 65.89 1046 ASP A O 1
ATOM 3140 N N . PRO A 1 399 ? -29.903 35.123 45.555 1.00 58.34 1047 PRO A N 1
ATOM 3141 C CA . PRO A 1 399 ? -30.029 34.106 44.512 1.00 56.55 1047 PRO A CA 1
ATOM 3142 C C . PRO A 1 399 ? -29.651 32.737 45.003 1.00 55.45 1047 PRO A C 1
ATOM 3143 O O . PRO A 1 399 ? -30.196 31.748 44.511 1.00 59.38 1047 PRO A O 1
ATOM 3147 N N . PHE A 1 400 ? -28.749 32.647 45.975 1.00 58.67 1048 PHE A N 1
ATOM 3148 C CA . PHE A 1 400 ? -28.203 31.357 46.376 1.00 61.11 1048 PHE A CA 1
ATOM 3149 C C . PHE A 1 400 ? -29.155 30.548 47.232 1.00 57.29 1048 PHE A C 1
ATOM 3150 O O . PHE A 1 400 ? -28.833 29.411 47.579 1.00 57.11 1048 PHE A O 1
ATOM 3158 N N . SER A 1 401 ? -30.305 31.100 47.592 1.00 58.22 1049 SER A N 1
ATOM 3159 C CA . SER A 1 401 ? -31.326 30.325 48.274 1.00 60.14 1049 SER A CA 1
ATOM 3160 C C . SER A 1 401 ? -32.557 30.144 47.405 1.00 58.79 1049 SER A C 1
ATOM 3161 O O . SER A 1 401 ? -33.577 29.636 47.875 1.00 67.18 1049 SER A O 1
ATOM 3164 N N . GLY A 1 402 ? -32.479 30.529 46.137 1.00 55.98 1050 GLY A N 1
ATOM 3165 C CA . GLY A 1 402 ? -33.561 30.339 45.204 1.00 64.49 1050 GLY A CA 1
ATOM 3166 C C . GLY A 1 402 ? -33.216 29.325 44.126 1.00 59.78 1050 GLY A C 1
ATOM 3167 O O . GLY A 1 402 ? -32.0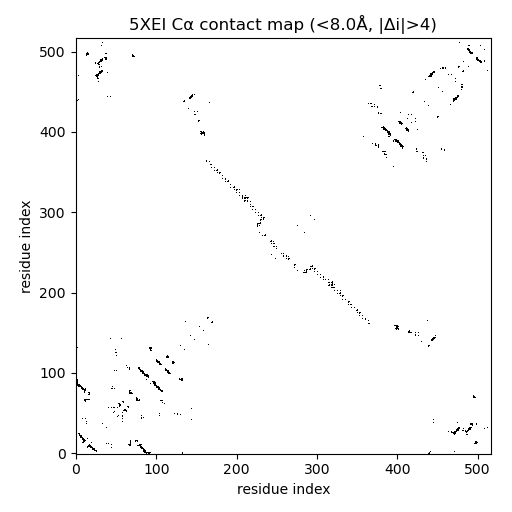93 28.846 44.002 1.00 54.83 1050 GLY A O 1
ATOM 3168 N N . GLY A 1 403 ? -34.230 28.985 43.349 1.00 54.35 1051 GLY A N 1
ATOM 3169 C CA . GLY A 1 403 ? -34.049 28.168 42.189 1.00 54.45 1051 GLY A CA 1
ATOM 3170 C C . GLY A 1 403 ? -33.860 29.014 40.952 1.00 58.39 1051 GLY A C 1
ATOM 3171 O O . GLY A 1 403 ? -33.595 30.220 41.014 1.00 61.26 1051 GLY A O 1
ATOM 3172 N N . LEU A 1 404 ? -34.038 28.373 39.809 1.00 60.13 1052 LEU A N 1
ATOM 3173 C CA . LEU A 1 404 ? -33.855 29.037 38.526 1.00 58.47 1052 LEU A CA 1
ATOM 3174 C C . LEU A 1 404 ? -34.696 28.282 37.505 1.00 58.26 1052 LEU A C 1
ATOM 3175 O O . LEU A 1 404 ? -34.436 27.106 37.242 1.00 60.27 1052 LEU A O 1
ATOM 3180 N N . GLU A 1 405 ? -35.704 28.936 36.947 1.00 53.99 1053 GLU A N 1
ATOM 3181 C CA . GLU A 1 405 ? -36.597 28.254 36.035 1.00 55.69 1053 GLU A CA 1
ATOM 3182 C C . GLU A 1 405 ? -36.427 28.784 34.624 1.00 53.56 1053 GLU A C 1
ATOM 3183 O O . GLU A 1 405 ? -35.782 29.810 34.394 1.00 51.15 1053 GLU A O 1
ATOM 3189 N N . ILE A 1 406 ? -37.035 28.058 33.684 1.00 57.74 1054 ILE A N 1
ATOM 3190 C CA . ILE A 1 406 ? -37.031 28.392 32.267 1.00 52.41 1054 ILE A CA 1
ATOM 3191 C C . ILE A 1 406 ? -38.461 28.538 31.771 1.00 55.96 1054 ILE A C 1
ATOM 3192 O O . ILE A 1 406 ? -39.357 27.798 32.197 1.00 54.00 1054 ILE A O 1
ATOM 3197 N N . GLU A 1 407 ? -38.665 29.484 30.850 1.00 52.95 1055 GLU A N 1
ATOM 3198 C CA . GLU A 1 407 ? -39.910 29.606 30.107 1.00 52.88 1055 GLU A CA 1
ATOM 3199 C C . GLU A 1 407 ? -39.598 29.877 28.646 1.00 53.27 1055 GLU A C 1
ATOM 3200 O O . GLU A 1 407 ? -38.690 30.651 28.336 1.00 53.29 1055 GLU A O 1
ATOM 3206 N N . ALA A 1 408 ? -40.349 29.234 27.752 1.00 50.45 1056 ALA A N 1
ATOM 3207 C CA . ALA A 1 408 ? -40.120 29.345 26.319 1.00 54.54 1056 ALA A CA 1
ATOM 3208 C C . ALA A 1 408 ? -41.420 29.658 25.609 1.00 51.49 1056 ALA A C 1
ATOM 3209 O O . ALA A 1 408 ? -42.498 29.247 26.049 1.00 50.94 1056 ALA A O 1
ATOM 3211 N N . LYS A 1 409 ? -41.304 30.387 24.500 1.00 51.39 1057 LYS A N 1
ATOM 3212 C CA . LYS A 1 409 ? -42.435 30.644 23.609 1.00 54.25 1057 LYS A CA 1
ATOM 3213 C C . LYS A 1 409 ? -42.022 30.366 22.170 1.00 54.23 1057 LYS A C 1
ATOM 3214 O O . LYS A 1 409 ? -41.281 31.165 21.570 1.00 50.28 1057 LYS A O 1
ATOM 3220 N N . PRO A 1 410 ? -42.454 29.241 21.595 1.00 61.37 1058 PRO A N 1
ATOM 3221 C CA . PRO A 1 410 ? -42.289 29.043 20.151 1.00 54.86 1058 PRO A CA 1
ATOM 3222 C C . PRO A 1 410 ? -43.184 30.004 19.400 1.00 58.45 1058 PRO A C 1
ATOM 3223 O O . PRO A 1 410 ? -44.279 30.342 19.864 1.00 57.89 1058 PRO A O 1
ATOM 3227 N N . ALA A 1 411 ? -42.695 30.457 18.241 1.00 63.51 1059 ALA A N 1
ATOM 3228 C CA . ALA A 1 411 ? -43.456 31.347 17.367 1.00 63.45 1059 ALA A CA 1
ATOM 3229 C C . ALA A 1 411 ? -44.928 30.958 17.364 1.00 60.19 1059 ALA A C 1
ATOM 3230 O O . ALA A 1 411 ? -45.267 29.784 17.219 1.00 55.76 1059 ALA A O 1
ATOM 3232 N N . GLY A 1 412 ? -45.791 31.938 17.607 1.00 60.39 1060 GLY A N 1
ATOM 3233 C CA . GLY A 1 412 ? -47.220 31.704 17.652 1.00 60.24 1060 GLY A CA 1
ATOM 3234 C C . GLY A 1 412 ? -47.698 30.507 18.455 1.00 59.82 1060 GLY A C 1
ATOM 3235 O O . GLY A 1 412 ? -48.777 29.987 18.182 1.00 61.04 1060 GLY A O 1
ATOM 3236 N N . LYS A 1 413 ? -46.928 30.047 19.433 1.00 67.95 1061 LYS A N 1
ATOM 3237 C CA . LYS A 1 413 ? -47.385 29.012 20.362 1.00 68.99 1061 LYS A CA 1
ATOM 3238 C C . LYS A 1 413 ? -47.423 29.590 21.777 1.00 69.63 1061 LYS A C 1
ATOM 3239 O O . LYS A 1 413 ? -47.021 30.736 22.011 1.00 65.26 1061 LYS A O 1
ATOM 3245 N N . ASP A 1 414 ? -47.921 28.787 22.720 1.00 68.26 1062 ASP A N 1
ATOM 3246 C CA . ASP A 1 414 ? -48.159 29.265 24.075 1.00 68.84 1062 ASP A CA 1
ATOM 3247 C C . ASP A 1 414 ? -46.886 29.201 24.910 1.00 68.92 1062 ASP A C 1
ATOM 3248 O O . ASP A 1 414 ? -46.030 28.336 24.706 1.00 66.51 1062 ASP A O 1
ATOM 3253 N N . VAL A 1 415 ? -46.777 30.136 25.859 1.00 69.85 1063 VAL A N 1
ATOM 3254 C CA . VAL A 1 415 ? -45.649 30.199 26.789 1.00 64.34 1063 VAL A CA 1
ATOM 3255 C C . VAL A 1 415 ? -45.775 29.085 27.809 1.00 62.53 1063 VAL A C 1
ATOM 3256 O O . VAL A 1 415 ? -46.781 29.003 28.539 1.00 62.12 1063 VAL A O 1
ATOM 3260 N N . LYS A 1 416 ? -44.763 28.224 27.887 1.00 56.69 1064 LYS A N 1
ATOM 3261 C CA . LYS A 1 416 ? -44.739 27.115 28.825 1.00 62.72 1064 LYS A CA 1
ATOM 3262 C C . LYS A 1 416 ? -43.419 27.109 29.584 1.00 59.80 1064 LYS A C 1
ATOM 3263 O O . LYS A 1 416 ? -42.365 27.441 29.032 1.00 56.06 1064 LYS A O 1
ATOM 3269 N N . ARG A 1 417 ? -43.472 26.717 30.848 1.00 59.04 1065 ARG A N 1
ATOM 3270 C CA . ARG A 1 417 ? -42.209 26.488 31.528 1.00 60.52 1065 ARG A CA 1
ATOM 3271 C C . ARG A 1 417 ? -41.680 25.100 31.181 1.00 62.19 1065 ARG A C 1
ATOM 3272 O O . ARG A 1 417 ? -42.404 24.251 30.648 1.00 62.93 1065 ARG A O 1
ATOM 3280 N N . ILE A 1 418 ? -40.393 24.879 31.482 1.00 60.99 1066 ILE A N 1
ATOM 3281 C CA . ILE A 1 418 ? -39.734 23.643 31.057 1.00 63.76 1066 ILE A CA 1
ATOM 3282 C C . ILE A 1 418 ? -40.436 22.415 31.600 1.00 60.88 1066 ILE A C 1
ATOM 3283 O O . ILE A 1 418 ? -40.416 21.363 30.961 1.00 62.63 1066 ILE A O 1
ATOM 3288 N N . GLU A 1 419 ? -41.056 22.518 32.779 1.00 65.49 1067 GLU A N 1
ATOM 3289 C CA . GLU A 1 419 ? -41.849 21.417 33.326 1.00 67.66 1067 GLU A CA 1
ATOM 3290 C C . GLU A 1 419 ? -42.751 20.783 32.273 1.00 69.07 1067 GLU A C 1
ATOM 3291 O O . GLU A 1 419 ? -42.833 19.553 32.162 1.00 69.08 1067 GLU A O 1
ATOM 3297 N N . ALA A 1 420 ? -43.429 21.607 31.485 1.00 65.76 1068 ALA A N 1
ATOM 3298 C CA . ALA A 1 420 ? -44.466 21.127 30.593 1.00 70.80 1068 ALA A CA 1
ATOM 3299 C C . ALA A 1 420 ? -43.991 20.973 29.159 1.00 70.26 1068 ALA A C 1
ATOM 3300 O O . ALA A 1 420 ? -44.827 20.933 28.253 1.00 76.45 1068 ALA A O 1
ATOM 3302 N N . MET A 1 421 ? -42.680 20.908 28.918 1.00 65.25 1069 MET A N 1
ATOM 3303 C CA . MET A 1 421 ? -42.215 20.626 27.565 1.00 68.77 1069 MET A CA 1
ATOM 3304 C C . MET A 1 421 ? -42.372 19.148 27.278 1.00 74.08 1069 MET A C 1
ATOM 3305 O O . MET A 1 421 ? -42.173 18.308 28.163 1.00 76.07 1069 MET A O 1
ATOM 3310 N N . SER A 1 422 ? -42.714 18.837 26.028 1.00 71.93 1070 SER A N 1
ATOM 3311 C CA . SER A 1 422 ? -43.031 17.467 25.663 1.00 77.18 1070 SER A CA 1
ATOM 3312 C C . SER A 1 422 ? -42.336 17.057 24.368 1.00 82.48 1070 SER A C 1
ATOM 3313 O O . SER A 1 422 ? -41.410 16.239 24.402 1.00 85.58 1070 SER A O 1
ATOM 3316 N N . GLY A 1 423 ? -42.758 17.606 23.228 1.00 77.05 1071 GLY A N 1
ATOM 3317 C CA . GLY A 1 423 ? -42.212 17.169 21.954 1.00 71.87 1071 GLY A CA 1
ATOM 3318 C C . GLY A 1 423 ? -40.747 17.522 21.762 1.00 73.53 1071 GLY A C 1
ATOM 3319 O O . GLY A 1 423 ? -40.014 17.735 22.733 1.00 70.76 1071 GLY A O 1
ATOM 3320 N N . GLY A 1 424 ? -40.299 17.595 20.508 1.00 69.41 1072 GLY A N 1
ATOM 3321 C CA . GLY A 1 424 ? -38.956 18.083 20.252 1.00 62.77 1072 GLY A CA 1
ATOM 3322 C C . GLY A 1 424 ? -38.721 19.511 20.705 1.00 62.99 1072 GLY A C 1
ATOM 3323 O O . GLY A 1 424 ? -37.590 19.996 20.604 1.00 67.52 1072 GLY A O 1
ATOM 3324 N N . GLU A 1 425 ? -39.757 20.203 21.176 1.00 63.34 1073 GLU A N 1
ATOM 3325 C CA . GLU A 1 425 ? -39.554 21.508 21.798 1.00 71.39 1073 GLU A CA 1
ATOM 3326 C C . GLU A 1 425 ? -38.725 21.373 23.065 1.00 66.23 1073 GLU A C 1
ATOM 3327 O O . GLU A 1 425 ? -37.816 22.174 23.330 1.00 61.67 1073 GLU A O 1
ATOM 3333 N N . LYS A 1 426 ? -39.051 20.373 23.871 1.00 64.22 1074 LYS A N 1
ATOM 3334 C CA . LYS A 1 426 ? -38.236 19.948 24.992 1.00 61.73 1074 LYS A CA 1
ATOM 3335 C C . LYS A 1 426 ? -36.765 19.816 24.596 1.00 53.00 1074 LYS A C 1
ATOM 3336 O O . LYS A 1 426 ? -35.873 20.211 25.349 1.00 52.17 1074 LYS A O 1
ATOM 3342 N N . ALA A 1 427 ? -36.489 19.304 23.403 1.00 49.91 1075 ALA A N 1
ATOM 3343 C CA . ALA A 1 427 ? -35.098 19.053 23.042 1.00 53.47 1075 ALA A CA 1
ATOM 3344 C C . ALA A 1 427 ? -34.409 20.331 22.584 1.00 54.69 1075 ALA A C 1
ATOM 3345 O O . ALA A 1 427 ? -33.288 20.627 23.011 1.00 52.18 1075 ALA A O 1
ATOM 3347 N N . LEU A 1 428 ? -35.067 21.096 21.705 1.00 57.73 1076 LEU A N 1
ATOM 3348 C CA . LEU A 1 428 ? -34.495 22.355 21.236 1.00 53.21 1076 LEU A CA 1
ATOM 3349 C C . LEU A 1 428 ? -34.240 23.320 22.382 1.00 52.92 1076 LEU A C 1
ATOM 3350 O O . LEU A 1 428 ? -33.270 24.085 22.354 1.00 49.25 1076 LEU A O 1
ATOM 3355 N N . THR A 1 429 ? -35.103 23.300 23.392 1.00 52.40 1077 THR A N 1
ATOM 3356 C CA . THR A 1 429 ? -34.888 24.128 24.563 1.00 49.08 1077 THR A CA 1
ATOM 3357 C C . THR A 1 429 ? -33.672 23.661 25.343 1.00 48.27 1077 THR A C 1
ATOM 3358 O O . THR A 1 429 ? -32.786 24.460 25.665 1.00 48.52 1077 THR A O 1
ATOM 3362 N N . ALA A 1 430 ? -33.610 22.365 25.654 1.00 50.06 1078 ALA A N 1
ATOM 3363 C CA . ALA A 1 430 ? -32.471 21.847 26.398 1.00 42.02 1078 ALA A CA 1
ATOM 3364 C C . ALA A 1 430 ? -31.184 22.216 25.694 1.00 44.16 1078 ALA A C 1
ATOM 3365 O O . ALA A 1 430 ? -30.180 22.528 26.342 1.00 46.60 1078 ALA A O 1
ATOM 3367 N N . LEU A 1 431 ? -31.215 22.265 24.364 1.00 43.70 1079 LEU A N 1
ATOM 3368 C CA . LEU A 1 431 ? -29.990 22.527 23.621 1.00 47.90 1079 LEU A CA 1
ATOM 3369 C C . LEU A 1 431 ? -29.645 24.005 23.585 1.00 49.74 1079 LEU A C 1
ATOM 3370 O O . LEU A 1 431 ? -28.453 24.356 23.547 1.00 45.04 1079 LEU A O 1
ATOM 3375 N N . ALA A 1 432 ? -30.657 24.883 23.606 1.00 48.34 1080 ALA A N 1
ATOM 3376 C CA . ALA A 1 432 ? -30.366 26.305 23.761 1.00 48.05 1080 ALA A CA 1
ATOM 3377 C C . ALA A 1 432 ? -29.664 26.551 25.085 1.00 42.98 1080 ALA A C 1
ATOM 3378 O O . ALA A 1 432 ? -28.600 27.180 25.132 1.00 42.60 1080 ALA A O 1
ATOM 3380 N N . PHE A 1 433 ? -30.224 26.013 26.168 1.00 44.89 1081 PHE A N 1
ATOM 3381 C CA . PHE A 1 433 ? -29.572 26.109 27.465 1.00 41.31 1081 PHE A CA 1
ATOM 3382 C C . PHE A 1 433 ? -28.130 25.638 27.389 1.00 42.34 1081 PHE A C 1
ATOM 3383 O O . PHE A 1 433 ? -27.208 26.379 27.734 1.00 41.84 1081 PHE A O 1
ATOM 3391 N N . ILE A 1 434 ? -27.923 24.402 26.922 1.00 44.04 1082 ILE A N 1
ATOM 3392 C CA . ILE A 1 434 ? -26.582 23.827 26.871 1.00 36.91 1082 ILE A CA 1
ATOM 3393 C C . ILE A 1 434 ? -25.655 24.744 26.100 1.00 40.59 1082 ILE A C 1
ATOM 3394 O O . ILE A 1 434 ? -24.560 25.089 26.557 1.00 39.07 1082 ILE A O 1
ATOM 3399 N N . PHE A 1 435 ? -26.098 25.186 24.932 1.00 43.15 1083 PHE A N 1
ATOM 3400 C CA . PHE A 1 435 ? -25.240 26.037 24.128 1.00 44.12 1083 PHE A CA 1
ATOM 3401 C C . PHE A 1 435 ? -25.012 27.389 24.767 1.00 40.30 1083 PHE A C 1
ATOM 3402 O O . PHE A 1 435 ? -23.935 27.971 24.582 1.00 40.83 1083 PHE A O 1
ATOM 3410 N N . ALA A 1 436 ? -26.001 27.903 25.505 1.00 40.39 1084 ALA A N 1
ATOM 3411 C CA . ALA A 1 436 ? -25.828 29.172 26.204 1.00 38.24 1084 ALA A CA 1
ATOM 3412 C C . ALA A 1 436 ? -24.621 29.110 27.135 1.00 43.39 1084 ALA A C 1
ATOM 3413 O O . ALA A 1 436 ? -23.720 29.955 27.075 1.00 41.45 1084 ALA A O 1
ATOM 3415 N N . ILE A 1 437 ? -24.579 28.084 27.990 1.00 41.61 1085 ILE A N 1
ATOM 3416 C CA . ILE A 1 437 ? -23.427 27.894 28.856 1.00 38.84 1085 ILE A CA 1
ATOM 3417 C C . ILE A 1 437 ? -22.163 27.719 28.028 1.00 38.32 1085 ILE A C 1
ATOM 3418 O O . ILE A 1 437 ? -21.109 28.276 28.349 1.00 45.66 1085 ILE A O 1
ATOM 3423 N N . GLN A 1 438 ? -22.247 26.964 26.938 1.00 39.73 1086 GLN A N 1
ATOM 3424 C CA . GLN A 1 438 ? -21.035 26.625 26.210 1.00 37.75 1086 GLN A CA 1
ATOM 3425 C C . GLN A 1 438 ? -20.386 27.868 25.615 1.00 38.77 1086 GLN A C 1
ATOM 3426 O O . GLN A 1 438 ? -19.160 27.920 25.489 1.00 38.59 1086 GLN A O 1
ATOM 3432 N N . ARG A 1 439 ? -21.178 28.884 25.258 1.00 43.90 1087 ARG A N 1
ATOM 3433 C CA . ARG A 1 439 ? -20.591 30.114 24.725 1.00 42.58 1087 ARG A CA 1
ATOM 3434 C C . ARG A 1 439 ? -20.004 30.969 25.824 1.00 44.52 1087 ARG A C 1
ATOM 3435 O O . ARG A 1 439 ? -18.988 31.638 25.609 1.00 45.15 1087 ARG A O 1
ATOM 3443 N N . PHE A 1 440 ? -20.578 30.918 27.017 1.00 40.60 1088 PHE A N 1
ATOM 3444 C CA . PHE A 1 440 ? -19.934 31.597 28.123 1.00 39.76 1088 PHE A CA 1
ATOM 3445 C C . PHE A 1 440 ? -18.670 30.863 28.526 1.00 41.57 1088 PHE A C 1
ATOM 3446 O O . PHE A 1 440 ? -17.563 31.411 28.461 1.00 43.94 1088 PHE A O 1
ATOM 3454 N N . LYS A 1 441 ? -18.810 29.600 28.917 1.00 43.89 1089 LYS A N 1
ATOM 3455 C CA . LYS A 1 441 ? -17.686 28.832 29.446 1.00 44.85 1089 LYS A CA 1
ATOM 3456 C C . LYS A 1 441 ? -17.682 27.456 28.788 1.00 44.75 1089 LYS A C 1
ATOM 3457 O O . LYS A 1 441 ? -18.291 26.506 29.294 1.00 46.56 1089 LYS A O 1
ATOM 3463 N N . PRO A 1 442 ? -16.970 27.320 27.670 1.00 38.68 1090 PRO A N 1
ATOM 3464 C CA . PRO A 1 442 ? -16.917 26.021 26.975 1.00 40.53 1090 PRO A CA 1
ATOM 3465 C C . PRO A 1 442 ? -16.393 24.917 27.881 1.00 46.16 1090 PRO A C 1
ATOM 3466 O O . PRO A 1 442 ? -15.337 25.049 28.497 1.00 49.22 1090 PRO A O 1
ATOM 3470 N N . ALA A 1 443 ? -17.137 23.813 27.959 1.00 48.22 1091 ALA A N 1
ATOM 3471 C CA . ALA A 1 443 ? -16.582 22.596 28.530 1.00 47.19 1091 ALA A CA 1
ATOM 3472 C C . ALA A 1 443 ? -15.601 21.958 27.537 1.00 50.26 1091 ALA A C 1
ATOM 3473 O O . ALA A 1 443 ? -15.671 22.222 26.330 1.00 49.31 1091 ALA A O 1
ATOM 3475 N N . PRO A 1 444 ? -14.671 21.112 28.024 1.00 52.76 1092 PRO A N 1
ATOM 3476 C CA . PRO A 1 444 ? -13.669 20.518 27.108 1.00 48.93 1092 PRO A CA 1
ATOM 3477 C C . PRO A 1 444 ? -14.273 19.724 25.959 1.00 43.99 1092 PRO A C 1
ATOM 3478 O O . PRO A 1 444 ? -13.733 19.741 24.845 1.00 46.52 1092 PRO A O 1
ATOM 3482 N N . PHE A 1 445 ? -15.370 19.017 26.195 1.00 36.35 1093 PHE A N 1
ATOM 3483 C CA . PHE A 1 445 ? -16.073 18.362 25.111 1.00 40.24 1093 PHE A CA 1
ATOM 3484 C C . PHE A 1 445 ? -17.540 18.272 25.486 1.00 39.82 1093 PHE A C 1
ATOM 3485 O O . PHE A 1 445 ? -17.913 18.427 26.658 1.00 31.59 1093 PHE A O 1
ATOM 3493 N N . TYR A 1 446 ? -18.360 17.976 24.464 1.00 35.27 1094 TYR A N 1
ATOM 3494 C CA . TYR A 1 446 ? -19.774 17.677 24.605 1.00 40.79 1094 TYR A CA 1
ATOM 3495 C C . TYR A 1 446 ? -20.062 16.322 23.959 1.00 41.60 1094 TYR A C 1
ATOM 3496 O O . TYR A 1 446 ? -19.501 15.992 22.911 1.00 34.73 1094 TYR A O 1
ATOM 3505 N N . LEU A 1 447 ? -20.946 15.540 24.576 1.00 42.44 1095 LEU A N 1
ATOM 3506 C CA . LEU A 1 447 ? -21.343 14.246 24.039 1.00 40.05 1095 LEU A CA 1
ATOM 3507 C C . LEU A 1 447 ? -22.844 14.236 23.823 1.00 42.62 1095 LEU A C 1
ATOM 3508 O O . LEU A 1 447 ? -23.612 14.324 24.785 1.00 44.11 1095 LEU A O 1
ATOM 3513 N N . PHE A 1 448 ? -23.254 14.101 22.569 1.00 39.16 1096 PHE A N 1
ATOM 3514 C CA . PHE A 1 448 ? -24.660 14.058 22.185 1.00 46.19 1096 PHE A CA 1
ATOM 3515 C C . PHE A 1 448 ? -24.925 12.700 21.551 1.00 52.66 1096 PHE A C 1
ATOM 3516 O O . PHE A 1 448 ? -24.585 12.465 20.389 1.00 56.23 1096 PHE A O 1
ATOM 3524 N N . ASP A 1 449 ? -25.534 11.810 22.297 1.00 52.22 1097 ASP A N 1
ATOM 3525 C CA . ASP A 1 449 ? -26.084 10.611 21.715 1.00 60.87 1097 ASP A CA 1
ATOM 3526 C C . ASP A 1 449 ? -27.534 10.962 21.427 1.00 66.50 1097 ASP A C 1
ATOM 3527 O O . ASP A 1 449 ? -28.080 11.802 22.133 1.00 72.01 1097 ASP A O 1
ATOM 3532 N N . GLU A 1 450 ? -28.180 10.286 20.455 1.00 67.59 1098 GLU A N 1
ATOM 3533 C CA . GLU A 1 450 ? -29.514 10.648 19.931 1.00 68.52 1098 GLU A CA 1
ATOM 3534 C C . GLU A 1 450 ? -29.732 12.172 19.834 1.00 74.58 1098 GLU A C 1
ATOM 3535 O O . GLU A 1 450 ? -29.056 12.834 19.041 1.00 70.78 1098 GLU A O 1
ATOM 3541 N N . ILE A 1 451 ? -30.699 12.718 20.600 1.00 74.08 1099 ILE A N 1
ATOM 3542 C CA . ILE A 1 451 ? -31.186 14.108 20.693 1.00 74.26 1099 ILE A CA 1
ATOM 3543 C C . ILE A 1 451 ? -31.766 14.607 19.374 1.00 74.60 1099 ILE A C 1
ATOM 3544 O O . ILE A 1 451 ? -32.535 15.574 19.356 1.00 72.93 1099 ILE A O 1
ATOM 3549 N N . ASP A 1 452 ? -31.413 13.977 18.261 1.00 72.99 1100 ASP A N 1
ATOM 3550 C CA . ASP A 1 452 ? -32.115 14.250 17.018 1.00 73.14 1100 ASP A CA 1
ATOM 3551 C C . ASP A 1 452 ? -33.295 13.311 16.802 1.00 75.51 1100 ASP A C 1
ATOM 3552 O O . ASP A 1 452 ? -34.046 13.484 15.834 1.00 74.07 1100 ASP A O 1
ATOM 3557 N N . ALA A 1 453 ? -33.485 12.347 17.706 1.00 76.85 1101 ALA A N 1
ATOM 3558 C CA . ALA A 1 453 ? -34.551 11.362 17.586 1.00 82.87 1101 ALA A CA 1
ATOM 3559 C C . ALA A 1 453 ? -35.937 11.983 17.452 1.00 83.86 1101 ALA A C 1
ATOM 3560 O O . ALA A 1 453 ? -36.847 11.318 16.946 1.00 84.24 1101 ALA A O 1
ATOM 3562 N N . HIS A 1 454 ? -36.136 13.224 17.902 1.00 80.37 1102 HIS A N 1
ATOM 3563 C CA . HIS A 1 454 ? -37.474 13.809 17.934 1.00 81.03 1102 HIS A CA 1
ATOM 3564 C C . HIS A 1 454 ? -37.558 15.169 17.250 1.00 74.58 1102 HIS A C 1
ATOM 3565 O O . HIS A 1 454 ? -38.539 15.896 17.447 1.00 74.21 1102 HIS A O 1
ATOM 3572 N N . LEU A 1 455 ? -36.561 15.535 16.454 1.00 72.18 1103 LEU A N 1
ATOM 3573 C CA . LEU A 1 455 ? -36.608 16.767 15.683 1.00 78.15 1103 LEU A CA 1
ATOM 3574 C C . LEU A 1 455 ? -36.749 16.438 14.208 1.00 81.99 1103 LEU A C 1
ATOM 3575 O O . LEU A 1 455 ? -36.142 15.481 13.715 1.00 81.94 1103 LEU A O 1
ATOM 3580 N N . ASP A 1 456 ? -37.564 17.230 13.519 1.00 78.72 1104 ASP A N 1
ATOM 3581 C CA . ASP A 1 456 ? -37.695 17.119 12.080 1.00 75.59 1104 ASP A CA 1
ATOM 3582 C C . ASP A 1 456 ? -36.408 17.585 11.403 1.00 75.13 1104 ASP A C 1
ATOM 3583 O O . ASP A 1 456 ? -35.440 17.997 12.051 1.00 74.92 1104 ASP A O 1
ATOM 3588 N N . ASP A 1 457 ? -36.431 17.579 10.070 1.00 71.60 1105 ASP A N 1
ATOM 3589 C CA . ASP A 1 457 ? -35.227 17.859 9.295 1.00 73.40 1105 ASP A CA 1
ATOM 3590 C C . ASP A 1 457 ? -34.788 19.307 9.438 1.00 69.16 1105 ASP A C 1
ATOM 3591 O O . ASP A 1 457 ? -33.607 19.581 9.677 1.00 70.00 1105 ASP A O 1
ATOM 3596 N N . ALA A 1 458 ? -35.719 20.251 9.264 1.00 71.26 1106 ALA A N 1
ATOM 3597 C CA . ALA A 1 458 ? -35.355 21.664 9.335 1.00 74.87 1106 ALA A CA 1
ATOM 3598 C C . ALA A 1 458 ? -34.725 22.000 10.680 1.00 72.44 1106 ALA A C 1
ATOM 3599 O O . ALA A 1 458 ? -33.814 22.832 10.748 1.00 65.71 1106 ALA A O 1
ATOM 3601 N N . ASN A 1 459 ? -35.171 21.340 11.751 1.00 73.57 1107 ASN A N 1
ATOM 3602 C CA . ASN A 1 459 ? -34.522 21.523 13.043 1.00 72.84 1107 ASN A CA 1
ATOM 3603 C C . ASN A 1 459 ? -33.109 20.940 13.036 1.00 70.66 1107 ASN A C 1
ATOM 3604 O O . ASN A 1 459 ? -32.135 21.661 13.290 1.00 68.52 1107 ASN A O 1
ATOM 3609 N N . VAL A 1 460 ? -32.969 19.648 12.712 1.00 65.27 1108 VAL A N 1
ATOM 3610 C CA . VAL A 1 460 ? -31.650 19.023 12.810 1.00 61.33 1108 VAL A CA 1
ATOM 3611 C C . VAL A 1 460 ? -30.619 19.784 11.986 1.00 59.79 1108 VAL A C 1
ATOM 3612 O O . VAL A 1 460 ? -29.428 19.797 12.329 1.00 55.89 1108 VAL A O 1
ATOM 3616 N N . LYS A 1 461 ? -31.043 20.470 10.925 1.00 61.21 1109 LYS A N 1
ATOM 3617 C CA . LYS A 1 461 ? -30.060 21.212 10.147 1.00 67.00 1109 LYS A CA 1
ATOM 3618 C C . LYS A 1 461 ? -29.484 22.383 10.952 1.00 61.60 1109 LYS A C 1
ATOM 3619 O O . LYS A 1 461 ? -28.267 22.593 10.971 1.00 55.71 1109 LYS A O 1
ATOM 3625 N N . ARG A 1 462 ? -30.335 23.135 11.659 1.00 58.56 1110 ARG A N 1
ATOM 3626 C CA . ARG A 1 462 ? -29.816 24.262 12.442 1.00 62.54 1110 ARG A CA 1
ATOM 3627 C C . ARG A 1 462 ? -28.950 23.783 13.607 1.00 58.87 1110 ARG A C 1
ATOM 3628 O O . ARG A 1 462 ? -27.904 24.384 13.904 1.00 57.97 1110 ARG A O 1
ATOM 3636 N N . VAL A 1 463 ? -29.361 22.697 14.271 1.00 55.26 1111 VAL A N 1
ATOM 3637 C CA . VAL A 1 463 ? -28.545 22.112 15.331 1.00 46.77 1111 VAL A CA 1
ATOM 3638 C C . VAL A 1 463 ? -27.174 21.729 14.796 1.00 48.86 1111 VAL A C 1
ATOM 3639 O O . VAL A 1 463 ? -26.142 22.054 15.395 1.00 50.39 1111 VAL A O 1
ATOM 3643 N N . ALA A 1 464 ? -27.138 21.024 13.660 1.00 54.26 1112 ALA A N 1
ATOM 3644 C CA . ALA A 1 464 ? -25.854 20.644 13.077 1.00 53.04 1112 ALA A CA 1
ATOM 3645 C C . ALA A 1 464 ? -25.029 21.874 12.733 1.00 55.42 1112 ALA A C 1
ATOM 3646 O O . ALA A 1 464 ? -23.809 21.889 12.943 1.00 55.38 1112 ALA A O 1
ATOM 3648 N N . ASP A 1 465 ? -25.681 22.931 12.236 1.00 59.36 1113 ASP A N 1
ATOM 3649 C CA . ASP A 1 465 ? -24.971 24.191 12.011 1.00 61.78 1113 ASP A CA 1
ATOM 3650 C C . ASP A 1 465 ? -24.485 24.784 13.318 1.00 57.47 1113 ASP A C 1
ATOM 3651 O O . ASP A 1 465 ? -23.343 25.251 13.414 1.00 62.82 1113 ASP A O 1
ATOM 3656 N N . LEU A 1 466 ? -25.339 24.778 14.338 1.00 55.28 1114 LEU A N 1
ATOM 3657 C CA . LEU A 1 466 ? -24.920 25.300 15.629 1.00 54.63 1114 LEU A CA 1
ATOM 3658 C C . LEU A 1 466 ? -23.745 24.511 16.180 1.00 48.30 1114 LEU A C 1
ATOM 3659 O O . LEU A 1 466 ? -22.784 25.088 16.705 1.00 44.83 1114 LEU A O 1
ATOM 3664 N N . ILE A 1 467 ? -23.812 23.186 16.061 1.00 51.53 1115 ILE A N 1
ATOM 3665 C CA . ILE A 1 467 ? -22.720 22.330 16.513 1.00 53.55 1115 ILE A CA 1
ATOM 3666 C C . ILE A 1 467 ? -21.469 22.634 15.714 1.00 49.01 1115 ILE A C 1
ATOM 3667 O O . ILE A 1 467 ? -20.374 22.806 16.267 1.00 47.04 1115 ILE A O 1
ATOM 3672 N N . LYS A 1 468 ? -21.624 22.729 14.397 1.00 48.18 1116 LYS A N 1
ATOM 3673 C CA . LYS A 1 468 ? -20.480 23.010 13.546 1.00 54.24 1116 LYS A CA 1
ATOM 3674 C C . LYS A 1 468 ? -19.828 24.342 13.915 1.00 58.06 1116 LYS A C 1
ATOM 3675 O O . LYS A 1 468 ? -18.596 24.437 13.985 1.00 56.65 1116 LYS A O 1
ATOM 3681 N N . GLU A 1 469 ? -20.631 25.379 14.189 1.00 58.86 1117 GLU A N 1
ATOM 3682 C CA . GLU A 1 469 ? -20.047 26.666 14.568 1.00 60.90 1117 GLU A CA 1
ATOM 3683 C C . GLU A 1 469 ? -19.292 26.559 15.889 1.00 58.69 1117 GLU A C 1
ATOM 3684 O O . GLU A 1 469 ? -18.120 26.952 15.976 1.00 54.98 1117 GLU A O 1
ATOM 3690 N N . SER A 1 470 ? -19.930 25.978 16.917 1.00 56.87 1118 SER A N 1
ATOM 3691 C CA . SER A 1 470 ? -19.322 25.912 18.248 1.00 51.56 1118 SER A CA 1
ATOM 3692 C C . SER A 1 470 ? -18.067 25.058 18.291 1.00 53.64 1118 SER A C 1
ATOM 3693 O O . SER A 1 470 ? -17.241 25.245 19.194 1.00 50.08 1118 SER A O 1
ATOM 3696 N N . SER A 1 471 ? -17.903 24.120 17.347 1.00 56.96 1119 SER A N 1
ATOM 3697 C CA . SER A 1 471 ? -16.751 23.227 17.417 1.00 60.31 1119 SER A CA 1
ATOM 3698 C C . SER A 1 471 ? -15.439 23.967 17.207 1.00 60.11 1119 SER A C 1
ATOM 3699 O O . SER A 1 471 ? -14.370 23.405 17.484 1.00 62.98 1119 SER A O 1
ATOM 3702 N N . ARG A 1 472 ? -15.501 25.229 16.782 1.00 63.97 1120 ARG A N 1
ATOM 3703 C CA . ARG A 1 472 ? -14.299 26.040 16.679 1.00 62.50 1120 ARG A CA 1
ATOM 3704 C C . ARG A 1 472 ? -13.648 26.263 18.032 1.00 63.03 1120 ARG A C 1
ATOM 3705 O O . ARG A 1 472 ? -12.474 26.629 18.079 1.00 73.44 1120 ARG A O 1
ATOM 3713 N N . GLU A 1 473 ? -14.368 26.039 19.136 1.00 63.02 1121 GLU A N 1
ATOM 3714 C CA . GLU A 1 473 ? -13.786 26.181 20.463 1.00 60.39 1121 GLU A CA 1
ATOM 3715 C C . GLU A 1 473 ? -14.024 24.983 21.375 1.00 59.08 1121 GLU A C 1
ATOM 3716 O O . GLU A 1 473 ? -13.402 24.919 22.439 1.00 63.73 1121 GLU A O 1
ATOM 3722 N N . SER A 1 474 ? -14.899 24.043 21.012 1.00 58.06 1122 SER A N 1
ATOM 3723 C CA . SER A 1 474 ? -15.172 22.863 21.830 1.00 55.05 1122 SER A CA 1
ATOM 3724 C C . SER A 1 474 ? -15.198 21.622 20.949 1.00 55.87 1122 SER A C 1
ATOM 3725 O O . SER A 1 474 ? -15.384 21.711 19.731 1.00 53.74 1122 SER A O 1
ATOM 3728 N N . GLN A 1 475 ? -15.018 20.457 21.579 1.00 50.21 1123 GLN A N 1
ATOM 3729 C CA . GLN A 1 475 ? -15.078 19.162 20.900 1.00 43.63 1123 GLN A CA 1
ATOM 3730 C C . GLN A 1 475 ? -16.495 18.622 20.981 1.00 41.38 1123 GLN A C 1
ATOM 3731 O O . GLN A 1 475 ? -17.101 18.619 22.063 1.00 38.26 1123 GLN A O 1
ATOM 3737 N N . PHE A 1 476 ? -17.023 18.178 19.841 1.00 42.15 1124 PHE A N 1
ATOM 3738 C CA . PHE A 1 476 ? -18.355 17.586 19.765 1.00 45.06 1124 PHE A CA 1
ATOM 3739 C C . PHE A 1 476 ? -18.290 16.151 19.252 1.00 39.99 1124 PHE A C 1
ATOM 3740 O O . PHE A 1 476 ? -17.695 15.880 18.202 1.00 42.81 1124 PHE A O 1
ATOM 3748 N N . ILE A 1 477 ? -18.905 15.247 20.004 1.00 37.47 1125 ILE A N 1
ATOM 3749 C CA . ILE A 1 477 ? -18.998 13.827 19.690 1.00 39.89 1125 ILE A CA 1
ATOM 3750 C C . ILE A 1 477 ? -20.484 13.515 19.614 1.00 42.21 1125 ILE A C 1
ATOM 3751 O O . ILE A 1 477 ? -21.152 13.456 20.658 1.00 38.84 1125 ILE A O 1
ATOM 3756 N N . VAL A 1 478 ? -21.017 13.333 18.398 1.00 41.85 1126 VAL A N 1
ATOM 3757 C CA . VAL A 1 478 ? -22.462 13.161 18.203 1.00 43.65 1126 VAL A CA 1
ATOM 3758 C C . VAL A 1 478 ? -22.761 11.763 17.668 1.00 45.04 1126 VAL A C 1
ATOM 3759 O O . VAL A 1 478 ? -22.288 11.389 16.590 1.00 48.07 1126 VAL A O 1
ATOM 3763 N N . ILE A 1 479 ? -23.577 11.014 18.405 1.00 48.88 1127 ILE A N 1
ATOM 3764 C CA . ILE A 1 479 ? -23.985 9.664 18.026 1.00 50.02 1127 ILE A CA 1
ATOM 3765 C C . ILE A 1 479 ? -25.350 9.760 17.361 1.00 50.80 1127 ILE A C 1
ATOM 3766 O O . ILE A 1 479 ? -26.362 10.006 18.024 1.00 51.10 1127 ILE A O 1
ATOM 3771 N N . THR A 1 480 ? -25.382 9.539 16.054 1.00 50.49 1128 THR A N 1
ATOM 3772 C CA . THR A 1 480 ? -26.559 9.869 15.273 1.00 59.62 1128 THR A CA 1
ATOM 3773 C C . THR A 1 480 ? -26.695 8.881 14.124 1.00 61.59 1128 THR A C 1
ATOM 3774 O O . THR A 1 480 ? -25.827 8.035 13.891 1.00 62.21 1128 THR A O 1
ATOM 3778 N N . LEU A 1 481 ? -27.806 9.000 13.402 1.00 66.32 1129 LEU A N 1
ATOM 3779 C CA . LEU A 1 481 ? -27.980 8.284 12.144 1.00 73.88 1129 LEU A CA 1
ATOM 3780 C C . LEU A 1 481 ? -28.545 9.191 11.056 1.00 65.72 1129 LEU A C 1
ATOM 3781 O O . LEU A 1 481 ? -28.799 8.713 9.943 1.00 71.85 1129 LEU A O 1
ATOM 3786 N N . ARG A 1 482 ? -28.722 10.478 11.344 1.00 62.07 1130 ARG A N 1
ATOM 3787 C CA . ARG A 1 482 ? -29.353 11.427 10.437 1.00 68.73 1130 ARG A CA 1
ATOM 3788 C C . ARG A 1 482 ? -28.319 12.045 9.503 1.00 67.41 1130 ARG A C 1
ATOM 3789 O O . ARG A 1 482 ? -27.276 12.535 9.951 1.00 66.27 1130 ARG A O 1
ATOM 3797 N N . ASP A 1 483 ? -28.625 12.033 8.204 1.00 71.43 1131 ASP A N 1
ATOM 3798 C CA . ASP A 1 483 ? -27.617 12.356 7.199 1.00 70.07 1131 ASP A CA 1
ATOM 3799 C C . ASP A 1 483 ? -27.194 13.814 7.277 1.00 65.76 1131 ASP A C 1
ATOM 3800 O O . ASP A 1 483 ? -26.024 14.138 7.032 1.00 60.13 1131 ASP A O 1
ATOM 3805 N N . VAL A 1 484 ? -28.119 14.703 7.632 1.00 63.15 1132 VAL A N 1
ATOM 3806 C CA . VAL A 1 484 ? -27.767 16.113 7.733 1.00 66.47 1132 VAL A CA 1
ATOM 3807 C C . VAL A 1 484 ? -26.736 16.321 8.836 1.00 66.65 1132 VAL A C 1
ATOM 3808 O O . VAL A 1 484 ? -25.813 17.137 8.704 1.00 66.89 1132 VAL A O 1
ATOM 3812 N N . MET A 1 485 ? -26.875 15.581 9.939 1.00 62.36 1133 MET A N 1
ATOM 3813 C CA . MET A 1 485 ? -25.897 15.679 11.017 1.00 59.79 1133 MET A CA 1
ATOM 3814 C C . MET A 1 485 ? -24.540 15.162 10.564 1.00 61.79 1133 MET A C 1
ATOM 3815 O O . MET A 1 485 ? -23.509 15.807 10.790 1.00 64.76 1133 MET A O 1
ATOM 3820 N N . MET A 1 486 ? -24.527 13.989 9.929 1.00 63.24 1134 MET A N 1
ATOM 3821 C CA . MET A 1 486 ? -23.317 13.459 9.308 1.00 64.58 1134 MET A CA 1
ATOM 3822 C C . MET A 1 486 ? -22.640 14.474 8.406 1.00 60.30 1134 MET A C 1
ATOM 3823 O O . MET A 1 486 ? -21.408 14.494 8.290 1.00 58.33 1134 MET A O 1
ATOM 3828 N N . ALA A 1 487 ? -23.438 15.304 7.735 1.00 65.28 1135 ALA A N 1
ATOM 3829 C CA . ALA A 1 487 ? -22.951 16.063 6.591 1.00 62.12 1135 ALA A CA 1
ATOM 3830 C C . ALA A 1 487 ? -21.885 17.079 6.995 1.00 68.79 1135 ALA A C 1
ATOM 3831 O O . ALA A 1 487 ? -20.911 17.297 6.259 1.00 67.38 1135 ALA A O 1
ATOM 3833 N N . ASN A 1 488 ? -22.038 17.701 8.164 1.00 67.98 1136 ASN A N 1
ATOM 3834 C CA . ASN A 1 488 ? -21.103 18.730 8.601 1.00 62.88 1136 ASN A CA 1
ATOM 3835 C C . ASN A 1 488 ? -19.988 18.210 9.493 1.00 61.42 1136 ASN A C 1
ATOM 3836 O O . ASN A 1 488 ? -19.097 18.988 9.852 1.00 66.29 1136 ASN A O 1
ATOM 3841 N N . ALA A 1 489 ? -20.008 16.946 9.885 1.00 50.62 1137 ALA A N 1
ATOM 3842 C CA . ALA A 1 489 ? -18.930 16.483 10.739 1.00 58.97 1137 ALA A CA 1
ATOM 3843 C C . ALA A 1 489 ? -17.597 16.631 10.020 1.00 55.61 1137 ALA A C 1
ATOM 3844 O O . ALA A 1 489 ? -17.524 16.604 8.788 1.00 53.17 1137 ALA A O 1
ATOM 3846 N N . ASP A 1 490 ? -16.544 16.839 10.809 1.00 51.42 1138 ASP A N 1
ATOM 3847 C CA . ASP A 1 490 ? -15.184 16.814 10.285 1.00 48.88 1138 ASP A CA 1
ATOM 3848 C C . ASP A 1 490 ? -14.701 15.390 10.085 1.00 50.79 1138 ASP A C 1
ATOM 3849 O O . ASP A 1 490 ? -13.861 15.136 9.218 1.00 52.21 1138 ASP A O 1
ATOM 3854 N N . LYS A 1 491 ? -15.185 14.471 10.915 1.00 56.80 1139 LYS A N 1
ATOM 3855 C CA . LYS A 1 491 ? -14.832 13.062 10.874 1.00 52.95 1139 LYS A CA 1
ATOM 3856 C C . LYS A 1 491 ? -16.090 12.256 11.161 1.00 53.52 1139 LYS A C 1
ATOM 3857 O O . LYS A 1 491 ? -16.956 12.693 11.927 1.00 53.52 1139 LYS A O 1
ATOM 3863 N N . ILE A 1 492 ? -16.204 11.097 10.513 1.00 53.13 1140 ILE A N 1
ATOM 3864 C CA . ILE A 1 492 ? -17.301 10.164 10.733 1.00 48.87 1140 ILE A CA 1
ATOM 3865 C C . ILE A 1 492 ? -16.708 8.825 11.147 1.00 55.37 1140 ILE A C 1
ATOM 3866 O O . ILE A 1 492 ? -15.781 8.320 10.501 1.00 60.83 1140 ILE A O 1
ATOM 3871 N N . ILE A 1 493 ? -17.221 8.274 12.243 1.00 54.48 1141 ILE A N 1
ATOM 3872 C CA . ILE A 1 493 ? -16.882 6.938 12.716 1.00 47.55 1141 ILE A CA 1
ATOM 3873 C C . ILE A 1 493 ? -18.108 6.071 12.477 1.00 48.40 1141 ILE A C 1
ATOM 3874 O O . ILE A 1 493 ? -19.218 6.421 12.906 1.00 42.71 1141 ILE A O 1
ATOM 3879 N N . GLY A 1 494 ? -17.918 4.950 11.789 1.00 54.36 1142 GLY A N 1
ATOM 3880 C CA . GLY A 1 494 ? -18.987 3.999 11.563 1.00 42.08 1142 GLY A CA 1
ATOM 3881 C C . GLY A 1 494 ? -18.932 2.876 12.577 1.00 45.82 1142 GLY A C 1
ATOM 3882 O O . GLY A 1 494 ? -17.854 2.459 13.005 1.00 45.48 1142 GLY A O 1
ATOM 3883 N N . VAL A 1 495 ? -20.115 2.382 12.957 1.00 43.91 1143 VAL A N 1
ATOM 3884 C CA . VAL A 1 495 ? -20.255 1.352 13.980 1.00 45.21 1143 VAL A CA 1
ATOM 3885 C C . VAL A 1 495 ? -21.321 0.371 13.510 1.00 42.74 1143 VAL A C 1
ATOM 3886 O O . VAL A 1 495 ? -22.482 0.748 13.358 1.00 47.42 1143 VAL A O 1
ATOM 3890 N N . SER A 1 496 ? -20.937 -0.883 13.300 1.00 48.84 1144 SER A N 1
ATOM 3891 C CA . SER A 1 496 ? -21.856 -1.912 12.815 1.00 56.85 1144 SER A CA 1
ATOM 3892 C C . SER A 1 496 ? -21.644 -3.212 13.582 1.00 52.06 1144 SER A C 1
ATOM 3893 O O . SER A 1 496 ? -20.592 -3.407 14.197 1.00 51.53 1144 SER A O 1
ATOM 3896 N N . MET A 1 497 ? -22.611 -4.137 13.465 1.00 56.90 1145 MET A N 1
ATOM 3897 C CA . MET A 1 497 ? -22.579 -5.418 14.175 1.00 58.36 1145 MET A CA 1
ATOM 3898 C C . MET A 1 497 ? -22.626 -6.578 13.161 1.00 60.99 1145 MET A C 1
ATOM 3899 O O . MET A 1 497 ? -23.541 -6.642 12.337 1.00 55.46 1145 MET A O 1
ATOM 3904 N N . ARG A 1 498 ? -21.638 -7.491 13.248 1.00 64.91 1146 ARG A N 1
ATOM 3905 C CA . ARG A 1 498 ? -21.458 -8.770 12.553 1.00 69.59 1146 ARG A CA 1
ATOM 3906 C C . ARG A 1 498 ? -21.278 -9.790 13.647 1.00 65.15 1146 ARG A C 1
ATOM 3907 O O . ARG A 1 498 ? -20.233 -9.810 14.296 1.00 65.59 1146 ARG A O 1
ATOM 3915 N N . ASP A 1 499 ? -22.196 -10.720 13.746 1.00 68.24 1147 ASP A N 1
ATOM 3916 C CA . ASP A 1 499 ? -21.968 -11.892 14.574 1.00 70.99 1147 ASP A CA 1
ATOM 3917 C C . ASP A 1 499 ? -21.721 -11.482 16.034 1.00 58.66 1147 ASP A C 1
ATOM 3918 O O . ASP A 1 499 ? -20.811 -11.981 16.708 1.00 50.32 1147 ASP A O 1
ATOM 3923 N N . GLY A 1 500 ? -22.498 -10.499 16.487 1.00 58.63 1148 GLY A N 1
ATOM 3924 C CA . GLY A 1 500 ? -22.703 -10.228 17.896 1.00 51.92 1148 GLY A CA 1
ATOM 3925 C C . GLY A 1 500 ? -21.727 -9.275 18.535 1.00 52.93 1148 GLY A C 1
ATOM 3926 O O . GLY A 1 500 ? -21.725 -9.139 19.764 1.00 60.96 1148 GLY A O 1
ATOM 3927 N N . VAL A 1 501 ? -20.880 -8.621 17.759 1.00 53.49 1149 VAL A N 1
ATOM 3928 C CA . VAL A 1 501 ? -19.860 -7.737 18.308 1.00 55.78 1149 VAL A CA 1
ATOM 3929 C C . VAL A 1 501 ? -20.050 -6.365 17.653 1.00 60.05 1149 VAL A C 1
ATOM 3930 O O . VAL A 1 501 ? -20.773 -6.244 16.670 1.00 58.10 1149 VAL A O 1
ATOM 3934 N N . SER A 1 502 ? -19.508 -5.312 18.228 1.00 59.01 1150 SER A N 1
ATOM 3935 C CA . SER A 1 502 ? -19.593 -4.053 17.495 1.00 48.67 1150 SER A CA 1
ATOM 3936 C C . SER A 1 502 ? -18.232 -3.729 16.883 1.00 53.16 1150 SER A C 1
ATOM 3937 O O . SER A 1 502 ? -17.194 -4.102 17.440 1.00 48.68 1150 SER A O 1
ATOM 3940 N N . ARG A 1 503 ? -18.215 -3.097 15.687 1.00 58.12 1151 ARG A N 1
ATOM 3941 C CA . ARG A 1 503 ? -16.943 -2.630 15.101 1.00 60.22 1151 ARG A CA 1
ATOM 3942 C C . ARG A 1 503 ? -17.027 -1.217 14.634 1.00 48.85 1151 ARG A C 1
ATOM 3943 O O . ARG A 1 503 ? -18.015 -0.782 14.046 1.00 50.06 1151 ARG A O 1
ATOM 3951 N N . VAL A 1 504 ? -15.889 -0.590 14.744 1.00 42.01 1152 VAL A N 1
ATOM 3952 C CA . VAL A 1 504 ? -15.765 0.794 14.400 1.00 53.69 1152 VAL A CA 1
ATOM 3953 C C . VAL A 1 504 ? -14.815 0.872 13.222 1.00 56.80 1152 VAL A C 1
ATOM 3954 O O . VAL A 1 504 ? -13.790 0.180 13.181 1.00 52.86 1152 VAL A O 1
ATOM 3958 N N . VAL A 1 505 ? -15.221 1.650 12.224 1.00 55.17 1153 VAL A N 1
ATOM 3959 C CA . VAL A 1 505 ? -14.431 1.896 11.032 1.00 60.74 1153 VAL A CA 1
ATOM 3960 C C . VAL A 1 505 ? -14.348 3.402 10.824 1.00 58.38 1153 VAL A C 1
ATOM 3961 O O . VAL A 1 505 ? -15.324 4.125 11.059 1.00 53.47 1153 VAL A O 1
ATOM 3965 N N . SER A 1 506 ? -13.157 3.876 10.462 1.00 55.60 1154 SER A N 1
ATOM 3966 C CA . SER A 1 506 ? -12.958 5.275 10.117 1.00 60.70 1154 SER A CA 1
ATOM 3967 C C . SER A 1 506 ? -13.487 5.449 8.701 1.00 65.82 1154 SER A C 1
ATOM 3968 O O . SER A 1 506 ? -12.957 4.855 7.757 1.00 73.83 1154 SER A O 1
ATOM 3971 N N . LEU A 1 507 ? -14.550 6.231 8.550 1.00 65.27 1155 LEU A N 1
ATOM 3972 C CA . LEU A 1 507 ? -15.391 6.128 7.363 1.00 69.93 1155 LEU A CA 1
ATOM 3973 C C . LEU A 1 507 ? -15.185 7.274 6.378 1.00 74.40 1155 LEU A C 1
ATOM 3974 O O . LEU A 1 507 ? -14.050 7.663 6.087 1.00 78.66 1155 LEU A O 1
ATOM 3979 N N . SER A 1 508 ? -16.281 7.815 5.862 1.00 71.80 1156 SER A N 1
ATOM 3980 C CA . SER A 1 508 ? -16.255 8.773 4.767 1.00 76.62 1156 SER A CA 1
ATOM 3981 C C . SER A 1 508 ? -17.662 9.297 4.555 1.00 80.34 1156 SER A C 1
ATOM 3982 O O . SER A 1 508 ? -18.643 8.602 4.844 1.00 79.21 1156 SER A O 1
ATOM 3985 N N . LEU A 1 509 ? -17.752 10.527 4.052 1.00 74.86 1157 LEU A N 1
ATOM 3986 C CA . LEU A 1 509 ? -19.067 11.103 3.810 1.00 77.22 1157 LEU A CA 1
ATOM 3987 C C . LEU A 1 509 ? -19.919 10.154 2.970 1.00 83.09 1157 LEU A C 1
ATOM 3988 O O . LEU A 1 509 ? -20.919 9.613 3.452 1.00 87.10 1157 LEU A O 1
ATOM 3990 N N . GLU A 1 510 ? -19.498 9.876 1.730 1.00 85.74 1158 GLU A N 1
ATOM 3991 C CA . GLU A 1 510 ? -20.377 9.125 0.829 1.00 96.95 1158 GLU A CA 1
ATOM 3992 C C . GLU A 1 510 ? -20.405 7.628 1.139 1.00 94.85 1158 GLU A C 1
ATOM 3993 O O . GLU A 1 510 ? -21.414 6.964 0.864 1.00 92.25 1158 GLU A O 1
ATOM 3999 N N . LYS A 1 511 ? -19.316 7.066 1.672 1.00 87.84 1159 LYS A N 1
ATOM 4000 C CA . LYS A 1 511 ? -19.401 5.706 2.193 1.00 82.79 1159 LYS A CA 1
ATOM 4001 C C . LYS A 1 511 ? -20.522 5.609 3.211 1.00 84.42 1159 LYS A C 1
ATOM 4002 O O . LYS A 1 511 ? -21.395 4.740 3.114 1.00 85.15 1159 LYS A O 1
ATOM 4008 N N . ALA A 1 512 ? -20.517 6.525 4.185 1.00 85.06 1160 ALA A N 1
ATOM 4009 C CA . ALA A 1 512 ? -21.537 6.534 5.224 1.00 84.81 1160 ALA A CA 1
ATOM 4010 C C . ALA A 1 512 ? -22.912 6.757 4.626 1.00 91.75 1160 ALA A C 1
ATOM 4011 O O . ALA A 1 512 ? -23.899 6.162 5.077 1.00 93.59 1160 ALA A O 1
ATOM 4013 N N . MET A 1 513 ? -22.994 7.623 3.612 1.00 94.16 1161 MET A N 1
ATOM 4014 C CA . MET A 1 513 ? -24.216 7.750 2.829 1.00 96.96 1161 MET A CA 1
ATOM 4015 C C . MET A 1 513 ? -24.685 6.386 2.353 1.00 101.90 1161 MET A C 1
ATOM 4016 O O . MET A 1 513 ? -25.781 5.938 2.706 1.00 103.65 1161 MET A O 1
ATOM 4021 N N . LYS A 1 514 ? -23.838 5.697 1.582 1.00 100.78 1162 LYS A N 1
ATOM 4022 C CA . LYS A 1 514 ? -24.185 4.378 1.069 1.00 97.92 1162 LYS A CA 1
ATOM 4023 C C . LYS A 1 514 ? -24.700 3.475 2.185 1.00 102.88 1162 LYS A C 1
ATOM 4024 O O . LYS A 1 514 ? -25.878 3.111 2.201 1.00 109.70 1162 LYS A O 1
ATOM 4030 N N . ILE A 1 515 ? -23.851 3.160 3.168 1.00 101.54 1163 ILE A N 1
ATOM 4031 C CA . ILE A 1 515 ? -24.232 2.172 4.180 1.00 101.96 1163 ILE A CA 1
ATOM 4032 C C . ILE A 1 515 ? -25.512 2.570 4.911 1.00 105.74 1163 ILE A C 1
ATOM 4033 O O . ILE A 1 515 ? -26.291 1.701 5.324 1.00 109.61 1163 ILE A O 1
ATOM 4038 N N . LEU A 1 516 ? -25.776 3.869 5.059 1.00 105.44 1164 LEU A N 1
ATOM 4039 C CA . LEU A 1 516 ? -26.927 4.323 5.829 1.00 106.88 1164 LEU A CA 1
ATOM 4040 C C . LEU A 1 516 ? -28.118 4.732 4.962 1.00 113.51 1164 LEU A C 1
ATOM 4041 O O . LEU A 1 516 ? -29.035 5.394 5.459 1.00 117.04 1164 LEU A O 1
ATOM 4046 N N . GLU A 1 517 ? -28.115 4.372 3.674 1.00 113.30 1165 GLU A N 1
ATOM 4047 C CA . GLU A 1 517 ? -29.347 4.248 2.900 1.00 117.74 1165 GLU A CA 1
ATOM 4048 C C . GLU A 1 517 ? -29.600 2.818 2.435 1.00 120.21 1165 GLU A C 1
ATOM 4049 O O . GLU A 1 517 ? -30.751 2.474 2.132 1.00 119.01 1165 GLU A O 1
ATOM 4055 N N . GLU A 1 518 ? -28.564 1.972 2.410 1.00 119.18 1166 GLU A N 1
ATOM 4056 C CA . GLU A 1 518 ? -28.744 0.546 2.161 1.00 116.86 1166 GLU A CA 1
ATOM 4057 C C . GLU A 1 518 ? -29.408 -0.144 3.354 1.00 119.98 1166 GLU A C 1
ATOM 4058 O O . GLU A 1 518 ? -30.335 -0.944 3.173 1.00 124.08 1166 GLU A O 1
ATOM 4064 N N . ALA A 1 519 ? -28.963 0.161 4.581 1.00 120.28 1167 ALA A N 1
ATOM 4065 C CA . ALA A 1 519 ? -29.582 -0.393 5.788 1.00 121.34 1167 ALA A CA 1
ATOM 4066 C C . ALA A 1 519 ? -30.980 0.160 6.055 1.00 124.79 1167 ALA A C 1
ATOM 4067 O O . ALA A 1 519 ? -31.676 -0.370 6.931 1.00 122.89 1167 ALA A O 1
ATOM 4069 N N . LYS A 1 520 ? -31.401 1.205 5.334 1.00 129.34 1168 LYS A N 1
ATOM 4070 C CA . LYS A 1 520 ? -32.743 1.789 5.453 1.00 130.22 1168 LYS A CA 1
ATOM 4071 C C . LYS A 1 520 ? -33.602 1.231 4.320 1.00 131.24 1168 LYS A C 1
ATOM 4072 O O . LYS A 1 520 ? -33.725 1.832 3.249 1.00 128.10 1168 LYS A O 1
ATOM 4078 N N . LYS A 1 521 ? -34.190 0.063 4.562 1.00 129.88 1169 LYS A N 1
ATOM 4079 C CA . LYS A 1 521 ? -35.138 -0.536 3.631 1.00 128.70 1169 LYS A CA 1
ATOM 4080 C C . LYS A 1 521 ? -36.381 -0.965 4.404 1.00 128.49 1169 LYS A C 1
ATOM 4081 O O . LYS A 1 521 ? -36.876 -2.088 4.258 1.00 129.68 1169 LYS A O 1
#

Radius of gyration: 49.92 Å; Cα contacts (8 Å, |Δi|>4): 814; chains: 1; bounding box: 68×88×158 Å

Organism: Pyrococcus yayanosii (strain CH1 / JCM 16557) (NCBI:txid529709)